Protein AF-A0A077ZKR7-F1 (afdb_monomer_lite)

pLDDT: mean 71.59, std 23.59, range [23.7, 96.81]

Secondary structure (DSSP, 8-state):
------PPPPPPGGG-TTEEEEE-HHHHHHT--STTEEEEEEEGGGTTEEEEEEE-TTS-EEEEEPEESSS-EESSGGGGGTT--SHHHHHHHHHHTTPPEEE--TT-TT--EEE---EE--THHHHHHHTBPP--SSGGG-TTB--S--HHHHHHH--STTEEEEEEETTEEEEEEEEEEETTEEEEE-----TTTSSEEPPP-TT-----EESSHHHHHHHHHHHT--BTTB---EE-PPPP--EE-TTT--EE-----TT---TT------STTTTTTBPPPPGGG-TTEEEEE-GGGGGGG--STTEEEEEEETTT--EEEEEEEEETTEEEEEEEEEEEETTTTEEESSGGGGGTT--SHHHHHHHHHHTT-B--SSEEESS-SSPPPGGG-B--EE---HHHHGGGSPP--SSGGGSTTB--S--HHHHHHH--STTEEEEEE-TT--EEEEEEETTEEEEEE-PPPTTT--EEPPPSSTTS---EES-HHHHHHHHHHTT-EETTEE--EEPP---SSTTT---PPPS-----PPP---SHHHHHHHHHHHHHHHHSSS--------------------SSSHHHHHHHHHHHHHHHHHHTT------------------------------HHHHHHHHH----------------------------------------------

Structure (mmCIF, N/CA/C/O backbone):
data_AF-A0A077ZKR7-F1
#
_entry.id   AF-A0A077ZKR7-F1
#
loop_
_atom_site.group_PDB
_atom_site.id
_atom_site.type_symbol
_atom_site.label_atom_id
_atom_site.label_alt_id
_atom_site.label_comp_id
_atom_site.label_asym_id
_atom_site.label_entity_id
_atom_site.label_seq_id
_atom_site.pdbx_PDB_ins_code
_atom_site.Cartn_x
_atom_site.Cartn_y
_atom_site.Cartn_z
_atom_site.occupancy
_atom_site.B_iso_or_equiv
_atom_site.auth_seq_id
_atom_site.auth_comp_id
_atom_site.auth_asym_id
_atom_site.auth_atom_id
_atom_site.pdbx_PDB_model_num
ATOM 1 N N . MET A 1 1 ? -16.423 -22.839 -11.347 1.00 30.80 1 MET A N 1
ATOM 2 C CA . MET A 1 1 ? -16.171 -21.517 -11.948 1.00 30.80 1 MET A CA 1
ATOM 3 C C . MET A 1 1 ? -14.677 -21.343 -11.928 1.00 30.80 1 MET A C 1
ATOM 5 O O . MET A 1 1 ? -14.121 -21.231 -10.843 1.00 30.80 1 MET A O 1
ATOM 9 N N . GLU A 1 2 ? -14.048 -21.478 -13.092 1.00 27.86 2 GLU A N 1
ATOM 10 C CA . GLU A 1 2 ? -12.652 -21.093 -13.294 1.00 27.86 2 GLU A CA 1
ATOM 11 C C . GLU A 1 2 ? -12.475 -19.687 -12.721 1.00 27.86 2 GLU A C 1
ATOM 13 O O . GLU A 1 2 ? -13.329 -18.829 -12.948 1.00 27.86 2 GLU A O 1
ATOM 18 N N . ALA A 1 3 ? -11.439 -19.480 -11.909 1.00 29.55 3 ALA A N 1
ATOM 19 C CA . ALA A 1 3 ? -11.064 -18.143 -11.492 1.00 29.55 3 ALA A CA 1
ATOM 20 C C . ALA A 1 3 ? -10.773 -17.366 -12.777 1.00 29.55 3 ALA A C 1
ATOM 22 O O . ALA A 1 3 ? -9.740 -17.597 -13.407 1.00 29.55 3 ALA A O 1
ATOM 23 N N . GLU A 1 4 ? -11.710 -16.515 -13.207 1.00 40.84 4 GLU A N 1
ATOM 24 C CA . GLU A 1 4 ? -11.406 -15.448 -14.150 1.00 40.84 4 GLU A CA 1
ATOM 25 C C . GLU A 1 4 ? -10.150 -14.787 -13.581 1.00 40.84 4 GLU A C 1
ATOM 27 O O . GLU A 1 4 ? -10.181 -14.219 -12.488 1.00 40.84 4 GLU A O 1
ATOM 32 N N . LYS A 1 5 ? -9.000 -14.994 -14.239 1.00 47.31 5 LYS A N 1
ATOM 33 C CA . LYS A 1 5 ? -7.736 -14.361 -13.860 1.00 47.31 5 LYS A CA 1
ATOM 34 C C . LYS A 1 5 ? -7.922 -12.876 -14.140 1.00 47.31 5 LYS A C 1
ATOM 36 O O . LYS A 1 5 ? -7.557 -12.391 -15.207 1.00 47.31 5 LYS A O 1
ATOM 41 N N . HIS A 1 6 ? -8.565 -12.181 -13.211 1.00 62.03 6 HIS A N 1
ATOM 42 C CA . HIS A 1 6 ? -8.742 -10.749 -13.263 1.00 62.03 6 HIS A CA 1
ATOM 43 C C . HIS A 1 6 ? -7.344 -10.132 -13.220 1.00 62.03 6 HIS A C 1
ATOM 45 O O . HIS A 1 6 ? -6.627 -10.250 -12.226 1.00 62.03 6 HIS A O 1
ATOM 51 N N . ARG A 1 7 ? -6.921 -9.552 -14.345 1.00 81.44 7 ARG A N 1
ATOM 52 C CA . ARG A 1 7 ? -5.599 -8.940 -14.475 1.00 81.44 7 ARG A CA 1
ATOM 53 C C . ARG A 1 7 ? -5.641 -7.551 -13.854 1.00 81.44 7 ARG A C 1
ATOM 55 O O . ARG A 1 7 ? -6.540 -6.768 -14.160 1.00 81.44 7 ARG A O 1
ATOM 62 N N . LEU A 1 8 ? -4.686 -7.264 -12.979 1.00 87.50 8 LEU A N 1
ATOM 63 C CA . LEU A 1 8 ? -4.427 -5.910 -12.502 1.00 87.50 8 LEU A CA 1
ATOM 64 C C . LEU A 1 8 ? -3.660 -5.125 -13.584 1.00 87.50 8 LEU A C 1
ATOM 66 O O . LEU A 1 8 ? -2.959 -5.739 -14.395 1.00 87.50 8 LEU A O 1
ATOM 70 N N . PRO A 1 9 ? -3.801 -3.791 -13.633 1.00 91.75 9 PRO A N 1
ATOM 71 C CA . PRO A 1 9 ? -2.977 -2.948 -14.494 1.00 91.75 9 PRO A CA 1
ATOM 72 C C . PRO A 1 9 ? -1.514 -2.978 -14.043 1.00 91.75 9 PRO A C 1
ATOM 74 O O . PRO A 1 9 ? -1.226 -3.209 -12.868 1.00 91.75 9 PRO A O 1
ATOM 77 N N . ALA A 1 10 ? -0.594 -2.676 -14.959 1.00 91.62 10 ALA A N 1
ATOM 78 C CA . ALA A 1 10 ? 0.777 -2.389 -14.560 1.00 91.62 10 ALA A CA 1
ATOM 79 C C . ALA A 1 10 ? 0.864 -1.045 -13.809 1.00 91.62 10 ALA A C 1
ATOM 81 O O . ALA A 1 10 ? 0.190 -0.069 -14.155 1.00 91.62 10 ALA A O 1
ATOM 82 N N . SER A 1 11 ? 1.718 -0.996 -12.798 1.00 90.06 11 SER A N 1
ATOM 83 C CA . SER A 1 11 ? 2.044 0.178 -11.997 1.00 90.06 11 SER A CA 1
ATOM 84 C C . SER A 1 11 ? 3.278 0.895 -12.560 1.00 90.06 11 SER A C 1
ATOM 86 O O . SER A 1 11 ? 4.179 0.232 -13.079 1.00 90.06 11 SER A O 1
ATOM 88 N N . PRO A 1 12 ? 3.355 2.234 -12.445 1.00 90.25 12 PRO A N 1
ATOM 89 C CA . PRO A 1 12 ? 4.587 2.972 -12.699 1.00 90.25 12 PRO A CA 1
ATOM 90 C C . PRO A 1 12 ? 5.701 2.527 -11.744 1.00 90.25 12 PRO A C 1
ATOM 92 O O . PRO A 1 12 ? 5.430 2.106 -10.617 1.00 90.25 12 PRO A O 1
ATOM 95 N N . LEU A 1 13 ? 6.953 2.687 -12.171 1.00 91.81 13 LEU A N 1
ATOM 96 C CA . LEU A 1 13 ? 8.165 2.306 -11.445 1.00 91.81 13 LEU A CA 1
ATOM 97 C C . LEU A 1 13 ? 8.159 2.791 -9.990 1.00 91.81 13 LEU A C 1
ATOM 99 O O . LEU A 1 13 ? 8.421 2.011 -9.078 1.00 91.81 13 LEU A O 1
ATOM 103 N N . SER A 1 14 ? 7.797 4.055 -9.767 1.00 86.31 14 SER A N 1
ATOM 104 C CA . SER A 1 14 ? 7.727 4.680 -8.439 1.00 86.31 14 SER A CA 1
ATOM 105 C C . SER A 1 14 ? 6.665 4.091 -7.507 1.00 86.31 14 SER A C 1
ATOM 107 O O . SER A 1 14 ? 6.733 4.316 -6.301 1.00 86.31 14 SER A O 1
ATOM 109 N N . ALA A 1 15 ? 5.702 3.332 -8.032 1.00 83.38 15 ALA A N 1
ATOM 110 C CA . ALA A 1 15 ? 4.692 2.637 -7.242 1.00 83.38 15 ALA A CA 1
ATOM 111 C C . ALA A 1 15 ? 5.029 1.156 -6.997 1.00 83.38 15 ALA A C 1
ATOM 113 O O . ALA A 1 15 ? 4.282 0.479 -6.285 1.00 83.38 15 ALA A O 1
ATOM 114 N N . LEU A 1 16 ? 6.123 0.632 -7.565 1.00 87.88 16 LEU A N 1
ATOM 115 C CA . LEU A 1 16 ? 6.488 -0.772 -7.398 1.00 87.88 16 LEU A CA 1
ATOM 116 C C . LEU A 1 16 ? 7.012 -1.054 -5.986 1.00 87.88 16 LEU A C 1
ATOM 118 O O . LEU A 1 16 ? 7.869 -0.319 -5.493 1.00 87.88 16 LEU A O 1
ATOM 122 N N . PRO A 1 17 ? 6.570 -2.157 -5.348 1.00 84.75 17 PRO A N 1
ATOM 123 C CA . PRO A 1 17 ? 7.006 -2.516 -4.006 1.00 84.75 17 PRO A CA 1
ATOM 124 C C . PRO A 1 17 ? 8.516 -2.649 -3.886 1.00 84.75 17 PRO A C 1
ATOM 126 O O . PRO A 1 17 ? 9.074 -2.298 -2.866 1.00 84.75 17 PRO A O 1
ATOM 129 N N . TYR A 1 18 ? 9.197 -3.120 -4.921 1.00 90.25 18 TYR A N 1
ATOM 130 C CA . TYR A 1 18 ? 10.632 -3.393 -4.911 1.00 90.25 18 TYR A CA 1
ATOM 131 C C . TYR A 1 18 ? 11.471 -2.302 -5.573 1.00 90.25 18 TYR A C 1
ATOM 133 O O . TYR A 1 18 ? 12.626 -2.554 -5.896 1.00 90.25 18 TYR A O 1
ATOM 141 N N . PHE A 1 19 ? 10.929 -1.102 -5.784 1.00 90.69 19 PHE A N 1
ATOM 142 C CA . PHE A 1 19 ? 11.707 0.046 -6.242 1.00 90.69 19 PHE A CA 1
ATOM 143 C C . PHE A 1 19 ? 12.104 0.942 -5.064 1.00 90.69 19 PHE A C 1
ATOM 145 O O . PHE A 1 19 ? 11.250 1.473 -4.363 1.00 90.69 19 PHE A O 1
ATOM 152 N N . HIS A 1 20 ? 13.410 1.118 -4.854 1.00 87.31 20 HIS A N 1
ATOM 153 C CA . HIS A 1 20 ? 14.003 1.814 -3.700 1.00 87.31 20 HIS A CA 1
ATOM 154 C C . HIS A 1 20 ? 14.389 3.271 -4.006 1.00 87.31 20 HIS A C 1
ATOM 156 O O . HIS A 1 20 ? 15.135 3.901 -3.252 1.00 87.31 20 HIS A O 1
ATOM 162 N N . GLY A 1 21 ? 13.894 3.828 -5.116 1.00 86.56 21 GLY A N 1
ATOM 163 C CA . GLY A 1 21 ? 14.199 5.196 -5.531 1.00 86.56 21 GLY A CA 1
ATOM 164 C C . GLY A 1 21 ? 15.639 5.363 -6.020 1.00 86.56 21 GLY A C 1
ATOM 165 O O . GLY A 1 21 ? 16.212 4.457 -6.623 1.00 86.56 21 GLY A O 1
ATOM 166 N N . VAL A 1 22 ? 16.216 6.545 -5.793 1.00 88.25 22 VAL A N 1
ATOM 167 C CA . VAL A 1 22 ? 17.620 6.845 -6.117 1.00 88.25 22 VAL A CA 1
ATOM 168 C C . VAL A 1 22 ? 18.502 6.402 -4.953 1.00 88.25 22 VAL A C 1
ATOM 170 O O . VAL A 1 22 ? 18.316 6.885 -3.839 1.00 88.25 22 VAL A O 1
ATOM 173 N N . GLN A 1 23 ? 19.456 5.503 -5.201 1.00 86.12 23 GLN A N 1
ATOM 174 C CA . GLN A 1 23 ? 20.342 4.945 -4.171 1.00 86.12 23 GLN A CA 1
ATOM 175 C C . GLN A 1 23 ? 21.775 4.817 -4.687 1.00 86.12 23 GLN A C 1
ATOM 177 O O . GLN A 1 23 ? 21.994 4.605 -5.879 1.00 86.12 23 GLN A O 1
ATOM 182 N N . HIS A 1 24 ? 22.746 4.889 -3.775 1.00 89.12 24 HIS A N 1
ATOM 183 C CA . HIS A 1 24 ? 24.108 4.426 -4.047 1.00 89.12 24 HIS A CA 1
ATOM 184 C C . HIS A 1 24 ? 24.132 2.896 -4.093 1.00 89.12 24 HIS A C 1
ATOM 186 O O . HIS A 1 24 ? 23.468 2.245 -3.277 1.00 89.12 24 HIS A O 1
ATOM 192 N N . GLY A 1 25 ? 24.933 2.312 -4.987 1.00 87.75 25 GLY A N 1
ATOM 193 C CA . GLY A 1 25 ? 24.954 0.859 -5.197 1.00 87.75 25 GLY A CA 1
ATOM 194 C C . GLY A 1 25 ? 25.212 0.069 -3.907 1.00 87.75 25 GLY A C 1
ATOM 195 O O . GLY A 1 25 ? 24.521 -0.904 -3.619 1.00 87.75 25 GLY A O 1
ATOM 196 N N . ILE A 1 26 ? 26.130 0.545 -3.059 1.00 88.88 26 ILE A N 1
ATOM 197 C CA . ILE A 1 26 ? 26.463 -0.083 -1.768 1.00 88.88 26 ILE A CA 1
ATOM 198 C C . ILE A 1 26 ? 25.274 -0.133 -0.790 1.00 88.88 26 ILE A C 1
ATOM 200 O O . ILE A 1 26 ? 25.157 -1.074 -0.006 1.00 88.88 26 ILE A O 1
ATOM 204 N N . VAL A 1 27 ? 24.386 0.866 -0.820 1.00 87.44 27 VAL A N 1
ATOM 205 C CA . VAL A 1 27 ? 23.203 0.929 0.054 1.00 87.44 27 VAL A CA 1
ATOM 206 C C . VAL A 1 27 ? 22.167 -0.084 -0.418 1.00 87.44 27 VAL A C 1
ATOM 208 O O . VAL A 1 27 ? 21.652 -0.853 0.390 1.00 87.44 27 VAL A O 1
ATOM 211 N N . ALA A 1 28 ? 21.938 -0.142 -1.732 1.00 86.38 28 ALA A N 1
ATOM 212 C CA . ALA A 1 28 ? 21.044 -1.107 -2.361 1.00 86.38 28 ALA A CA 1
ATOM 213 C C . ALA A 1 28 ? 21.471 -2.560 -2.072 1.00 86.38 28 ALA A C 1
ATOM 215 O O . ALA A 1 28 ? 20.644 -3.388 -1.698 1.00 86.38 28 ALA A O 1
ATOM 216 N N . GLN A 1 29 ? 22.770 -2.867 -2.157 1.00 91.00 29 GLN A N 1
ATOM 217 C CA . GLN A 1 29 ? 23.300 -4.211 -1.881 1.00 91.00 29 GLN A CA 1
ATOM 218 C C . GLN A 1 29 ? 23.034 -4.678 -0.440 1.00 91.00 29 GLN A C 1
ATOM 220 O O . GLN A 1 29 ? 22.698 -5.839 -0.223 1.00 91.00 29 GLN A O 1
ATOM 225 N N . ARG A 1 30 ? 23.143 -3.778 0.548 1.00 87.56 30 ARG A N 1
ATOM 226 C CA . ARG A 1 30 ? 22.933 -4.096 1.975 1.00 87.56 30 ARG A CA 1
ATOM 227 C C . ARG A 1 30 ? 21.485 -4.443 2.328 1.00 87.56 30 ARG A C 1
ATOM 229 O O . ARG A 1 30 ? 21.255 -5.012 3.389 1.00 87.56 30 ARG A O 1
ATOM 236 N N . ALA A 1 31 ? 20.523 -4.088 1.478 1.00 85.81 31 ALA A N 1
ATOM 237 C CA . ALA A 1 31 ? 19.111 -4.390 1.704 1.00 85.81 31 ALA A CA 1
ATOM 238 C C . ALA A 1 31 ? 18.735 -5.840 1.337 1.00 85.81 31 ALA A C 1
ATOM 240 O O . ALA A 1 31 ? 17.646 -6.295 1.688 1.00 85.81 31 ALA A O 1
ATOM 241 N N . LEU A 1 32 ? 19.611 -6.569 0.637 1.00 87.88 32 LEU A N 1
ATOM 242 C CA . LEU A 1 32 ? 19.388 -7.964 0.260 1.00 87.88 32 LEU A CA 1
ATOM 243 C C . LEU A 1 32 ? 19.630 -8.896 1.458 1.00 87.88 32 LEU A C 1
ATOM 245 O O . LEU A 1 32 ? 20.665 -8.814 2.115 1.00 87.88 32 LEU A O 1
ATOM 249 N N . SER A 1 33 ? 18.679 -9.791 1.741 1.00 83.81 33 SER A N 1
ATOM 250 C CA . SER A 1 33 ? 18.673 -10.635 2.951 1.00 83.81 33 SER A CA 1
ATOM 251 C C . SER A 1 33 ? 18.897 -12.130 2.698 1.00 83.81 33 SER A C 1
ATOM 253 O O . SER A 1 33 ? 18.959 -12.908 3.649 1.00 83.81 33 SER A O 1
ATOM 255 N N . GLY A 1 34 ? 19.031 -12.552 1.438 1.00 86.81 34 GLY A N 1
ATOM 256 C CA . GLY A 1 34 ? 19.313 -13.945 1.094 1.00 86.81 34 GLY A CA 1
ATOM 257 C C . GLY A 1 34 ? 19.325 -14.234 -0.411 1.00 86.81 34 GLY A C 1
ATOM 258 O O . GLY A 1 34 ? 19.077 -13.336 -1.219 1.00 86.81 34 GLY A O 1
ATOM 259 N N . PRO A 1 35 ? 19.595 -15.489 -0.807 1.00 88.44 35 PRO A N 1
ATOM 260 C CA . PRO A 1 35 ? 19.653 -15.898 -2.208 1.00 88.44 35 PRO A CA 1
ATOM 261 C C . PRO A 1 35 ? 18.390 -15.574 -3.010 1.00 88.44 35 PRO A C 1
ATOM 263 O O . PRO A 1 35 ? 17.266 -15.693 -2.515 1.00 88.44 35 PRO A O 1
ATOM 266 N N . ASN A 1 36 ? 18.583 -15.200 -4.273 1.00 87.44 36 ASN A N 1
ATOM 267 C CA . ASN A 1 36 ? 17.560 -14.772 -5.231 1.00 87.44 36 ASN A CA 1
ATOM 268 C C . ASN A 1 36 ? 16.710 -13.585 -4.755 1.00 87.44 36 ASN A C 1
ATOM 270 O O . ASN A 1 36 ? 15.636 -13.339 -5.312 1.00 87.44 36 ASN A O 1
ATOM 274 N N . THR A 1 37 ? 17.150 -12.854 -3.725 1.00 92.31 37 THR A N 1
ATOM 275 C CA . THR A 1 37 ? 16.513 -11.589 -3.360 1.00 92.31 37 THR A CA 1
ATOM 276 C C . THR A 1 37 ? 16.947 -10.494 -4.322 1.00 92.31 37 THR A C 1
ATOM 278 O O . THR A 1 37 ? 18.110 -10.449 -4.729 1.00 92.31 37 THR A O 1
ATOM 281 N N . PHE A 1 38 ? 16.018 -9.620 -4.706 1.00 94.75 38 PHE A N 1
ATOM 282 C CA . PHE A 1 38 ? 16.315 -8.525 -5.625 1.00 94.75 38 PHE A CA 1
ATOM 283 C C . PHE A 1 38 ? 15.547 -7.246 -5.295 1.00 94.75 38 PHE A C 1
ATOM 285 O O . PHE A 1 38 ? 14.484 -7.280 -4.674 1.00 94.75 38 PHE A O 1
ATOM 292 N N . LEU A 1 39 ? 16.057 -6.116 -5.776 1.00 94.62 39 LEU A N 1
ATOM 293 C CA . LEU A 1 39 ? 15.342 -4.841 -5.809 1.00 94.62 39 LEU A CA 1
ATOM 294 C C . LEU A 1 39 ? 15.766 -3.993 -7.007 1.00 94.62 39 LEU A C 1
ATOM 296 O O . LEU A 1 39 ? 16.820 -4.215 -7.601 1.00 94.62 39 LEU A O 1
ATOM 300 N N . LEU A 1 40 ? 14.943 -3.003 -7.336 1.00 95.31 40 LEU A N 1
ATOM 301 C CA . LEU A 1 40 ? 15.201 -1.973 -8.332 1.00 95.31 40 LEU A CA 1
ATOM 302 C C . LEU A 1 40 ? 15.619 -0.663 -7.669 1.00 95.31 40 LEU A C 1
ATOM 304 O O . LEU A 1 40 ? 15.071 -0.280 -6.637 1.00 95.31 40 LEU A O 1
ATOM 308 N N . PHE A 1 41 ? 16.517 0.073 -8.310 1.00 93.75 41 PHE A N 1
ATOM 309 C CA . PHE A 1 41 ? 16.878 1.431 -7.913 1.00 93.75 41 PHE A CA 1
ATOM 310 C C . PHE A 1 41 ? 17.423 2.218 -9.109 1.00 93.75 41 PHE A C 1
ATOM 312 O O . PHE A 1 41 ? 17.817 1.648 -10.129 1.00 93.75 41 PHE A O 1
ATOM 319 N N . LEU A 1 42 ? 17.427 3.543 -8.995 1.00 94.25 42 LEU A N 1
ATOM 320 C CA . LEU A 1 42 ? 18.173 4.425 -9.887 1.00 94.25 42 LEU A CA 1
ATOM 321 C C . LEU A 1 42 ? 19.563 4.627 -9.284 1.00 94.25 42 LEU A C 1
ATOM 323 O O . LEU A 1 42 ? 19.689 5.189 -8.195 1.00 94.25 42 LEU A O 1
ATOM 327 N N . ASP A 1 43 ? 20.591 4.165 -9.986 1.00 95.00 43 ASP A N 1
ATOM 328 C CA . ASP A 1 43 ? 21.957 4.151 -9.473 1.00 95.00 43 ASP A CA 1
ATOM 329 C C . ASP A 1 43 ? 22.564 5.558 -9.442 1.00 95.00 43 ASP A C 1
ATOM 331 O O . ASP A 1 43 ? 22.944 6.114 -10.478 1.00 95.00 43 ASP A O 1
ATOM 335 N N . ALA A 1 44 ? 22.656 6.136 -8.243 1.00 92.50 44 ALA A N 1
ATOM 336 C CA . ALA A 1 44 ? 23.225 7.459 -8.016 1.00 92.50 44 ALA A CA 1
ATOM 337 C C . ALA A 1 44 ? 24.679 7.566 -8.507 1.00 92.50 44 ALA A C 1
ATOM 339 O O . ALA A 1 44 ? 25.085 8.639 -8.958 1.00 92.50 44 ALA A O 1
ATOM 340 N N . ASP A 1 45 ? 25.426 6.459 -8.478 1.00 92.12 45 ASP A N 1
ATOM 341 C CA . ASP A 1 45 ? 26.841 6.393 -8.847 1.00 92.12 45 ASP A CA 1
ATOM 342 C C . ASP A 1 45 ? 27.042 6.262 -10.366 1.00 92.12 45 ASP A C 1
ATOM 344 O O . ASP A 1 45 ? 28.099 6.613 -10.891 1.00 92.12 45 ASP A O 1
ATOM 348 N N . ASN A 1 46 ? 26.017 5.816 -11.104 1.00 92.19 46 ASN A N 1
ATOM 349 C CA . ASN A 1 46 ? 26.085 5.579 -12.549 1.00 92.19 46 ASN A CA 1
ATOM 350 C C . ASN A 1 46 ? 25.046 6.389 -13.340 1.00 92.19 46 ASN A C 1
ATOM 352 O O . ASN A 1 46 ? 24.308 5.866 -14.181 1.00 92.19 46 ASN A O 1
ATOM 356 N N . GLY A 1 47 ? 24.969 7.691 -13.059 1.00 91.69 47 GLY A N 1
ATOM 357 C CA . GLY A 1 47 ? 24.124 8.617 -13.819 1.00 91.69 47 GLY A CA 1
ATOM 358 C C . GLY A 1 47 ? 22.626 8.325 -13.705 1.00 91.69 47 GLY A C 1
ATOM 359 O O . GLY A 1 47 ? 21.885 8.599 -14.647 1.00 91.69 47 GLY A O 1
ATOM 360 N N . LYS A 1 48 ? 22.185 7.758 -12.574 1.00 92.44 48 LYS A N 1
ATOM 361 C CA . LYS A 1 48 ? 20.789 7.402 -12.266 1.00 92.44 48 LYS A CA 1
ATOM 362 C C . LYS A 1 48 ? 20.189 6.402 -13.250 1.00 92.44 48 LYS A C 1
ATOM 364 O O . LYS A 1 48 ? 18.983 6.400 -13.486 1.00 92.44 48 LYS A O 1
ATOM 369 N N . LYS A 1 49 ? 21.022 5.537 -13.831 1.00 94.31 49 LYS A N 1
ATOM 370 C CA . LYS A 1 49 ? 20.541 4.425 -14.653 1.00 94.31 49 LYS A CA 1
ATOM 371 C C . LYS A 1 49 ? 19.740 3.451 -13.795 1.00 94.31 49 LYS A C 1
ATOM 373 O O . LYS A 1 49 ? 20.115 3.154 -12.665 1.00 94.31 49 LYS A O 1
ATOM 378 N N . LEU A 1 50 ? 18.650 2.938 -14.357 1.00 96.19 50 LEU A N 1
ATOM 379 C CA . LEU A 1 50 ? 17.825 1.934 -13.700 1.00 96.19 50 LEU A CA 1
ATOM 380 C C . LEU A 1 50 ? 18.574 0.601 -13.626 1.00 96.19 50 LEU A C 1
ATOM 382 O O . LEU A 1 50 ? 18.996 0.062 -14.653 1.00 96.19 50 LEU A O 1
ATOM 386 N N . ALA A 1 51 ? 18.707 0.068 -12.418 1.00 96.19 51 ALA A N 1
ATOM 387 C CA . ALA A 1 51 ? 19.394 -1.182 -12.148 1.00 96.19 51 ALA A CA 1
ATOM 388 C C . ALA A 1 51 ? 18.549 -2.110 -11.272 1.00 96.19 51 ALA A C 1
ATOM 390 O O . ALA A 1 51 ? 17.777 -1.662 -10.424 1.00 96.19 51 ALA A O 1
ATOM 391 N N . VAL A 1 52 ? 18.735 -3.412 -11.477 1.00 96.06 52 VAL A N 1
ATOM 392 C CA . VAL A 1 52 ? 18.384 -4.462 -10.523 1.00 96.06 52 VAL A CA 1
ATOM 393 C C . VAL A 1 52 ? 19.646 -4.813 -9.752 1.00 96.06 52 VAL A C 1
ATOM 395 O O . VAL A 1 52 ? 20.663 -5.130 -10.368 1.00 96.06 52 VAL A O 1
ATOM 398 N N . VAL A 1 53 ? 19.584 -4.813 -8.425 1.00 94.75 53 VAL A N 1
ATOM 399 C CA . VAL A 1 53 ? 20.579 -5.516 -7.610 1.00 94.75 53 VAL A CA 1
ATOM 400 C C . VAL A 1 53 ? 19.978 -6.837 -7.152 1.00 94.75 53 VAL A C 1
ATOM 402 O O . VAL A 1 53 ? 18.819 -6.883 -6.739 1.00 94.75 53 VAL A O 1
ATOM 405 N N . ILE A 1 54 ? 20.743 -7.915 -7.281 1.00 94.81 54 ILE A N 1
ATOM 406 C CA . ILE A 1 54 ? 20.293 -9.279 -7.022 1.00 94.81 54 ILE A CA 1
ATOM 407 C C . ILE A 1 54 ? 21.394 -10.086 -6.345 1.00 94.81 54 ILE A C 1
ATOM 409 O O . ILE A 1 54 ? 22.557 -10.006 -6.729 1.00 94.81 54 ILE A O 1
ATOM 413 N N . MET A 1 55 ? 21.017 -10.881 -5.349 1.00 92.75 55 MET A N 1
ATOM 414 C CA . MET A 1 55 ? 21.896 -11.849 -4.705 1.00 92.75 55 MET A CA 1
ATOM 415 C C . MET A 1 55 ? 21.700 -13.212 -5.365 1.00 92.75 55 MET A C 1
ATOM 417 O O . MET A 1 55 ? 20.573 -13.696 -5.439 1.00 92.75 55 MET A O 1
ATOM 421 N N . ASP A 1 56 ? 22.769 -13.827 -5.859 1.00 89.94 56 ASP A N 1
ATOM 422 C CA . ASP A 1 56 ? 22.691 -15.153 -6.472 1.00 89.94 56 ASP A CA 1
ATOM 423 C C . ASP A 1 56 ? 22.616 -16.288 -5.429 1.00 89.94 56 ASP A C 1
ATOM 425 O O . ASP A 1 56 ? 22.509 -16.061 -4.219 1.00 89.94 56 ASP A O 1
ATOM 429 N N . ALA A 1 57 ? 22.638 -17.535 -5.905 1.00 86.69 57 ALA A N 1
ATOM 430 C CA . ALA A 1 57 ? 22.609 -18.722 -5.052 1.00 86.69 57 ALA A CA 1
ATOM 431 C C . ALA A 1 57 ? 23.854 -18.867 -4.152 1.00 86.69 57 ALA A C 1
ATOM 433 O O . ALA A 1 57 ? 23.764 -19.472 -3.084 1.00 86.69 57 ALA A O 1
ATOM 434 N N . GLU A 1 58 ? 24.990 -18.298 -4.561 1.00 87.38 58 GLU A N 1
ATOM 435 C CA . GLU A 1 58 ? 26.266 -18.301 -3.834 1.00 87.38 58 GLU A CA 1
ATOM 436 C C . GLU A 1 58 ? 26.407 -17.084 -2.901 1.00 87.38 58 GLU A C 1
ATOM 438 O O . GLU A 1 58 ? 27.447 -16.895 -2.273 1.00 87.38 58 GLU A O 1
ATOM 443 N N . GLN A 1 59 ? 25.343 -16.281 -2.769 1.00 87.25 59 GLN A N 1
ATOM 444 C CA . GLN A 1 59 ? 25.301 -15.023 -2.018 1.00 87.25 59 GLN A CA 1
ATOM 445 C C . GLN A 1 59 ? 26.222 -13.927 -2.569 1.00 87.25 59 GLN A C 1
ATOM 447 O O . GLN A 1 59 ? 26.524 -12.952 -1.878 1.00 87.25 59 GLN A O 1
ATOM 452 N N . VAL A 1 60 ? 26.633 -14.042 -3.832 1.00 89.81 60 VAL A N 1
ATOM 453 C CA . VAL A 1 60 ? 27.333 -12.971 -4.536 1.00 89.81 60 VAL A CA 1
ATOM 454 C C . VAL A 1 60 ? 26.296 -11.985 -5.055 1.00 89.81 60 VAL A C 1
ATOM 456 O O . VAL A 1 60 ? 25.271 -12.358 -5.631 1.00 89.81 60 VAL A O 1
ATOM 459 N N . VAL A 1 61 ? 26.546 -10.700 -4.817 1.00 91.44 61 VAL A N 1
ATOM 460 C CA . VAL A 1 61 ? 25.636 -9.634 -5.225 1.00 91.44 61 VAL A CA 1
ATOM 461 C C . VAL A 1 61 ? 26.044 -9.090 -6.585 1.00 91.44 61 VAL A C 1
ATOM 463 O O . VAL A 1 61 ? 27.189 -8.696 -6.795 1.00 91.44 61 VAL A O 1
ATOM 466 N N . HIS A 1 62 ? 25.077 -9.026 -7.492 1.00 92.25 62 HIS A N 1
ATOM 467 C CA . HIS A 1 62 ? 25.248 -8.546 -8.854 1.00 92.25 62 HIS A CA 1
ATOM 468 C C . HIS A 1 62 ? 24.361 -7.332 -9.107 1.00 92.25 62 HIS A C 1
ATOM 470 O O . HIS A 1 62 ? 23.191 -7.320 -8.727 1.00 92.25 62 HIS A O 1
ATOM 476 N N . THR A 1 63 ? 24.900 -6.335 -9.807 1.00 93.31 63 THR A N 1
ATOM 477 C CA . THR A 1 63 ? 24.133 -5.186 -10.304 1.00 93.31 63 THR A CA 1
ATOM 478 C C . THR A 1 63 ? 23.959 -5.323 -11.813 1.00 93.31 63 THR A C 1
ATOM 480 O O . THR A 1 63 ? 24.940 -5.338 -12.556 1.00 93.31 63 THR A O 1
ATOM 483 N N . VAL A 1 64 ? 22.713 -5.401 -12.278 1.00 94.12 64 VAL A N 1
ATOM 484 C CA . VAL A 1 64 ? 22.354 -5.526 -13.696 1.00 94.12 64 VAL A CA 1
ATOM 485 C C . VAL A 1 64 ? 21.551 -4.306 -14.129 1.00 94.12 64 VAL A C 1
ATOM 487 O O . VAL A 1 64 ? 20.500 -4.011 -13.566 1.00 94.12 64 VAL A O 1
ATOM 490 N N . TYR A 1 65 ? 22.007 -3.611 -15.167 1.00 95.00 65 TYR A N 1
ATOM 491 C CA . TYR A 1 65 ? 21.311 -2.437 -15.691 1.00 95.00 65 TYR A CA 1
ATOM 492 C C . TYR A 1 65 ? 20.200 -2.813 -16.672 1.00 95.00 65 TYR A C 1
ATOM 494 O O . TYR A 1 65 ? 20.386 -3.656 -17.551 1.00 95.00 65 TYR A O 1
ATOM 502 N N . ILE A 1 66 ? 19.059 -2.134 -16.552 1.00 96.06 66 ILE A N 1
ATOM 503 C CA . ILE A 1 66 ? 17.951 -2.243 -17.501 1.00 96.06 66 ILE A CA 1
ATOM 504 C C . ILE A 1 66 ? 18.219 -1.284 -18.655 1.00 96.06 66 ILE A C 1
ATOM 506 O O . ILE A 1 66 ? 18.316 -0.068 -18.476 1.00 96.06 66 ILE A O 1
ATOM 510 N N . ASN A 1 67 ? 18.316 -1.829 -19.861 1.00 95.06 67 ASN A N 1
ATOM 511 C CA . ASN A 1 67 ? 18.491 -1.028 -21.059 1.00 95.06 67 ASN A CA 1
ATOM 512 C C . ASN A 1 67 ? 17.156 -0.422 -21.502 1.00 95.06 67 ASN A C 1
ATOM 514 O O . ASN A 1 67 ? 16.097 -1.037 -21.362 1.00 95.06 67 ASN A O 1
ATOM 518 N N . THR A 1 68 ? 17.213 0.774 -22.090 1.00 93.88 68 THR A N 1
ATOM 519 C CA . THR A 1 68 ? 16.045 1.443 -22.666 1.00 93.88 68 THR A CA 1
ATOM 520 C C . THR A 1 68 ? 16.409 2.286 -23.887 1.00 93.88 68 THR A C 1
ATOM 522 O O . THR A 1 68 ? 17.521 2.799 -23.994 1.00 93.88 68 THR A O 1
ATOM 525 N N . ASN A 1 69 ? 15.466 2.436 -24.820 1.00 91.06 69 ASN A N 1
ATOM 526 C CA . ASN A 1 69 ? 15.534 3.389 -25.937 1.00 91.06 69 ASN A CA 1
ATOM 527 C C . ASN A 1 69 ? 14.565 4.573 -25.749 1.00 91.06 69 ASN A C 1
ATOM 529 O O . ASN A 1 69 ? 14.287 5.292 -26.704 1.00 91.06 69 ASN A O 1
ATOM 533 N N . GLY A 1 70 ? 14.013 4.743 -24.542 1.00 87.62 70 GLY A N 1
ATOM 534 C CA . GLY A 1 70 ? 12.983 5.736 -24.228 1.00 87.62 70 GLY A CA 1
ATOM 535 C C . GLY A 1 70 ? 11.542 5.243 -24.399 1.00 87.62 70 GLY A C 1
ATOM 536 O O . GLY A 1 70 ? 10.623 5.953 -23.995 1.00 87.62 70 GLY A O 1
ATOM 537 N N . THR A 1 71 ? 11.335 4.045 -24.958 1.00 87.62 71 THR A N 1
ATOM 538 C CA . THR A 1 71 ? 10.003 3.429 -25.118 1.00 87.62 71 THR A CA 1
ATOM 539 C C . THR A 1 71 ? 9.965 1.984 -24.629 1.00 87.62 71 THR A C 1
ATOM 541 O O . THR A 1 71 ? 8.981 1.568 -24.024 1.00 87.62 71 THR A O 1
ATOM 544 N N . LEU A 1 72 ? 11.008 1.206 -24.921 1.00 93.81 72 LEU A N 1
ATOM 545 C CA . LEU A 1 72 ? 11.123 -0.206 -24.566 1.00 93.81 72 LEU A CA 1
ATOM 546 C C . LEU A 1 72 ? 12.139 -0.414 -23.442 1.00 93.81 72 LEU A C 1
ATOM 548 O O . LEU A 1 72 ? 13.088 0.363 -23.319 1.00 93.81 72 LEU A O 1
ATOM 552 N N . PHE A 1 73 ? 11.962 -1.495 -22.686 1.00 96.25 73 PHE A N 1
ATOM 553 C CA . PHE A 1 73 ? 12.850 -1.952 -21.618 1.00 96.25 73 PHE A CA 1
ATOM 554 C C . PHE A 1 73 ? 13.310 -3.386 -21.881 1.00 96.25 73 PHE A C 1
ATOM 556 O O . PHE A 1 73 ? 12.504 -4.227 -22.285 1.00 96.25 73 PHE A O 1
ATOM 563 N N . TRP A 1 74 ? 14.594 -3.673 -21.665 1.00 96.25 74 TRP A N 1
ATOM 564 C CA . TRP A 1 74 ? 15.147 -5.015 -21.855 1.00 96.25 74 TRP A CA 1
ATOM 565 C C . TRP A 1 74 ? 16.404 -5.268 -21.019 1.00 96.25 74 TRP A C 1
ATOM 567 O O . TRP A 1 74 ? 17.162 -4.341 -20.728 1.00 96.25 74 TRP A O 1
ATOM 577 N N . PHE A 1 75 ? 16.672 -6.538 -20.705 1.00 94.06 75 PHE A N 1
ATOM 578 C CA . PHE A 1 75 ? 17.996 -6.974 -20.251 1.00 94.06 75 PHE A CA 1
ATOM 579 C C . PHE A 1 75 ? 18.831 -7.455 -21.440 1.00 94.06 75 PHE A C 1
ATOM 581 O O . PHE A 1 75 ? 19.980 -7.056 -21.604 1.00 94.06 75 PHE A O 1
ATOM 588 N N . THR A 1 76 ? 18.217 -8.255 -22.312 1.00 91.19 76 THR A N 1
ATOM 589 C CA . THR A 1 76 ? 18.827 -8.908 -23.476 1.00 91.19 76 THR A CA 1
ATOM 590 C C . THR A 1 76 ? 18.180 -8.441 -24.780 1.00 91.19 76 THR A C 1
ATOM 592 O O . THR A 1 76 ? 17.050 -7.953 -24.789 1.00 91.19 76 THR A O 1
ATOM 595 N N . ASP A 1 77 ? 18.864 -8.603 -25.915 1.00 88.69 77 ASP A N 1
ATOM 596 C CA . ASP A 1 77 ? 18.299 -8.217 -27.217 1.00 88.69 77 ASP A CA 1
ATOM 597 C C . ASP A 1 77 ? 17.034 -9.013 -27.588 1.00 88.69 77 ASP A C 1
ATOM 599 O O . ASP A 1 77 ? 16.182 -8.499 -28.314 1.00 88.69 77 ASP A O 1
ATOM 603 N N . GLU A 1 78 ? 16.861 -10.227 -27.054 1.00 90.69 78 GLU A N 1
ATOM 604 C CA . GLU A 1 78 ? 15.643 -11.023 -27.243 1.00 90.69 78 GLU A CA 1
ATOM 605 C C . GLU A 1 78 ? 14.409 -10.355 -26.627 1.00 90.69 78 GLU A C 1
ATOM 607 O O . GLU A 1 78 ? 13.322 -10.410 -27.207 1.00 90.69 78 GLU A O 1
ATOM 612 N N . ASP A 1 79 ? 14.566 -9.672 -25.486 1.00 93.25 79 ASP A N 1
ATOM 613 C CA . ASP A 1 79 ? 13.439 -9.050 -24.783 1.00 93.25 79 ASP A CA 1
ATOM 614 C C . ASP A 1 79 ? 12.810 -7.918 -25.618 1.00 93.25 79 ASP A C 1
ATOM 616 O O . ASP A 1 79 ? 11.610 -7.644 -25.515 1.00 93.25 79 ASP A O 1
ATOM 620 N N . ARG A 1 80 ? 13.583 -7.311 -26.534 1.00 91.69 80 ARG A N 1
ATOM 621 C CA . ARG A 1 80 ? 13.079 -6.304 -27.485 1.00 91.69 80 ARG A CA 1
ATOM 622 C C . ARG A 1 80 ? 11.962 -6.851 -28.372 1.00 91.69 80 ARG A C 1
ATOM 624 O O . ARG A 1 80 ? 11.069 -6.094 -28.746 1.00 91.69 80 ARG A O 1
ATOM 631 N N . GLY A 1 81 ? 11.986 -8.149 -28.685 1.00 90.81 81 GLY A N 1
ATOM 632 C CA . GLY A 1 81 ? 10.946 -8.818 -29.469 1.00 90.81 81 GLY A CA 1
ATOM 633 C C . GLY A 1 81 ? 9.595 -8.900 -28.751 1.00 90.81 81 GLY A C 1
ATOM 634 O O . GLY A 1 81 ? 8.557 -8.923 -29.411 1.00 90.81 81 GLY A O 1
ATOM 635 N N . TYR A 1 82 ? 9.592 -8.885 -27.415 1.00 91.62 82 TYR A N 1
ATOM 636 C CA . TYR A 1 82 ? 8.371 -8.895 -26.600 1.00 91.62 82 TYR A CA 1
ATOM 637 C C . TYR A 1 82 ? 7.777 -7.491 -26.421 1.00 91.62 82 TYR A C 1
ATOM 639 O O . TYR A 1 82 ? 6.574 -7.344 -26.194 1.00 91.62 82 TYR A O 1
ATOM 647 N N . GLY A 1 83 ? 8.596 -6.446 -26.581 1.00 91.69 83 GLY A N 1
ATOM 648 C CA . GLY A 1 83 ? 8.139 -5.059 -26.604 1.00 91.69 83 GLY A CA 1
ATOM 649 C C . GLY A 1 83 ? 7.613 -4.567 -25.253 1.00 91.69 83 GLY A C 1
ATOM 650 O O . GLY A 1 83 ? 6.532 -3.973 -25.198 1.00 91.69 83 GLY A O 1
ATOM 651 N N . PHE A 1 84 ? 8.354 -4.827 -24.170 1.00 94.81 84 PHE A N 1
ATOM 652 C CA . PHE A 1 84 ? 8.029 -4.336 -22.830 1.00 94.81 84 PHE A CA 1
ATOM 653 C C . PHE A 1 84 ? 8.138 -2.809 -22.766 1.00 94.81 84 PHE A C 1
ATOM 655 O O . PHE A 1 84 ? 9.224 -2.259 -22.907 1.00 94.81 84 PHE A O 1
ATOM 662 N N . THR A 1 85 ? 7.015 -2.128 -22.542 1.00 93.88 85 THR A N 1
ATOM 663 C CA . THR A 1 85 ? 6.922 -0.657 -22.422 1.00 93.88 85 THR A CA 1
ATOM 664 C C . THR A 1 85 ? 6.781 -0.166 -20.977 1.00 93.88 85 THR A C 1
ATOM 666 O O . THR A 1 85 ? 6.622 1.029 -20.738 1.00 93.88 85 THR A O 1
ATOM 669 N N . VAL A 1 86 ? 6.790 -1.094 -20.019 1.00 94.69 86 VAL A N 1
ATOM 670 C CA . VAL A 1 86 ? 6.684 -0.853 -18.574 1.00 94.69 86 VAL A CA 1
ATOM 671 C C . VAL A 1 86 ? 7.650 -1.805 -17.885 1.00 94.69 86 VAL A C 1
ATOM 673 O O . VAL A 1 86 ? 7.682 -2.991 -18.233 1.00 94.69 86 VAL A O 1
ATOM 676 N N . VAL A 1 87 ? 8.418 -1.305 -16.920 1.00 95.88 87 VAL A N 1
ATOM 677 C CA . VAL A 1 87 ? 9.453 -2.060 -16.203 1.00 95.88 87 VAL A CA 1
ATOM 678 C C . VAL A 1 87 ? 8.837 -3.236 -15.457 1.00 95.88 87 VAL A C 1
ATOM 680 O O . VAL A 1 87 ? 9.380 -4.335 -15.513 1.00 95.88 87 VAL A O 1
ATOM 683 N N . GLN A 1 88 ? 7.670 -3.045 -14.834 1.00 94.88 88 GLN A N 1
ATOM 684 C CA . GLN A 1 88 ? 6.979 -4.120 -14.122 1.00 94.88 88 GLN A CA 1
ATOM 685 C C . GLN A 1 88 ? 6.779 -5.355 -15.006 1.00 94.88 88 GLN A C 1
ATOM 687 O O . GLN A 1 88 ? 7.140 -6.449 -14.607 1.00 94.88 88 GLN A O 1
ATOM 692 N N . ARG A 1 89 ? 6.301 -5.181 -16.244 1.00 94.31 89 ARG A N 1
ATOM 693 C CA . ARG A 1 89 ? 6.056 -6.306 -17.161 1.00 94.31 89 ARG A CA 1
ATOM 694 C C . ARG A 1 89 ? 7.331 -7.042 -17.561 1.00 94.31 89 ARG A C 1
ATOM 696 O O . ARG A 1 89 ? 7.274 -8.242 -17.805 1.00 94.31 89 ARG A O 1
ATOM 703 N N . LEU A 1 90 ? 8.453 -6.327 -17.661 1.00 96.12 90 LEU A N 1
ATOM 704 C CA . LEU A 1 90 ? 9.755 -6.951 -17.891 1.00 96.12 90 LEU A CA 1
ATOM 705 C C . LEU A 1 90 ? 10.143 -7.813 -16.682 1.00 96.12 90 LEU A C 1
ATOM 707 O O . LEU A 1 90 ? 10.524 -8.962 -16.861 1.00 96.12 90 LEU A O 1
ATOM 711 N N . ILE A 1 91 ? 10.015 -7.281 -15.464 1.00 95.56 91 ILE A N 1
ATOM 712 C CA . ILE A 1 91 ? 10.334 -8.016 -14.233 1.00 95.56 91 ILE A CA 1
ATOM 713 C C . ILE A 1 91 ? 9.402 -9.217 -14.046 1.00 95.56 91 ILE A C 1
ATOM 715 O O . ILE A 1 91 ? 9.893 -10.329 -13.875 1.00 95.56 91 ILE A O 1
ATOM 719 N N . ASP A 1 92 ? 8.088 -9.020 -14.167 1.00 93.44 92 ASP A N 1
ATOM 720 C CA . ASP A 1 92 ? 7.077 -10.076 -14.059 1.00 93.44 92 ASP A CA 1
ATOM 721 C C . ASP A 1 92 ? 7.353 -11.195 -15.066 1.00 93.44 92 ASP A C 1
ATOM 723 O O . ASP A 1 92 ? 7.310 -12.365 -14.709 1.00 93.44 92 ASP A O 1
ATOM 727 N N . TYR A 1 93 ? 7.734 -10.865 -16.306 1.00 94.00 93 TYR A N 1
ATOM 728 C CA . TYR A 1 93 ? 8.119 -11.874 -17.293 1.00 94.00 93 TYR A CA 1
ATOM 729 C C . TYR A 1 93 ? 9.305 -12.731 -16.827 1.00 94.00 93 TYR A C 1
ATOM 731 O O . TYR A 1 93 ? 9.281 -13.948 -17.005 1.00 94.00 93 TYR A O 1
ATOM 739 N N . TYR A 1 94 ? 10.329 -12.126 -16.224 1.00 94.94 94 TYR A N 1
ATOM 740 C CA . TYR A 1 94 ? 11.485 -12.863 -15.711 1.00 94.94 94 TYR A CA 1
ATOM 741 C C . TYR A 1 94 ? 11.139 -13.719 -14.486 1.00 94.94 94 TYR A C 1
ATOM 743 O O . TYR A 1 94 ? 11.593 -14.859 -14.407 1.00 94.94 94 TYR A O 1
ATOM 751 N N . VAL A 1 95 ? 10.306 -13.203 -13.578 1.00 92.38 95 VAL A N 1
ATOM 752 C CA . VAL A 1 95 ? 9.854 -13.909 -12.368 1.00 92.38 95 VAL A CA 1
ATOM 753 C C . VAL A 1 95 ? 8.908 -15.063 -12.721 1.00 92.38 95 VAL A C 1
ATOM 755 O O . VAL A 1 95 ? 9.156 -16.202 -12.340 1.00 92.38 95 VAL A O 1
ATOM 758 N N . GLU A 1 96 ? 7.846 -14.803 -13.490 1.00 90.75 96 GLU A N 1
ATOM 759 C CA . GLU A 1 96 ? 6.809 -15.791 -13.828 1.00 90.75 96 GLU A CA 1
ATOM 760 C C . GLU A 1 96 ? 7.331 -16.947 -14.691 1.00 90.75 96 GLU A C 1
ATOM 762 O O . GLU A 1 96 ? 6.783 -18.047 -14.634 1.00 90.75 96 GLU A O 1
ATOM 767 N N . ASN A 1 97 ? 8.364 -16.704 -15.506 1.00 90.75 97 ASN A N 1
ATOM 768 C CA . ASN A 1 97 ? 8.960 -17.722 -16.376 1.00 90.75 97 ASN A CA 1
ATOM 769 C C . ASN A 1 97 ? 10.259 -18.310 -15.810 1.00 90.75 97 ASN A C 1
ATOM 771 O O . ASN A 1 97 ? 10.920 -19.062 -16.526 1.00 90.75 97 ASN A O 1
ATOM 775 N N . GLU A 1 98 ? 10.653 -17.938 -14.584 1.00 89.69 98 GLU A N 1
ATOM 776 C CA . GLU A 1 98 ? 11.929 -18.332 -13.965 1.00 89.69 98 GLU A CA 1
ATOM 777 C C . GLU A 1 98 ? 13.122 -18.137 -14.927 1.00 89.69 98 GLU A C 1
ATOM 779 O O . GLU A 1 98 ? 14.046 -18.951 -15.013 1.00 89.69 98 GLU A O 1
ATOM 784 N N . LYS A 1 99 ? 13.083 -17.056 -15.720 1.00 91.31 99 LYS A N 1
ATOM 785 C CA . LYS A 1 99 ? 14.089 -16.787 -16.751 1.00 91.31 99 LYS A CA 1
ATOM 786 C C . LYS A 1 99 ? 15.351 -16.264 -16.073 1.00 91.31 99 LYS A C 1
ATOM 788 O O . LYS A 1 99 ? 15.320 -15.243 -15.390 1.00 91.31 99 LYS A O 1
ATOM 793 N N . ALA A 1 100 ? 16.481 -16.926 -16.303 1.00 89.88 100 ALA A N 1
ATOM 794 C CA . ALA A 1 100 ? 17.767 -16.447 -15.811 1.00 89.88 100 ALA A CA 1
ATOM 795 C C . ALA A 1 100 ? 18.249 -15.211 -16.585 1.00 89.88 100 ALA A C 1
ATOM 797 O O . ALA A 1 100 ? 18.158 -15.144 -17.815 1.00 89.88 100 ALA A O 1
ATOM 798 N N . ILE A 1 101 ? 18.817 -14.247 -15.863 1.00 90.62 101 ILE A N 1
ATOM 799 C CA . ILE A 1 101 ? 19.612 -13.166 -16.441 1.00 90.62 101 ILE A CA 1
ATOM 800 C C . ILE A 1 101 ? 21.054 -13.664 -16.559 1.00 90.62 101 ILE A C 1
ATOM 802 O O . ILE A 1 101 ? 21.643 -14.136 -15.588 1.00 90.62 101 ILE A O 1
ATOM 806 N N . VAL A 1 102 ? 21.612 -13.555 -17.763 1.00 85.69 102 VAL A N 1
ATOM 807 C CA . VAL A 1 102 ? 22.986 -13.958 -18.080 1.00 85.69 102 VAL A CA 1
ATOM 808 C C . VAL A 1 102 ? 23.925 -12.790 -17.792 1.00 85.69 102 VAL A C 1
ATOM 810 O O . VAL A 1 102 ? 23.858 -11.763 -18.467 1.00 85.69 102 VAL A O 1
ATOM 813 N N . ILE A 1 103 ? 24.814 -12.953 -16.816 1.00 82.25 103 ILE A N 1
ATOM 814 C CA . ILE A 1 103 ? 25.842 -11.975 -16.454 1.00 82.25 103 ILE A CA 1
ATOM 815 C C . ILE A 1 103 ? 27.195 -12.474 -16.960 1.00 82.25 103 ILE A C 1
ATOM 817 O O . ILE A 1 103 ? 27.617 -13.591 -16.658 1.00 82.25 103 ILE A O 1
ATOM 821 N N . LEU A 1 104 ? 27.873 -11.628 -17.737 1.00 72.31 104 LEU A N 1
ATOM 822 C CA . LEU A 1 104 ? 29.240 -11.851 -18.200 1.00 72.31 104 LEU A CA 1
ATOM 823 C C . LEU A 1 104 ? 30.186 -11.003 -17.333 1.00 72.31 104 LEU A C 1
ATOM 825 O O . LEU A 1 104 ? 30.154 -9.777 -17.456 1.00 72.31 104 LEU A O 1
ATOM 829 N N . PRO A 1 105 ? 31.013 -11.603 -16.459 1.00 62.59 105 PRO A N 1
ATOM 830 C CA . PRO A 1 105 ? 31.965 -10.873 -15.633 1.00 62.59 105 PRO A CA 1
ATOM 831 C C . PRO A 1 105 ? 32.971 -10.111 -16.498 1.00 62.59 105 PRO A C 1
ATOM 833 O O . PRO A 1 105 ? 33.537 -10.674 -17.440 1.00 62.59 105 PRO A O 1
ATOM 836 N N . GLU A 1 106 ? 33.268 -8.860 -16.138 1.00 58.94 106 GLU A N 1
ATOM 837 C CA . GLU A 1 106 ? 34.213 -8.010 -16.884 1.00 58.94 106 GLU A CA 1
ATOM 838 C C . GLU A 1 106 ? 35.611 -8.643 -17.011 1.00 58.94 106 GLU A C 1
ATOM 840 O O . GLU A 1 106 ? 36.289 -8.479 -18.029 1.00 58.94 106 GLU A O 1
ATOM 845 N N . HIS A 1 107 ? 36.028 -9.422 -16.007 1.00 57.12 107 HIS A N 1
ATOM 846 C CA . HIS A 1 107 ? 37.373 -9.999 -15.917 1.00 57.12 107 HIS A CA 1
ATOM 847 C C . HIS A 1 107 ? 37.489 -11.445 -16.423 1.00 57.12 107 HIS A C 1
ATOM 849 O O . HIS A 1 107 ? 38.598 -11.916 -16.671 1.00 57.12 107 HIS A O 1
ATOM 855 N N . HIS A 1 108 ? 36.372 -12.143 -16.645 1.00 54.66 108 HIS A N 1
ATOM 856 C CA . HIS A 1 108 ? 36.370 -13.532 -17.107 1.00 54.66 108 HIS A CA 1
ATOM 857 C C . HIS A 1 108 ? 35.303 -13.748 -18.177 1.00 54.66 108 HIS A C 1
ATOM 859 O O . HIS A 1 108 ? 34.216 -14.242 -17.899 1.00 54.66 108 HIS A O 1
ATOM 865 N N . LYS A 1 109 ? 35.663 -13.479 -19.439 1.00 55.59 109 LYS A N 1
ATOM 866 C CA . LYS A 1 109 ? 34.800 -13.674 -20.626 1.00 55.59 109 LYS A CA 1
ATOM 867 C C . LYS A 1 109 ? 34.269 -15.108 -20.827 1.00 55.59 109 LYS A C 1
ATOM 869 O O . LYS A 1 109 ? 33.507 -15.332 -21.760 1.00 55.59 109 LYS A O 1
ATOM 874 N N . GLN A 1 110 ? 34.703 -16.075 -20.016 1.00 55.19 110 GLN A N 1
ATOM 875 C CA . GLN A 1 110 ? 34.282 -17.479 -20.081 1.00 55.19 110 GLN A CA 1
ATOM 876 C C . GLN A 1 110 ? 33.422 -17.927 -18.893 1.00 55.19 110 GLN A C 1
ATOM 878 O O . GLN A 1 110 ? 32.798 -18.980 -18.985 1.00 55.19 110 GLN A O 1
ATOM 883 N N . ALA A 1 111 ? 33.369 -17.164 -17.799 1.00 61.19 111 ALA A N 1
ATOM 884 C CA . ALA A 1 111 ? 32.450 -17.459 -16.709 1.00 61.19 111 ALA A CA 1
ATOM 885 C C . ALA A 1 111 ? 31.105 -16.805 -17.038 1.00 61.19 111 ALA A C 1
ATOM 887 O O . ALA A 1 111 ? 31.057 -15.635 -17.400 1.00 61.19 111 ALA A O 1
ATOM 888 N N . VAL A 1 112 ? 30.021 -17.566 -16.972 1.00 71.31 112 VAL A N 1
ATOM 889 C CA . VAL A 1 112 ? 28.661 -17.050 -17.129 1.00 71.31 112 VAL A CA 1
ATOM 890 C C . VAL A 1 112 ? 27.981 -17.244 -15.790 1.00 71.31 112 VAL A C 1
ATOM 892 O O . VAL A 1 112 ? 27.827 -18.383 -15.353 1.00 71.31 112 VAL A O 1
ATOM 895 N N . THR A 1 113 ? 27.575 -16.153 -15.150 1.00 78.19 113 THR A N 1
ATOM 896 C CA . THR A 1 113 ? 26.751 -16.233 -13.945 1.00 78.19 113 THR A CA 1
ATOM 897 C C . THR A 1 113 ? 25.293 -16.089 -14.349 1.00 78.19 113 THR A C 1
ATOM 899 O O . THR A 1 113 ? 24.926 -15.169 -15.079 1.00 78.19 113 THR A O 1
ATOM 902 N N . LEU A 1 114 ? 24.460 -17.024 -13.902 1.00 82.69 114 LEU A N 1
ATOM 903 C CA . LEU A 1 114 ? 23.019 -16.992 -14.113 1.00 82.69 114 LEU A CA 1
ATOM 904 C C . LEU A 1 114 ? 22.355 -16.561 -12.812 1.00 82.69 114 LEU A C 1
ATOM 906 O O . LEU A 1 114 ? 22.530 -17.220 -11.790 1.00 82.69 114 LEU A O 1
ATOM 910 N N . VAL A 1 115 ? 21.586 -15.477 -12.855 1.00 87.94 115 VAL A N 1
ATOM 911 C CA . VAL A 1 115 ? 20.849 -14.982 -11.685 1.00 87.94 115 VAL A CA 1
ATOM 912 C C . VAL A 1 115 ? 19.346 -15.027 -11.939 1.00 87.94 115 VAL A C 1
ATOM 914 O O . VAL A 1 115 ? 18.888 -14.750 -13.050 1.00 87.94 115 VAL A O 1
ATOM 917 N N . LEU A 1 116 ? 18.578 -15.392 -10.912 1.00 90.69 116 LEU A N 1
ATOM 918 C CA . LEU A 1 116 ? 17.123 -15.540 -10.976 1.00 90.69 116 LEU A CA 1
ATOM 919 C C . LEU A 1 116 ? 16.443 -14.510 -10.081 1.00 90.69 116 LEU A C 1
ATOM 921 O O . LEU A 1 116 ? 16.713 -14.448 -8.883 1.00 90.69 116 LEU A O 1
ATOM 925 N N . LEU A 1 117 ? 15.516 -13.739 -10.650 1.00 91.19 117 LEU A N 1
ATOM 926 C CA . LEU A 1 117 ? 14.660 -12.846 -9.871 1.00 91.19 117 LEU A CA 1
ATOM 927 C C . LEU A 1 117 ? 13.678 -13.696 -9.053 1.00 91.19 117 LEU A C 1
ATOM 929 O O . LEU A 1 117 ? 12.685 -14.181 -9.586 1.00 91.19 117 LEU A O 1
ATOM 933 N N . GLY A 1 118 ? 13.987 -13.915 -7.775 1.00 88.19 118 GLY A N 1
ATOM 934 C CA . GLY A 1 118 ? 13.151 -14.688 -6.859 1.00 88.19 118 GLY A CA 1
ATOM 935 C C . GLY A 1 118 ? 12.307 -13.787 -5.965 1.00 88.19 118 GLY A C 1
ATOM 936 O O . GLY A 1 118 ? 11.203 -13.380 -6.316 1.00 88.19 118 GLY A O 1
ATOM 937 N N . HIS A 1 119 ? 12.828 -13.476 -4.780 1.00 88.62 119 HIS A N 1
ATOM 938 C CA . HIS A 1 119 ? 12.098 -12.751 -3.744 1.00 88.62 119 HIS A CA 1
ATOM 939 C C . HIS A 1 119 ? 12.348 -11.244 -3.838 1.00 88.62 119 HIS A C 1
ATOM 941 O O . HIS A 1 119 ? 13.456 -10.755 -3.634 1.00 88.62 119 HIS A O 1
ATOM 947 N N . GLN A 1 120 ? 11.297 -10.482 -4.103 1.00 90.50 120 GLN A N 1
ATOM 948 C CA . GLN A 1 120 ? 11.382 -9.028 -4.154 1.00 90.50 120 GLN A CA 1
ATOM 949 C C . GLN A 1 120 ? 11.632 -8.432 -2.750 1.00 90.50 120 GLN A C 1
ATOM 951 O O . GLN A 1 120 ? 10.907 -8.735 -1.798 1.00 90.50 120 GLN A O 1
ATOM 956 N N . VAL A 1 121 ? 12.631 -7.559 -2.602 1.00 86.75 121 VAL A N 1
ATOM 957 C CA . VAL A 1 121 ? 12.869 -6.808 -1.360 1.00 86.75 121 VAL A CA 1
ATOM 958 C C . VAL A 1 121 ? 11.963 -5.590 -1.359 1.00 86.75 121 VAL A C 1
ATOM 960 O O . VAL A 1 121 ? 12.171 -4.622 -2.093 1.00 86.75 121 VAL A O 1
ATOM 963 N N . ASN A 1 122 ? 10.922 -5.660 -0.539 1.00 78.31 122 ASN A N 1
ATOM 964 C CA . ASN A 1 122 ? 9.833 -4.704 -0.568 1.00 78.31 122 ASN A CA 1
ATOM 965 C C . ASN A 1 122 ? 10.211 -3.372 0.117 1.00 78.31 122 ASN A C 1
ATOM 967 O O . ASN A 1 122 ? 10.183 -3.272 1.340 1.00 78.31 122 ASN A O 1
ATOM 971 N N . TYR A 1 123 ? 10.512 -2.341 -0.674 1.00 66.44 123 TYR A N 1
ATOM 972 C CA . TYR A 1 123 ? 10.574 -0.937 -0.265 1.00 66.44 123 TYR A CA 1
ATOM 973 C C . TYR A 1 123 ? 9.218 -0.351 0.117 1.00 66.44 123 TYR A C 1
ATOM 975 O O . TYR A 1 123 ? 9.204 0.630 0.842 1.00 66.44 123 TYR A O 1
ATOM 983 N N . GLN A 1 124 ? 8.062 -0.911 -0.270 1.00 51.97 124 GLN A N 1
ATOM 984 C CA . GLN A 1 124 ? 6.790 -0.438 0.309 1.00 51.97 124 GLN A CA 1
ATOM 985 C C . GLN A 1 124 ? 6.734 -0.656 1.827 1.00 51.97 124 GLN A C 1
ATOM 987 O O . GLN A 1 124 ? 5.867 -0.066 2.463 1.00 51.97 124 GLN A O 1
ATOM 992 N N . HIS A 1 125 ? 7.686 -1.377 2.439 1.00 46.34 125 HIS A N 1
ATOM 993 C CA . HIS A 1 125 ? 7.948 -1.208 3.867 1.00 46.34 125 HIS A CA 1
ATOM 994 C C . HIS A 1 125 ? 8.235 0.251 4.245 1.00 46.34 125 HIS A C 1
ATOM 996 O O . HIS A 1 125 ? 7.714 0.676 5.257 1.00 46.34 125 HIS A O 1
ATOM 1002 N N . PHE A 1 126 ? 8.963 1.034 3.450 1.00 43.88 126 PHE A N 1
ATOM 1003 C CA . PHE A 1 126 ? 9.236 2.455 3.679 1.00 43.88 126 PHE A CA 1
ATOM 1004 C C . PHE A 1 126 ? 8.013 3.354 3.464 1.00 43.88 126 PHE A C 1
ATOM 1006 O O . PHE A 1 126 ? 7.748 4.182 4.322 1.00 43.88 126 PHE A O 1
ATOM 1013 N N . LEU A 1 127 ? 7.208 3.173 2.407 1.00 49.31 127 LEU A N 1
ATOM 1014 C CA . LEU A 1 127 ? 5.961 3.952 2.246 1.00 49.31 127 LEU A CA 1
ATOM 1015 C C . LEU A 1 127 ? 4.906 3.574 3.301 1.00 49.31 127 LEU A C 1
ATOM 1017 O O . LEU A 1 127 ? 4.217 4.440 3.838 1.00 49.31 127 LEU A O 1
ATOM 1021 N N . ALA A 1 128 ? 4.806 2.287 3.652 1.00 54.22 128 ALA A N 1
ATOM 1022 C CA . ALA A 1 128 ? 3.978 1.846 4.769 1.00 54.22 128 ALA A CA 1
ATOM 1023 C C . ALA A 1 128 ? 4.527 2.352 6.112 1.00 54.22 128 ALA A C 1
ATOM 1025 O O . ALA A 1 128 ? 3.729 2.727 6.960 1.00 54.22 128 ALA A O 1
ATOM 1026 N N . GLN A 1 129 ? 5.853 2.419 6.299 1.00 56.31 129 GLN A N 1
ATOM 1027 C CA . GLN A 1 129 ? 6.509 3.001 7.482 1.00 56.31 129 GLN A CA 1
ATOM 1028 C C . GLN A 1 129 ? 6.341 4.519 7.559 1.00 56.31 129 GLN A C 1
ATOM 1030 O O . GLN A 1 129 ? 6.245 5.062 8.654 1.00 56.31 129 GLN A O 1
ATOM 1035 N N . GLU A 1 130 ? 6.293 5.232 6.434 1.00 64.62 130 GLU A N 1
ATOM 1036 C CA . GLU A 1 130 ? 5.971 6.661 6.424 1.00 64.62 130 GLU A CA 1
ATOM 1037 C C . GLU A 1 130 ? 4.541 6.905 6.919 1.00 64.62 130 GLU A C 1
ATOM 1039 O O . GLU A 1 130 ? 4.292 7.889 7.611 1.00 64.62 130 GLU A O 1
ATOM 1044 N N . LEU A 1 131 ? 3.623 5.975 6.644 1.00 73.75 131 LEU A N 1
ATOM 1045 C CA . LEU A 1 131 ? 2.245 5.998 7.135 1.00 73.75 131 LEU A CA 1
ATOM 1046 C C . LEU A 1 131 ? 2.023 5.194 8.431 1.00 73.75 131 LEU A C 1
ATOM 1048 O O . LEU A 1 131 ? 0.881 5.094 8.884 1.00 73.75 131 LEU A O 1
ATOM 1052 N N . GLN A 1 132 ? 3.073 4.645 9.053 1.00 79.00 132 GLN A N 1
ATOM 1053 C CA . GLN A 1 132 ? 2.983 4.055 10.391 1.00 79.00 132 GLN A CA 1
ATOM 1054 C C . GLN A 1 132 ? 2.884 5.156 11.426 1.00 79.00 132 GLN A C 1
ATOM 1056 O O . GLN A 1 132 ? 3.585 6.153 11.318 1.00 79.00 132 GLN A O 1
ATOM 1061 N N . LEU A 1 133 ? 2.047 4.957 12.435 1.00 82.38 133 LEU A N 1
ATOM 1062 C CA . LEU A 1 133 ? 1.837 5.863 13.554 1.00 82.38 133 LEU A CA 1
ATOM 1063 C C . LEU A 1 133 ? 3.162 6.215 14.237 1.00 82.38 133 LEU A C 1
ATOM 1065 O O . LEU A 1 133 ? 3.990 5.345 14.510 1.00 82.38 133 LEU A O 1
ATOM 1069 N N . ASP A 1 134 ? 3.358 7.503 14.499 1.00 77.81 134 ASP A N 1
ATOM 1070 C CA . ASP A 1 134 ? 4.545 7.996 15.182 1.00 77.81 134 ASP A CA 1
ATOM 1071 C C . ASP A 1 134 ? 4.409 7.643 16.669 1.00 77.81 134 ASP A C 1
ATOM 1073 O O . ASP A 1 134 ? 3.424 8.049 17.295 1.00 77.81 134 ASP A O 1
ATOM 1077 N N . PRO A 1 135 ? 5.377 6.930 17.277 1.00 67.31 135 PRO A N 1
ATOM 1078 C CA . PRO A 1 135 ? 5.336 6.587 18.696 1.00 67.31 135 PRO A CA 1
ATOM 1079 C C . PRO A 1 135 ? 5.585 7.852 19.524 1.00 67.31 135 PRO A C 1
ATOM 1081 O O . PRO A 1 135 ? 6.713 8.181 19.885 1.00 67.31 135 PRO A O 1
ATOM 1084 N N . SER A 1 136 ? 4.530 8.621 19.756 1.00 66.44 136 SER A N 1
ATOM 1085 C CA . SER A 1 136 ? 4.600 9.999 20.229 1.00 66.44 136 SER A CA 1
ATOM 1086 C C . SER A 1 136 ? 3.503 10.271 21.253 1.00 66.44 136 SER A C 1
ATOM 1088 O O . SER A 1 136 ? 2.389 9.764 21.141 1.00 66.44 136 SER A O 1
ATOM 1090 N N . TRP A 1 137 ? 3.824 11.067 22.276 1.00 60.31 137 TRP A N 1
ATOM 1091 C CA . TRP A 1 137 ? 2.905 11.369 23.382 1.00 60.31 137 TRP A CA 1
ATOM 1092 C C . TRP A 1 137 ? 2.054 12.608 23.119 1.00 60.31 137 TRP A C 1
ATOM 1094 O O . TRP A 1 137 ? 1.037 12.831 23.773 1.00 60.31 137 TRP A O 1
ATOM 1104 N N . GLY A 1 138 ? 2.465 13.424 22.153 1.00 68.69 138 GLY A N 1
ATOM 1105 C CA . GLY A 1 138 ? 1.742 14.613 21.759 1.00 68.69 138 GLY A CA 1
ATOM 1106 C C . GLY A 1 138 ? 2.205 15.147 20.416 1.00 68.69 138 GLY A C 1
ATOM 1107 O O . GLY A 1 138 ? 3.212 14.736 19.849 1.00 68.69 138 GLY A O 1
ATOM 1108 N N . LEU A 1 139 ? 1.465 16.135 19.933 1.00 75.31 139 LEU A N 1
ATOM 1109 C CA . LEU A 1 139 ? 1.655 16.780 18.636 1.00 75.31 139 LEU A CA 1
ATOM 1110 C C . LEU A 1 139 ? 3.089 17.269 18.356 1.00 75.31 139 LEU A C 1
ATOM 1112 O O . LEU A 1 139 ? 3.516 17.297 17.207 1.00 75.31 139 LEU A O 1
ATOM 1116 N N . GLN A 1 140 ? 3.822 17.695 19.389 1.00 75.38 140 GLN A N 1
ATOM 1117 C CA . GLN A 1 140 ? 5.195 18.200 19.247 1.00 75.38 140 GLN A CA 1
ATOM 1118 C C . GLN A 1 140 ? 6.210 17.094 18.933 1.00 75.38 140 GLN A C 1
ATOM 1120 O O . GLN A 1 140 ? 7.300 17.394 18.456 1.00 75.38 140 GLN A O 1
ATOM 1125 N N . ASP A 1 141 ? 5.855 15.836 19.197 1.00 76.88 141 ASP A N 1
ATOM 1126 C CA . ASP A 1 141 ? 6.736 14.687 19.013 1.00 76.88 141 ASP A CA 1
ATOM 1127 C C . ASP A 1 141 ? 6.619 14.046 17.631 1.00 76.88 141 ASP A C 1
ATOM 1129 O O . ASP A 1 141 ? 7.469 13.217 17.294 1.00 76.88 141 ASP A O 1
ATOM 1133 N N . TYR A 1 142 ? 5.616 14.435 16.836 1.00 84.50 142 TYR A N 1
ATOM 1134 C CA . TYR A 1 142 ? 5.457 13.955 15.467 1.00 84.50 142 TYR A CA 1
ATOM 1135 C C . TYR A 1 142 ? 6.682 14.337 14.635 1.00 84.50 142 TYR A C 1
ATOM 1137 O O . TYR A 1 142 ? 7.099 15.493 14.586 1.00 84.50 142 TYR A O 1
ATOM 1145 N N . SER A 1 143 ? 7.241 13.364 13.926 1.00 84.31 143 SER A N 1
ATOM 1146 C CA . SER A 1 143 ? 8.417 13.512 13.068 1.00 84.31 143 SER A CA 1
ATOM 1147 C C . SER A 1 143 ? 8.230 14.548 11.959 1.00 84.31 143 SER A C 1
ATOM 1149 O O . SER A 1 143 ? 9.212 15.091 11.461 1.00 84.31 143 SER A O 1
ATOM 1151 N N . TYR A 1 144 ? 6.985 14.858 11.597 1.00 89.38 144 TYR A N 1
ATOM 1152 C CA . TYR A 1 144 ? 6.589 15.838 10.585 1.00 89.38 144 TYR A CA 1
ATOM 1153 C C . TYR A 1 144 ? 5.969 17.118 11.184 1.00 89.38 144 TYR A C 1
ATOM 1155 O O . TYR A 1 144 ? 5.309 17.885 10.479 1.00 89.38 144 TYR A O 1
ATOM 1163 N N . MET A 1 145 ? 6.190 17.377 12.479 1.00 87.44 145 MET A N 1
ATOM 1164 C CA . MET A 1 145 ? 5.900 18.657 13.129 1.00 87.44 145 MET A CA 1
ATOM 1165 C C . MET A 1 145 ? 7.119 19.587 13.042 1.00 87.44 145 MET A C 1
ATOM 1167 O O . MET A 1 145 ? 8.148 19.357 13.671 1.00 87.44 145 MET A O 1
ATOM 1171 N N . HIS A 1 146 ? 7.002 20.677 12.280 1.00 88.31 146 HIS A N 1
ATOM 1172 C CA . HIS A 1 146 ? 8.114 21.596 11.982 1.00 88.31 146 HIS A CA 1
ATOM 1173 C C . HIS A 1 146 ? 8.162 22.844 12.877 1.00 88.31 146 HIS A C 1
ATOM 1175 O O . HIS A 1 146 ? 9.004 23.720 12.676 1.00 88.31 146 HIS A O 1
ATOM 1181 N N . GLY A 1 147 ? 7.284 22.960 13.876 1.00 83.19 147 GLY A N 1
ATOM 1182 C CA . GLY A 1 147 ? 7.213 24.164 14.709 1.00 83.19 147 GLY A CA 1
ATOM 1183 C C . GLY A 1 147 ? 6.727 25.368 13.900 1.00 83.19 147 GLY A C 1
ATOM 1184 O O . GLY A 1 147 ? 5.739 25.248 13.194 1.00 83.19 147 GLY A O 1
ATOM 1185 N N . VAL A 1 148 ? 7.367 26.535 14.015 1.00 84.38 148 VAL A N 1
ATOM 1186 C CA . VAL A 1 148 ? 7.041 27.715 13.188 1.00 84.38 148 VAL A CA 1
ATOM 1187 C C . VAL A 1 148 ? 8.026 27.783 12.021 1.00 84.38 148 VAL A C 1
ATOM 1189 O O . VAL A 1 148 ? 9.207 28.051 12.238 1.00 84.38 148 VAL A O 1
ATOM 1192 N N . ILE A 1 149 ? 7.545 27.587 10.793 1.00 86.94 149 ILE A N 1
ATOM 1193 C CA . ILE A 1 149 ? 8.340 27.726 9.561 1.00 86.94 149 ILE A CA 1
ATOM 1194 C C . ILE A 1 149 ? 7.745 28.778 8.619 1.00 86.94 149 ILE A C 1
ATOM 1196 O O . ILE A 1 149 ? 6.559 29.095 8.697 1.00 86.94 149 ILE A O 1
ATOM 1200 N N . SER A 1 150 ? 8.588 29.365 7.762 1.00 87.31 150 SER A N 1
ATOM 1201 C CA . SER A 1 150 ? 8.151 30.366 6.783 1.00 87.31 150 SER A CA 1
ATOM 1202 C C . SER A 1 150 ? 7.437 29.714 5.595 1.00 87.31 150 SER A C 1
ATOM 1204 O O . SER A 1 150 ? 7.668 28.543 5.286 1.00 87.31 150 SER A O 1
ATOM 1206 N N . ASN A 1 151 ? 6.601 30.482 4.894 1.00 87.50 151 ASN A N 1
ATOM 1207 C CA . ASN A 1 151 ? 5.870 29.994 3.720 1.00 87.50 151 ASN A CA 1
ATOM 1208 C C . ASN A 1 151 ? 6.810 29.571 2.581 1.00 87.50 151 ASN A C 1
ATOM 1210 O O . ASN A 1 151 ? 6.507 28.639 1.841 1.00 87.50 151 ASN A O 1
ATOM 1214 N N . GLU A 1 152 ? 7.966 30.222 2.447 1.00 89.81 152 GLU A N 1
ATOM 1215 C CA . GLU A 1 152 ? 8.991 29.860 1.465 1.00 89.81 152 GLU A CA 1
ATOM 1216 C C . GLU A 1 152 ? 9.553 28.470 1.770 1.00 89.81 152 GLU A C 1
ATOM 1218 O O . GLU A 1 152 ? 9.661 27.639 0.873 1.00 89.81 152 GLU A O 1
ATOM 1223 N N . LYS A 1 153 ? 9.833 28.180 3.049 1.00 90.56 153 LYS A N 1
ATOM 1224 C CA . LYS A 1 153 ? 10.307 26.858 3.469 1.00 90.56 153 LYS A CA 1
ATOM 1225 C C . LYS A 1 153 ? 9.238 25.784 3.257 1.00 90.56 153 LYS A C 1
ATOM 1227 O O . LYS A 1 153 ? 9.571 24.701 2.795 1.00 90.56 153 LYS A O 1
ATOM 1232 N N . ILE A 1 154 ? 7.968 26.084 3.539 1.00 91.31 154 ILE A N 1
ATOM 1233 C CA . ILE A 1 154 ? 6.847 25.166 3.268 1.00 91.31 154 ILE A CA 1
ATOM 1234 C C . ILE A 1 154 ? 6.780 24.820 1.775 1.00 91.31 154 ILE A C 1
ATOM 1236 O O . ILE A 1 154 ? 6.688 23.648 1.428 1.00 91.31 154 ILE A O 1
ATOM 1240 N N . ASN A 1 155 ? 6.885 25.821 0.895 1.00 90.06 155 ASN A N 1
ATOM 1241 C CA . ASN A 1 155 ? 6.855 25.609 -0.554 1.00 90.06 155 ASN A CA 1
ATOM 1242 C C . ASN A 1 155 ? 8.013 24.752 -1.077 1.00 90.06 155 ASN A C 1
ATOM 1244 O O . ASN A 1 155 ? 7.815 24.046 -2.060 1.00 90.06 155 ASN A O 1
ATOM 1248 N N . VAL A 1 156 ? 9.191 24.837 -0.451 1.00 90.44 156 VAL A N 1
ATOM 1249 C CA . VAL A 1 156 ? 10.361 24.016 -0.801 1.00 90.44 156 VAL A CA 1
ATOM 1250 C C . VAL A 1 156 ? 10.218 22.585 -0.280 1.00 90.44 156 VAL A C 1
ATOM 1252 O O . VAL A 1 156 ? 10.620 21.655 -0.961 1.00 90.44 156 VAL A O 1
ATOM 1255 N N . LEU A 1 157 ? 9.653 22.404 0.916 1.00 91.38 157 LEU A N 1
ATOM 1256 C CA . LEU A 1 157 ? 9.521 21.088 1.551 1.00 91.38 157 LEU A CA 1
ATOM 1257 C C . LEU A 1 157 ? 8.399 20.231 0.954 1.00 91.38 157 LEU A C 1
ATOM 1259 O O . LEU A 1 157 ? 8.523 19.011 0.898 1.00 91.38 157 LEU A O 1
ATOM 1263 N N . LEU A 1 158 ? 7.284 20.853 0.571 1.00 92.31 158 LEU A N 1
ATOM 1264 C CA . LEU A 1 158 ? 6.138 20.162 -0.011 1.00 92.31 158 LEU A CA 1
ATOM 1265 C C . LEU A 1 158 ? 6.304 20.145 -1.530 1.00 92.31 158 LEU A C 1
ATOM 1267 O O . LEU A 1 158 ? 5.928 21.102 -2.202 1.00 92.31 158 LEU A O 1
ATOM 1271 N N . GLU A 1 159 ? 6.895 19.085 -2.072 1.00 86.50 159 GLU A N 1
ATOM 1272 C CA . GLU A 1 159 ? 7.260 19.009 -3.493 1.00 86.50 159 GLU A CA 1
ATOM 1273 C C . GLU A 1 159 ? 6.149 18.403 -4.356 1.00 86.50 159 GLU A C 1
ATOM 1275 O O . GLU A 1 159 ? 5.944 18.823 -5.493 1.00 86.50 159 GLU A O 1
ATOM 1280 N N . LYS A 1 160 ? 5.435 17.404 -3.828 1.00 86.12 160 LYS A N 1
ATOM 1281 C CA . LYS A 1 160 ? 4.495 16.565 -4.580 1.00 86.12 160 LYS A CA 1
ATOM 1282 C C . LYS A 1 160 ? 3.082 16.652 -4.027 1.00 86.12 160 LYS A C 1
ATOM 1284 O O . LYS A 1 160 ? 2.869 16.898 -2.843 1.00 86.12 160 LYS A O 1
ATOM 1289 N N . ASP A 1 161 ? 2.106 16.377 -4.887 1.00 90.19 161 ASP A N 1
ATOM 1290 C CA . ASP A 1 161 ? 0.707 16.315 -4.473 1.00 90.19 161 ASP A CA 1
ATOM 1291 C C . ASP A 1 161 ? 0.476 15.242 -3.403 1.00 90.19 161 ASP A C 1
ATOM 1293 O O . ASP A 1 161 ? 0.766 14.058 -3.602 1.00 90.19 161 ASP A O 1
ATOM 1297 N N . GLY A 1 162 ? -0.102 15.668 -2.284 1.00 90.06 162 GLY A N 1
ATOM 1298 C CA . GLY A 1 162 ? -0.335 14.855 -1.097 1.00 90.06 162 GLY A CA 1
ATOM 1299 C C . GLY A 1 162 ? 0.845 14.793 -0.127 1.00 90.06 162 GLY A C 1
ATOM 1300 O O . GLY A 1 162 ? 0.728 14.102 0.889 1.00 90.06 162 GLY A O 1
ATOM 1301 N N . ASP A 1 163 ? 1.944 15.506 -0.396 1.00 91.69 163 ASP A N 1
ATOM 1302 C CA . ASP A 1 163 ? 2.951 15.801 0.622 1.00 91.69 163 ASP A CA 1
ATOM 1303 C C . ASP A 1 163 ? 2.341 16.711 1.680 1.00 91.69 163 ASP A C 1
ATOM 1305 O O . ASP A 1 163 ? 1.700 17.712 1.345 1.00 91.69 163 ASP A O 1
ATOM 1309 N N . TYR A 1 164 ? 2.562 16.388 2.952 1.00 93.44 164 TYR A N 1
ATOM 1310 C CA . TYR A 1 164 ? 2.037 17.174 4.058 1.00 93.44 164 TYR A CA 1
ATOM 1311 C C . TYR A 1 164 ? 3.022 17.329 5.215 1.00 93.44 164 TYR A C 1
ATOM 1313 O O . TYR A 1 164 ? 3.882 16.487 5.455 1.00 93.44 164 TYR A O 1
ATOM 1321 N N . LEU A 1 165 ? 2.866 18.411 5.972 1.00 93.44 165 LEU A N 1
ATOM 1322 C CA . LEU A 1 165 ? 3.563 18.649 7.236 1.00 93.44 165 LEU A CA 1
ATOM 1323 C C . LEU A 1 165 ? 2.655 19.396 8.212 1.00 93.44 165 LEU A C 1
ATOM 1325 O O . LEU A 1 165 ? 1.660 19.998 7.807 1.00 93.44 165 LEU A O 1
ATOM 1329 N N . ILE A 1 166 ? 3.014 19.408 9.494 1.00 91.12 166 ILE A N 1
ATOM 1330 C CA . ILE A 1 166 ? 2.347 20.241 10.499 1.00 91.12 166 ILE A CA 1
ATOM 1331 C C . ILE A 1 166 ? 3.271 21.395 10.888 1.00 91.12 166 ILE A C 1
ATOM 1333 O O . ILE A 1 166 ? 4.456 21.205 11.160 1.00 91.12 166 ILE A O 1
ATOM 1337 N N . SER A 1 167 ? 2.721 22.607 10.930 1.00 88.38 167 SER A N 1
ATOM 1338 C CA . SER A 1 167 ? 3.400 23.807 11.423 1.00 88.38 167 SER A CA 1
ATOM 1339 C C . SER A 1 167 ? 2.442 24.652 12.266 1.00 88.38 167 SER A C 1
ATOM 1341 O O . SER A 1 167 ? 1.225 24.631 12.092 1.00 88.38 167 SER A O 1
ATOM 1343 N N . LEU A 1 168 ? 2.988 25.424 13.198 1.00 81.75 168 LEU A N 1
ATOM 1344 C CA . LEU A 1 168 ? 2.265 26.401 14.007 1.00 81.75 168 LEU A CA 1
ATOM 1345 C C . LEU A 1 168 ? 2.108 27.705 13.223 1.00 81.75 168 LEU A C 1
ATOM 1347 O O . LEU A 1 168 ? 3.055 28.172 12.585 1.00 81.75 168 LEU A O 1
ATOM 1351 N N . GLU A 1 169 ? 0.935 28.334 13.305 1.00 73.38 169 GLU A N 1
ATOM 1352 C CA . GLU A 1 169 ? 0.748 29.665 12.721 1.00 73.38 169 GLU A CA 1
ATOM 1353 C C . GLU A 1 169 ? 1.656 30.702 13.414 1.00 73.38 169 GLU A C 1
ATOM 1355 O O . GLU A 1 169 ? 1.614 30.824 14.646 1.00 73.38 169 GLU A O 1
ATOM 1360 N N . PRO A 1 170 ? 2.397 31.546 12.663 1.00 65.00 170 PRO A N 1
ATOM 1361 C CA . PRO A 1 170 ? 3.278 32.562 13.248 1.00 65.00 170 PRO A CA 1
ATOM 1362 C C . PRO A 1 170 ? 2.544 33.536 14.181 1.00 65.00 170 PRO A C 1
ATOM 1364 O O . PRO A 1 170 ? 3.080 33.950 15.210 1.00 65.00 170 PRO A O 1
ATOM 1367 N N . LYS A 1 171 ? 1.297 33.884 13.825 1.00 66.19 171 LYS A N 1
ATOM 1368 C CA . LYS A 1 171 ? 0.441 34.833 14.558 1.00 66.19 171 LYS A CA 1
ATOM 1369 C C . LYS A 1 171 ? -0.376 34.178 15.675 1.00 66.19 171 LYS A C 1
ATOM 1371 O O . LYS A 1 171 ? -0.820 34.869 16.586 1.00 66.19 171 LYS A O 1
ATOM 1376 N N . ARG A 1 172 ? -0.580 32.859 15.621 1.00 60.66 172 ARG A N 1
ATOM 1377 C CA . ARG A 1 172 ? -1.403 32.092 16.567 1.00 60.66 172 ARG A CA 1
ATOM 1378 C C . ARG A 1 172 ? -0.673 30.806 16.934 1.00 60.66 172 ARG A C 1
ATOM 1380 O O . ARG A 1 172 ? -1.108 29.712 16.592 1.00 60.66 172 ARG A O 1
ATOM 1387 N N . ARG A 1 173 ? 0.422 30.954 17.692 1.00 59.19 173 ARG A N 1
ATOM 1388 C CA . ARG A 1 173 ? 1.386 29.897 18.086 1.00 59.19 173 ARG A CA 1
ATOM 1389 C C . ARG A 1 173 ? 0.797 28.659 18.788 1.00 59.19 173 ARG A C 1
ATOM 1391 O O . ARG A 1 173 ? 1.548 27.785 19.197 1.00 59.19 173 ARG A O 1
ATOM 1398 N N . ARG A 1 174 ? -0.518 28.597 18.989 1.00 64.62 174 ARG A N 1
ATOM 1399 C CA . ARG A 1 174 ? -1.223 27.498 19.657 1.00 64.62 174 ARG A CA 1
ATOM 1400 C C . ARG A 1 174 ? -2.074 26.650 18.717 1.00 64.62 174 ARG A C 1
ATOM 1402 O O . ARG A 1 174 ? -2.559 25.617 19.153 1.00 64.62 174 ARG A O 1
ATOM 1409 N N . ILE A 1 175 ? -2.274 27.073 17.468 1.00 68.94 175 ILE A N 1
ATOM 1410 C CA . ILE A 1 175 ? -3.114 26.339 16.520 1.00 68.94 175 ILE A CA 1
ATOM 1411 C C . ILE A 1 175 ? -2.194 25.629 15.525 1.00 68.94 175 ILE A C 1
ATOM 1413 O O . ILE A 1 175 ? -1.574 26.306 14.697 1.00 68.94 175 ILE A O 1
ATOM 1417 N N . PRO A 1 176 ? -2.066 24.294 15.598 1.00 77.12 176 PRO A N 1
ATOM 1418 C CA . PRO A 1 176 ? -1.414 23.554 14.535 1.00 77.12 176 PRO A CA 1
ATOM 1419 C C . PRO A 1 176 ? -2.231 23.646 13.260 1.00 77.12 176 PRO A C 1
ATOM 1421 O O . PRO A 1 176 ? -3.451 23.486 13.263 1.00 77.12 176 PRO A O 1
ATOM 1424 N N . CYS A 1 177 ? -1.530 23.904 12.171 1.00 86.12 177 CYS A N 1
ATOM 1425 C CA . CYS A 1 177 ? -2.073 23.855 10.832 1.00 86.12 177 CYS A CA 1
ATOM 1426 C C . CYS A 1 177 ? -1.318 22.791 10.057 1.00 86.12 177 CYS A C 1
ATOM 1428 O O . CYS A 1 177 ? -0.088 22.709 10.112 1.00 86.12 177 CYS A O 1
ATOM 1430 N N . MET A 1 178 ? -2.075 21.979 9.342 1.00 90.94 178 MET A N 1
ATOM 1431 C CA . MET A 1 178 ? -1.528 21.030 8.400 1.00 90.94 178 MET A CA 1
ATOM 1432 C C . MET A 1 178 ? -1.429 21.714 7.045 1.00 90.94 178 MET A C 1
ATOM 1434 O O . MET A 1 178 ? -2.406 22.286 6.565 1.00 90.94 178 MET A O 1
ATOM 1438 N N . TYR A 1 179 ? -0.245 21.668 6.455 1.00 93.62 179 TYR A N 1
ATOM 1439 C CA . TYR A 1 179 ? 0.030 22.206 5.132 1.00 93.62 179 TYR A CA 1
ATOM 1440 C C . TYR A 1 179 ? 0.171 21.035 4.178 1.00 93.62 179 TYR A C 1
ATOM 1442 O O . TYR A 1 179 ? 0.884 20.086 4.501 1.00 93.62 179 TYR A O 1
ATOM 1450 N N . VAL A 1 180 ? -0.500 21.101 3.033 1.00 94.19 180 VAL A N 1
ATOM 1451 C CA . VAL A 1 180 ? -0.521 20.028 2.034 1.00 94.19 180 VAL A CA 1
ATOM 1452 C C . VAL A 1 180 ? -0.267 20.627 0.664 1.00 94.19 180 VAL A C 1
ATOM 1454 O O . VAL A 1 180 ? -0.923 21.606 0.313 1.00 94.19 180 VAL A O 1
ATOM 1457 N N . ARG A 1 181 ? 0.634 20.051 -0.137 1.00 94.38 181 ARG A N 1
ATOM 1458 C CA . ARG A 1 181 ? 0.694 20.407 -1.561 1.00 94.38 181 ARG A CA 1
ATOM 1459 C C . ARG A 1 181 ? -0.411 19.672 -2.311 1.00 94.38 181 ARG A C 1
ATOM 1461 O O . ARG A 1 181 ? -0.542 18.454 -2.197 1.00 94.38 181 ARG A O 1
ATOM 1468 N N . TRP A 1 182 ? -1.209 20.418 -3.066 1.00 92.62 182 TRP A N 1
ATOM 1469 C CA . TRP A 1 182 ? -2.252 19.878 -3.923 1.00 92.62 182 TRP A CA 1
ATOM 1470 C C . TRP A 1 182 ? -2.443 20.738 -5.170 1.00 92.62 182 TRP A C 1
ATOM 1472 O O . TRP A 1 182 ? -2.737 21.929 -5.068 1.00 92.62 182 TRP A O 1
ATOM 1482 N N . ASN A 1 183 ? -2.312 20.130 -6.348 1.00 88.56 183 ASN A N 1
ATOM 1483 C CA . ASN A 1 183 ? -2.500 20.771 -7.646 1.00 88.56 183 ASN A CA 1
ATOM 1484 C C . ASN A 1 183 ? -1.685 22.073 -7.771 1.00 88.56 183 ASN A C 1
ATOM 1486 O O . ASN A 1 183 ? -2.231 23.146 -8.034 1.00 88.56 183 ASN A O 1
ATOM 1490 N N . ASP A 1 184 ? -0.379 21.971 -7.503 1.00 85.75 184 ASP A N 1
ATOM 1491 C CA . ASP A 1 184 ? 0.609 23.064 -7.481 1.00 85.75 184 ASP A CA 1
ATOM 1492 C C . ASP A 1 184 ? 0.385 24.155 -6.410 1.00 85.75 184 ASP A C 1
ATOM 1494 O O . ASP A 1 184 ? 1.219 25.051 -6.245 1.00 85.75 184 ASP A O 1
ATOM 1498 N N . GLN A 1 185 ? -0.676 24.064 -5.605 1.00 91.38 185 GLN A N 1
ATOM 1499 C CA . GLN A 1 185 ? -0.975 24.988 -4.506 1.00 91.38 185 GLN A CA 1
ATOM 1500 C C . GLN A 1 185 ? -0.647 24.373 -3.141 1.00 91.38 185 GLN A C 1
ATOM 1502 O O . GLN A 1 185 ? -0.458 23.164 -3.027 1.00 91.38 185 GLN A O 1
ATOM 1507 N N . ILE A 1 186 ? -0.541 25.216 -2.109 1.00 93.12 186 ILE A N 1
ATOM 1508 C CA . ILE A 1 186 ? -0.451 24.772 -0.713 1.00 93.12 186 ILE A CA 1
ATOM 1509 C C . ILE A 1 186 ? -1.789 25.037 -0.033 1.00 93.12 186 ILE A C 1
ATOM 1511 O O . ILE A 1 186 ? -2.166 26.190 0.173 1.00 93.12 186 ILE A O 1
ATOM 1515 N N . GLU A 1 187 ? -2.463 23.964 0.354 1.00 92.56 187 GLU A N 1
ATOM 1516 C CA . GLU A 1 187 ? -3.700 24.001 1.124 1.00 92.56 187 GLU A CA 1
ATOM 1517 C C . GLU A 1 187 ? -3.396 23.955 2.623 1.00 92.56 187 GLU A C 1
ATOM 1519 O O . GLU A 1 187 ? -2.487 23.250 3.074 1.00 92.56 187 GLU A O 1
ATOM 1524 N N . VAL A 1 188 ? -4.162 24.719 3.405 1.00 90.62 188 VAL A N 1
ATOM 1525 C CA . VAL A 1 188 ? -3.998 24.816 4.861 1.00 90.62 188 VAL A CA 1
ATOM 1526 C C . VAL A 1 188 ? -5.241 24.277 5.547 1.00 90.62 188 VAL A C 1
ATOM 1528 O O . VAL A 1 188 ? -6.311 24.879 5.483 1.00 90.62 188 VAL A O 1
ATOM 1531 N N . ILE A 1 189 ? -5.086 23.165 6.259 1.00 87.50 189 ILE A N 1
ATOM 1532 C CA . ILE A 1 189 ? -6.178 22.487 6.951 1.00 87.50 189 ILE A CA 1
ATOM 1533 C C . ILE A 1 189 ? -6.008 22.652 8.457 1.00 87.50 189 ILE A C 1
ATOM 1535 O O . ILE A 1 189 ? -4.950 22.372 9.031 1.00 87.50 189 ILE A O 1
ATOM 1539 N N . ARG A 1 190 ? -7.081 23.095 9.114 1.00 80.94 190 ARG A N 1
ATOM 1540 C CA . ARG A 1 190 ? -7.158 23.184 10.573 1.00 80.94 190 ARG A CA 1
ATOM 1541 C C . ARG A 1 190 ? -7.919 21.980 11.104 1.00 80.94 190 ARG A C 1
ATOM 1543 O O . ARG A 1 190 ? -9.142 21.958 11.080 1.00 80.94 190 ARG A O 1
ATOM 1550 N N . CYS A 1 191 ? -7.190 20.992 11.605 1.00 73.44 191 CYS A N 1
ATOM 1551 C CA . CYS A 1 191 ? -7.790 19.814 12.216 1.00 73.44 191 CYS A CA 1
ATOM 1552 C C . CYS A 1 191 ? -8.215 20.153 13.646 1.00 73.44 191 CYS A C 1
ATOM 1554 O O . CYS A 1 191 ? -7.373 20.495 14.480 1.00 73.44 191 CYS A O 1
ATOM 1556 N N . ARG A 1 192 ? -9.509 20.051 13.948 1.00 72.50 192 ARG A N 1
ATOM 1557 C CA . ARG A 1 192 ? -10.026 20.195 15.312 1.00 72.50 192 ARG A CA 1
ATOM 1558 C C . ARG A 1 192 ? -10.533 18.846 15.796 1.00 72.50 192 ARG A C 1
ATOM 1560 O O . ARG A 1 192 ? -11.159 18.112 15.039 1.00 72.50 192 ARG A O 1
ATOM 1567 N N . ALA A 1 193 ? -10.221 18.521 17.046 1.00 75.88 193 ALA A N 1
ATOM 1568 C CA . ALA A 1 193 ? -10.896 17.424 17.720 1.00 75.88 193 ALA A CA 1
ATOM 1569 C C . ALA A 1 193 ? -12.360 17.820 17.947 1.00 75.88 193 ALA A C 1
ATOM 1571 O O . ALA A 1 193 ? -12.669 19.006 18.098 1.00 75.88 193 ALA A O 1
ATOM 1572 N N . ASP A 1 194 ? -13.244 16.830 17.991 1.00 74.50 194 ASP A N 1
ATOM 1573 C CA . ASP A 1 194 ? -14.623 17.027 18.412 1.00 74.50 194 ASP A CA 1
ATOM 1574 C C . ASP A 1 194 ? -14.620 17.671 19.807 1.00 74.50 194 ASP A C 1
ATOM 1576 O O . ASP A 1 194 ? -14.047 17.128 20.756 1.00 74.50 194 ASP A O 1
ATOM 1580 N N . ALA A 1 195 ? -15.238 18.850 19.917 1.00 61.56 195 ALA A N 1
ATOM 1581 C CA . ALA A 1 195 ? -15.190 19.672 21.123 1.00 61.56 195 ALA A CA 1
ATOM 1582 C C . ALA A 1 195 ? -15.792 18.973 22.353 1.00 61.56 195 ALA A C 1
ATOM 1584 O O . ALA A 1 195 ? -15.436 19.309 23.479 1.00 61.56 195 ALA A O 1
ATOM 1585 N N . THR A 1 196 ? -16.686 18.003 22.146 1.00 67.25 196 THR A N 1
ATOM 1586 C CA . THR A 1 196 ? -17.329 17.253 23.230 1.00 67.25 196 THR A CA 1
ATOM 1587 C C . THR A 1 196 ? -16.515 16.040 23.669 1.00 67.25 196 THR A C 1
ATOM 1589 O O . THR A 1 196 ? -16.581 15.659 24.835 1.00 67.25 196 THR A O 1
ATOM 1592 N N . ARG A 1 197 ? -15.730 15.447 22.761 1.00 70.38 197 ARG A N 1
ATOM 1593 C CA . ARG A 1 197 ? -15.059 14.151 22.979 1.00 70.38 197 ARG A CA 1
ATOM 1594 C C . ARG A 1 197 ? -13.556 14.264 23.189 1.00 70.38 197 ARG A C 1
ATOM 1596 O O . ARG A 1 197 ? -12.952 13.353 23.739 1.00 70.38 197 ARG A O 1
ATOM 1603 N N . GLY A 1 198 ? -12.932 15.322 22.671 1.00 76.50 198 GLY A N 1
ATOM 1604 C CA . GLY A 1 198 ? -11.474 15.396 22.557 1.00 76.50 198 GLY A CA 1
ATOM 1605 C C . GLY A 1 198 ? -10.878 14.354 21.599 1.00 76.50 198 GLY A C 1
ATOM 1606 O O . GLY A 1 198 ? -9.670 14.149 21.610 1.00 76.50 198 GLY A O 1
ATOM 1607 N N . MET A 1 199 ? -11.710 13.710 20.773 1.00 84.19 199 MET A N 1
ATOM 1608 C CA . MET A 1 199 ? -11.318 12.710 19.777 1.00 84.19 199 MET A CA 1
ATOM 1609 C C . MET A 1 199 ? -11.537 13.240 18.361 1.00 84.19 199 MET A C 1
ATOM 1611 O O . MET A 1 199 ? -12.324 14.162 18.141 1.00 84.19 199 MET A O 1
ATOM 1615 N N . TYR A 1 200 ? -10.881 12.633 17.382 1.00 85.75 200 TYR A N 1
ATOM 1616 C CA . TYR A 1 200 ? -11.043 12.968 15.974 1.00 85.75 200 TYR A CA 1
ATOM 1617 C C . TYR A 1 200 ? -11.985 11.976 15.294 1.00 85.75 200 TYR A C 1
ATOM 1619 O O . TYR A 1 200 ? -11.860 10.764 15.460 1.00 85.75 200 TYR A O 1
ATOM 1627 N N . LEU A 1 201 ? -12.940 12.492 14.522 1.00 86.69 201 LEU A N 1
ATOM 1628 C CA . LEU A 1 201 ? -13.872 11.672 13.752 1.00 86.69 201 LEU A CA 1
ATOM 1629 C C . LEU A 1 201 ? -13.172 11.117 12.505 1.00 86.69 201 LEU A C 1
ATOM 1631 O O . LEU A 1 201 ? -12.651 11.887 11.696 1.00 86.69 201 LEU A O 1
ATOM 1635 N N . LEU A 1 202 ? -13.210 9.797 12.319 1.00 88.38 202 LEU A N 1
ATOM 1636 C CA . LEU A 1 202 ? -12.677 9.156 11.120 1.00 88.38 202 LEU A CA 1
ATOM 1637 C C . LEU A 1 202 ? -13.463 9.560 9.857 1.00 88.38 202 LEU A C 1
ATOM 1639 O O . LEU A 1 202 ? -14.681 9.781 9.918 1.00 88.38 202 LEU A O 1
ATOM 1643 N N . PRO A 1 203 ? -12.802 9.634 8.686 1.00 81.88 203 PRO A N 1
ATOM 1644 C CA . PRO A 1 203 ? -13.479 9.932 7.433 1.00 81.88 203 PRO A CA 1
ATOM 1645 C C . PRO A 1 203 ? -14.486 8.831 7.100 1.00 81.88 203 PRO A C 1
ATOM 1647 O O . PRO A 1 203 ? -14.158 7.645 7.085 1.00 81.88 203 PRO A O 1
ATOM 1650 N N . ARG A 1 204 ? -15.726 9.214 6.788 1.00 77.12 204 ARG A N 1
ATOM 1651 C CA . ARG A 1 204 ? -16.758 8.241 6.416 1.00 77.12 204 ARG A CA 1
ATOM 1652 C C . ARG A 1 204 ? -16.593 7.817 4.962 1.00 77.12 204 ARG A C 1
ATOM 1654 O O . ARG A 1 204 ? -16.370 8.643 4.080 1.00 77.12 204 ARG A O 1
ATOM 1661 N N . GLY A 1 205 ? -16.679 6.512 4.729 1.00 64.69 205 GLY A N 1
ATOM 1662 C CA . GLY A 1 205 ? -16.699 5.919 3.396 1.00 64.69 205 GLY A CA 1
ATOM 1663 C C . GLY A 1 205 ? -18.107 5.463 3.042 1.00 64.69 205 GLY A C 1
ATOM 1664 O O . GLY A 1 205 ? -18.668 4.611 3.732 1.00 64.69 205 GLY A O 1
ATOM 1665 N N . GLY A 1 206 ? -18.664 6.007 1.960 1.00 62.69 206 GLY A N 1
ATOM 1666 C CA . GLY A 1 206 ? -19.987 5.635 1.457 1.00 62.69 206 GLY A CA 1
ATOM 1667 C C . GLY A 1 206 ? -21.119 5.797 2.480 1.00 62.69 206 GLY A C 1
ATOM 1668 O O . GLY A 1 206 ? -20.998 6.503 3.480 1.00 62.69 206 GLY A O 1
ATOM 1669 N N . ASN A 1 207 ? -22.202 5.046 2.264 1.00 60.59 207 ASN A N 1
ATOM 1670 C CA . ASN A 1 207 ? -23.429 5.097 3.068 1.00 60.59 207 ASN A CA 1
ATOM 1671 C C . ASN A 1 207 ? -23.299 4.508 4.492 1.00 60.59 207 ASN A C 1
ATOM 1673 O O . ASN A 1 207 ? -24.313 4.145 5.088 1.00 60.59 207 ASN A O 1
ATOM 1677 N N . SER A 1 208 ? -22.091 4.337 5.045 1.00 65.31 208 SER A N 1
ATOM 1678 C CA . SER A 1 208 ? -21.972 3.877 6.431 1.00 65.31 208 SER A CA 1
ATOM 1679 C C . SER A 1 208 ? -22.510 4.938 7.393 1.00 65.31 208 SER A C 1
ATOM 1681 O O . SER A 1 208 ? -22.056 6.085 7.410 1.00 65.31 208 SER A O 1
ATOM 1683 N N . ALA A 1 209 ? -23.470 4.536 8.225 1.00 65.44 209 ALA A N 1
ATOM 1684 C CA . ALA A 1 209 ? -24.027 5.383 9.273 1.00 65.44 209 ALA A CA 1
ATOM 1685 C C . ALA A 1 209 ? -23.143 5.439 10.536 1.00 65.44 209 ALA A C 1
ATOM 1687 O O . ALA A 1 209 ? -23.363 6.296 11.397 1.00 65.44 209 ALA A O 1
ATOM 1688 N N . CYS A 1 210 ? -22.150 4.552 10.666 1.00 80.06 210 CYS A N 1
ATOM 1689 C CA . CYS A 1 210 ? -21.332 4.435 11.871 1.00 80.06 210 CYS A CA 1
ATOM 1690 C C . CYS A 1 210 ? -20.405 5.649 12.041 1.00 80.06 210 CYS A C 1
ATOM 1692 O O . CYS A 1 210 ? -19.722 6.072 11.106 1.00 80.06 210 CYS A O 1
ATOM 1694 N N . LYS A 1 211 ? -20.377 6.214 13.255 1.00 86.81 211 LYS A N 1
ATOM 1695 C CA . LYS A 1 211 ? -19.390 7.224 13.652 1.00 86.81 211 LYS A CA 1
ATOM 1696 C C . LYS A 1 211 ? -18.246 6.517 14.365 1.00 86.81 211 LYS A C 1
ATOM 1698 O O . LYS A 1 211 ? -18.478 5.919 15.408 1.00 86.81 211 LYS A O 1
ATOM 1703 N N . GLU A 1 212 ? -17.049 6.603 13.808 1.00 90.25 212 GLU A N 1
ATOM 1704 C CA . GLU A 1 212 ? -15.843 5.994 14.371 1.00 90.25 212 GLU A CA 1
ATOM 1705 C C . GLU A 1 212 ? -14.833 7.081 14.717 1.00 90.25 212 GLU A C 1
ATOM 1707 O O . GLU A 1 212 ? -14.782 8.123 14.054 1.00 90.25 212 GLU A O 1
ATOM 1712 N N . PHE A 1 213 ? -14.048 6.844 15.763 1.00 88.69 213 PHE A N 1
ATOM 1713 C CA . PHE A 1 213 ? -13.168 7.854 16.338 1.00 88.69 213 PHE A CA 1
ATOM 1714 C C . PHE A 1 213 ? -11.755 7.330 16.521 1.00 88.69 213 PHE A C 1
ATOM 1716 O O . PHE A 1 213 ? -11.538 6.136 16.729 1.00 88.69 213 PHE A O 1
ATOM 1723 N N . VAL A 1 214 ? -10.814 8.265 16.495 1.00 87.81 214 VAL A N 1
ATOM 1724 C CA . VAL A 1 214 ? -9.414 8.061 16.858 1.00 87.81 214 VAL A CA 1
ATOM 1725 C C . VAL A 1 214 ? -8.972 9.115 17.862 1.00 87.81 214 VAL A C 1
ATOM 1727 O O . VAL A 1 214 ? -9.537 10.209 17.942 1.00 87.81 214 VAL A O 1
ATOM 1730 N N . SER A 1 215 ? -7.974 8.768 18.660 1.00 82.75 215 SER A N 1
ATOM 1731 C CA . SER A 1 215 ? -7.545 9.549 19.819 1.00 82.75 215 SER A CA 1
ATOM 1732 C C . SER A 1 215 ? -6.553 10.655 19.463 1.00 82.75 215 SER A C 1
ATOM 1734 O O . SER A 1 215 ? -6.476 11.669 20.157 1.00 82.75 215 SER A O 1
ATOM 1736 N N . THR A 1 216 ? -5.815 10.498 18.363 1.00 84.88 216 THR A N 1
ATOM 1737 C CA . THR A 1 216 ? -4.753 11.423 17.967 1.00 84.88 216 THR A CA 1
ATOM 1738 C C . THR A 1 216 ? -4.934 11.970 16.557 1.00 84.88 216 THR A C 1
ATOM 1740 O O . THR A 1 216 ? -5.589 11.386 15.692 1.00 84.88 216 THR A O 1
ATOM 1743 N N . LEU A 1 217 ? -4.304 13.120 16.313 1.00 85.88 217 LEU A N 1
ATOM 1744 C CA . LEU A 1 217 ? -4.270 13.718 14.985 1.00 85.88 217 LEU A CA 1
ATOM 1745 C C . LEU A 1 217 ? -3.459 12.860 13.998 1.00 85.88 217 LEU A C 1
ATOM 1747 O O . LEU A 1 217 ? -3.817 12.778 12.826 1.00 85.88 217 LEU A O 1
ATOM 1751 N N . ASP A 1 218 ? -2.397 12.204 14.469 1.00 88.25 218 ASP A N 1
ATOM 1752 C CA . ASP A 1 218 ? -1.590 11.295 13.651 1.00 88.25 218 ASP A CA 1
ATOM 1753 C C . ASP A 1 218 ? -2.413 10.105 13.137 1.00 88.25 218 ASP A C 1
ATOM 1755 O O . ASP A 1 218 ? -2.393 9.814 11.939 1.00 88.25 218 ASP A O 1
ATOM 1759 N N . GLU A 1 219 ? -3.220 9.489 14.009 1.00 88.38 219 GLU A N 1
ATOM 1760 C CA . GLU A 1 219 ? -4.166 8.436 13.624 1.00 88.38 219 GLU A CA 1
ATOM 1761 C C . GLU A 1 219 ? -5.163 8.920 12.578 1.00 88.38 219 GLU A C 1
ATOM 1763 O O . GLU A 1 219 ? -5.400 8.221 11.596 1.00 88.38 219 GLU A O 1
ATOM 1768 N N . LEU A 1 220 ? -5.715 10.123 12.740 1.00 89.00 220 LEU A N 1
ATOM 1769 C CA . LEU A 1 220 ? -6.659 10.684 11.779 1.00 89.00 220 LEU A CA 1
ATOM 1770 C C . LEU A 1 220 ? -6.027 10.862 10.394 1.00 89.00 220 LEU A C 1
ATOM 1772 O O . LEU A 1 220 ? -6.611 10.445 9.393 1.00 89.00 220 LEU A O 1
ATOM 1776 N N . ILE A 1 221 ? -4.843 11.477 10.325 1.00 89.31 221 ILE A N 1
ATOM 1777 C CA . ILE A 1 221 ? -4.167 11.777 9.055 1.00 89.31 221 ILE A CA 1
ATOM 1778 C C . ILE A 1 221 ? -3.741 10.483 8.359 1.00 89.31 221 ILE A C 1
ATOM 1780 O O . ILE A 1 221 ? -3.978 10.306 7.160 1.00 89.31 221 ILE A O 1
ATOM 1784 N N . LYS A 1 222 ? -3.141 9.549 9.102 1.00 89.88 222 LYS A N 1
ATOM 1785 C CA . LYS A 1 222 ? -2.695 8.264 8.554 1.00 89.88 222 LYS A CA 1
ATOM 1786 C C . LYS A 1 222 ? -3.880 7.362 8.207 1.00 89.88 222 LYS A C 1
ATOM 1788 O O . LYS A 1 222 ? -3.836 6.701 7.173 1.00 89.88 222 LYS A O 1
ATOM 1793 N N . SER A 1 223 ? -4.982 7.412 8.960 1.00 90.12 223 SER A N 1
ATOM 1794 C CA . SER A 1 223 ? -6.243 6.748 8.602 1.00 90.12 223 SER A CA 1
ATOM 1795 C C . SER A 1 223 ? -6.821 7.317 7.309 1.00 90.12 223 SER A C 1
ATOM 1797 O O . SER A 1 223 ? -7.146 6.559 6.395 1.00 90.12 223 SER A O 1
ATOM 1799 N N . ALA A 1 224 ? -6.884 8.645 7.174 1.00 90.00 224 ALA A N 1
ATOM 1800 C CA . ALA A 1 224 ? -7.342 9.301 5.954 1.00 90.00 224 ALA A CA 1
ATOM 1801 C C . ALA A 1 224 ? -6.461 8.943 4.748 1.00 90.00 224 ALA A C 1
ATOM 1803 O O . ALA A 1 224 ? -6.987 8.606 3.684 1.00 90.00 224 ALA A O 1
ATOM 1804 N N . SER A 1 225 ? -5.137 8.914 4.935 1.00 88.94 225 SER A N 1
ATOM 1805 C CA . SER A 1 225 ? -4.171 8.450 3.929 1.00 88.94 225 SER A CA 1
ATOM 1806 C C . SER A 1 225 ? -4.442 6.997 3.525 1.00 88.94 225 SER A C 1
ATOM 1808 O O . SER A 1 225 ? -4.548 6.674 2.339 1.00 88.94 225 SER A O 1
ATOM 1810 N N . ARG A 1 226 ? -4.633 6.108 4.509 1.00 85.94 226 ARG A N 1
ATOM 1811 C CA . ARG A 1 226 ? -4.883 4.674 4.302 1.00 85.94 226 ARG A CA 1
ATOM 1812 C C . ARG A 1 226 ? -6.206 4.435 3.568 1.00 85.94 226 ARG A C 1
ATOM 1814 O O . ARG A 1 226 ? -6.216 3.770 2.528 1.00 85.94 226 ARG A O 1
ATOM 1821 N N . CYS A 1 227 ? -7.286 5.072 4.022 1.00 84.94 227 CYS A N 1
ATOM 1822 C CA . CYS A 1 227 ? -8.597 5.077 3.365 1.00 84.94 227 CYS A CA 1
ATOM 1823 C C . CYS A 1 227 ? -8.530 5.661 1.944 1.00 84.94 227 CYS A C 1
ATOM 1825 O O . CYS A 1 227 ? -9.369 5.350 1.102 1.00 84.94 227 CYS A O 1
ATOM 1827 N N . GLY A 1 228 ? -7.540 6.519 1.666 1.00 84.25 228 GLY A N 1
ATOM 1828 C CA . GLY A 1 228 ? -7.553 7.372 0.483 1.00 84.25 228 GLY A CA 1
ATOM 1829 C C . GLY A 1 228 ? -8.736 8.330 0.531 1.00 84.25 228 GLY A C 1
ATOM 1830 O O . GLY A 1 228 ? -9.344 8.591 -0.500 1.00 84.25 228 GLY A O 1
ATOM 1831 N N . ALA A 1 229 ? -9.114 8.783 1.727 1.00 86.00 229 ALA A N 1
ATOM 1832 C CA . ALA A 1 229 ? -10.231 9.687 1.929 1.00 86.00 229 ALA A CA 1
ATOM 1833 C C . ALA A 1 229 ? -9.866 11.092 1.440 1.00 86.00 229 ALA A C 1
ATOM 1835 O O . ALA A 1 229 ? -8.738 11.551 1.608 1.00 86.00 229 ALA A O 1
ATOM 1836 N N . GLU A 1 230 ? -10.836 11.766 0.826 1.00 86.25 230 GLU A N 1
ATOM 1837 C CA . GLU A 1 230 ? -10.704 13.188 0.524 1.00 86.25 230 GLU A CA 1
ATOM 1838 C C . GLU A 1 230 ? -11.087 13.985 1.773 1.00 86.25 230 GLU A C 1
ATOM 1840 O O . GLU A 1 230 ? -12.155 13.764 2.346 1.00 86.25 230 GLU A O 1
ATOM 1845 N N . ILE A 1 231 ? -10.219 14.904 2.187 1.00 84.31 231 ILE A N 1
ATOM 1846 C CA . ILE A 1 231 ? -10.469 15.847 3.276 1.00 84.31 231 ILE A CA 1
ATOM 1847 C C . ILE A 1 231 ? -10.286 17.249 2.693 1.00 84.31 231 ILE A C 1
ATOM 1849 O O . ILE A 1 231 ? -9.193 17.585 2.262 1.00 84.31 231 ILE A O 1
ATOM 1853 N N . HIS A 1 232 ? -11.356 18.050 2.630 1.00 79.50 232 HIS A N 1
ATOM 1854 C CA . HIS A 1 232 ? -11.357 19.391 2.014 1.00 79.50 232 HIS A CA 1
ATOM 1855 C C . HIS A 1 232 ? -10.765 19.448 0.591 1.00 79.50 232 HIS A C 1
ATOM 1857 O O . HIS A 1 232 ? -9.955 20.319 0.288 1.00 79.50 232 HIS A O 1
ATOM 1863 N N . GLY A 1 233 ? -11.133 18.521 -0.298 1.00 85.06 233 GLY A N 1
ATOM 1864 C CA . GLY A 1 233 ? -10.620 18.520 -1.671 1.00 85.06 233 GLY A CA 1
ATOM 1865 C C . GLY A 1 233 ? -9.215 17.949 -1.855 1.00 85.06 233 GLY A C 1
ATOM 1866 O O . GLY A 1 233 ? -8.795 17.806 -3.004 1.00 85.06 233 GLY A O 1
ATOM 1867 N N . VAL A 1 234 ? -8.511 17.588 -0.773 1.00 89.62 234 VAL A N 1
ATOM 1868 C CA . VAL A 1 234 ? -7.145 17.044 -0.825 1.00 89.62 234 VAL A CA 1
ATOM 1869 C C . VAL A 1 234 ? -7.062 15.616 -0.289 1.00 89.62 234 VAL A C 1
ATOM 1871 O O . VAL A 1 234 ? -7.942 15.139 0.430 1.00 89.62 234 VAL A O 1
ATOM 1874 N N . MET A 1 235 ? -5.976 14.923 -0.625 1.00 90.25 235 MET A N 1
ATOM 1875 C CA . MET A 1 235 ? -5.622 13.626 -0.047 1.00 90.25 235 MET A CA 1
ATOM 1876 C C . MET A 1 235 ? -4.211 13.656 0.527 1.00 90.25 235 MET A C 1
ATOM 1878 O O . MET A 1 235 ? -3.288 14.154 -0.112 1.00 90.25 235 MET A O 1
ATOM 1882 N N . PHE A 1 236 ? -4.030 13.028 1.684 1.00 89.25 236 PHE A N 1
ATOM 1883 C CA . PHE A 1 236 ? -2.719 12.822 2.295 1.00 89.25 236 PHE A CA 1
ATOM 1884 C C . PHE A 1 236 ? -2.053 11.578 1.717 1.00 89.25 236 PHE A C 1
ATOM 1886 O O . PHE A 1 236 ? -2.692 10.532 1.561 1.00 89.25 236 PHE A O 1
ATOM 1893 N N . LYS A 1 237 ? -0.769 11.699 1.384 1.00 85.38 237 LYS A N 1
ATOM 1894 C CA . LYS A 1 237 ? 0.033 10.595 0.852 1.00 85.38 237 LYS A CA 1
ATOM 1895 C C . LYS A 1 237 ? 1.334 10.408 1.607 1.00 85.38 237 LYS A C 1
ATOM 1897 O O . LYS A 1 237 ? 1.667 9.270 1.917 1.00 85.38 237 LYS A O 1
ATOM 1902 N N . ARG A 1 238 ? 2.055 11.497 1.887 1.00 85.25 238 ARG A N 1
ATOM 1903 C CA . ARG A 1 238 ? 3.412 11.425 2.432 1.00 85.25 238 ARG A CA 1
ATOM 1904 C C . ARG A 1 238 ? 3.679 12.509 3.483 1.00 85.25 238 ARG A C 1
ATOM 1906 O O . ARG A 1 238 ? 3.616 13.692 3.148 1.00 85.25 238 ARG A O 1
ATOM 1913 N N . PRO A 1 239 ? 4.017 12.140 4.731 1.00 90.06 239 PRO A N 1
ATOM 1914 C CA . PRO A 1 239 ? 4.485 13.100 5.720 1.00 90.06 239 PRO A CA 1
ATOM 1915 C C . PRO A 1 239 ? 5.914 13.550 5.408 1.00 90.06 239 PRO A C 1
ATOM 1917 O O . PRO A 1 239 ? 6.821 12.730 5.267 1.00 90.06 239 PRO A O 1
ATOM 1920 N N . ILE A 1 240 ? 6.144 14.859 5.378 1.00 90.00 240 ILE A N 1
ATOM 1921 C CA . ILE A 1 240 ? 7.480 15.439 5.247 1.00 90.00 240 ILE A CA 1
ATOM 1922 C C . ILE A 1 240 ? 8.090 15.598 6.633 1.00 90.00 240 ILE A C 1
ATOM 1924 O O . ILE A 1 240 ? 7.748 16.506 7.396 1.00 90.00 240 ILE A O 1
ATOM 1928 N N . LYS A 1 241 ? 9.001 14.684 6.965 1.00 86.06 241 LYS A N 1
ATOM 1929 C CA . LYS A 1 241 ? 9.694 14.657 8.254 1.00 86.06 241 LYS A CA 1
ATOM 1930 C C . LYS A 1 241 ? 10.689 15.816 8.368 1.00 86.06 241 LYS A C 1
ATOM 1932 O O . LYS A 1 241 ? 11.276 16.256 7.383 1.00 86.06 241 LYS A O 1
ATOM 1937 N N . HIS A 1 242 ? 10.880 16.325 9.578 1.00 75.00 242 HIS A N 1
ATOM 1938 C CA . HIS A 1 242 ? 11.924 17.297 9.869 1.00 75.00 242 HIS A CA 1
ATOM 1939 C C . HIS A 1 242 ? 13.292 16.616 9.725 1.00 75.00 242 HIS A C 1
ATOM 1941 O O . HIS A 1 242 ? 13.557 15.620 10.399 1.00 75.00 242 HIS A O 1
ATOM 1947 N N . GLU A 1 243 ? 14.179 17.158 8.884 1.00 58.88 243 GLU A N 1
ATOM 1948 C CA . GLU A 1 243 ? 15.554 16.662 8.779 1.00 58.88 243 GLU A CA 1
ATOM 1949 C C . GLU A 1 243 ? 16.221 16.708 10.162 1.00 58.88 243 GLU A C 1
ATOM 1951 O O . GLU A 1 243 ? 16.267 17.778 10.786 1.00 58.88 243 GLU A O 1
ATOM 1956 N N . PRO A 1 244 ? 16.731 15.590 10.703 1.00 48.31 244 PRO A N 1
ATOM 1957 C CA . PRO A 1 244 ? 17.505 15.659 11.929 1.00 48.31 244 PRO A CA 1
ATOM 1958 C C . PRO A 1 244 ? 18.695 16.585 11.665 1.00 48.31 244 PRO A C 1
ATOM 1960 O O . PRO A 1 244 ? 19.458 16.374 10.723 1.00 48.31 244 PRO A O 1
ATOM 1963 N N . LYS A 1 245 ? 18.856 17.640 12.477 1.00 37.84 245 LYS A N 1
ATOM 1964 C CA . LYS A 1 245 ? 20.054 18.487 12.413 1.00 37.84 245 LYS A CA 1
ATOM 1965 C C . LYS A 1 245 ? 21.264 17.563 12.554 1.00 37.84 245 LYS A C 1
ATOM 1967 O O . LYS A 1 245 ? 21.463 17.007 13.635 1.00 37.84 245 LYS A O 1
ATOM 1972 N N . ARG A 1 246 ? 22.047 17.392 11.482 1.00 36.62 246 ARG A N 1
ATOM 1973 C CA . ARG A 1 246 ? 23.369 16.760 11.556 1.00 36.62 246 ARG A CA 1
ATOM 1974 C C . ARG A 1 246 ? 24.185 17.556 12.563 1.00 36.62 246 ARG A C 1
ATOM 1976 O O . ARG A 1 246 ? 24.450 18.737 12.345 1.00 36.62 246 ARG A O 1
ATOM 1983 N N . VAL A 1 247 ? 24.551 16.924 13.671 1.00 35.12 247 VAL A N 1
ATOM 1984 C CA . VAL A 1 247 ? 25.519 17.504 14.596 1.00 35.12 247 VAL A CA 1
ATOM 1985 C C . VAL A 1 247 ? 26.863 16.949 14.166 1.00 35.12 247 VAL A C 1
ATOM 1987 O O . VAL A 1 247 ? 27.149 15.765 14.327 1.00 35.12 247 VAL A O 1
ATOM 1990 N N . VAL A 1 248 ? 27.668 17.804 13.546 1.00 38.25 248 VAL A N 1
ATOM 1991 C CA . VAL A 1 248 ? 29.069 17.487 13.283 1.00 38.25 248 VAL A CA 1
ATOM 1992 C C . VAL A 1 248 ? 29.810 17.686 14.595 1.00 38.25 248 VAL A C 1
ATOM 1994 O O . VAL A 1 248 ? 29.785 18.780 15.164 1.00 38.25 248 VAL A O 1
ATOM 1997 N N . ASN A 1 249 ? 30.443 16.632 15.099 1.00 38.09 249 ASN A N 1
ATOM 1998 C CA . ASN A 1 249 ? 31.346 16.763 16.225 1.00 38.09 249 ASN A CA 1
ATOM 1999 C C . ASN A 1 249 ? 32.574 17.554 15.758 1.00 38.09 249 ASN A C 1
ATOM 2001 O O . ASN A 1 249 ? 33.415 17.041 15.024 1.00 38.09 249 ASN A O 1
ATOM 2005 N N . LEU A 1 250 ? 32.671 18.816 16.180 1.00 38.47 250 LEU A N 1
ATOM 2006 C CA . LEU A 1 250 ? 33.759 19.722 15.795 1.00 38.47 250 LEU A CA 1
ATOM 2007 C C . LEU A 1 250 ? 35.146 19.237 16.254 1.00 38.47 250 LEU A C 1
ATOM 2009 O O . LEU A 1 250 ? 36.147 19.716 15.733 1.00 38.47 250 LEU A O 1
ATOM 2013 N N . MET A 1 251 ? 35.216 18.294 17.202 1.00 43.47 251 MET A N 1
ATOM 2014 C CA . MET A 1 251 ? 36.475 17.738 17.709 1.00 43.47 251 MET A CA 1
ATOM 2015 C C . MET A 1 251 ? 36.929 16.486 16.944 1.00 43.47 251 MET A C 1
ATOM 2017 O O . MET A 1 251 ? 38.128 16.231 16.888 1.00 43.47 251 MET A O 1
ATOM 2021 N N . THR A 1 252 ? 36.009 15.704 16.363 1.00 55.38 252 THR A N 1
ATOM 2022 C CA . THR A 1 252 ? 36.343 14.444 15.658 1.00 55.38 252 THR A CA 1
ATOM 2023 C C . THR A 1 252 ? 36.064 14.479 14.156 1.00 55.38 252 THR A C 1
ATOM 2025 O O . THR A 1 252 ? 36.500 13.586 13.437 1.00 55.38 252 THR A O 1
ATOM 2028 N N . GLY A 1 253 ? 35.351 15.493 13.654 1.00 40.72 253 GLY A N 1
ATOM 2029 C CA . GLY A 1 253 ? 34.904 15.566 12.259 1.00 40.72 253 GLY A CA 1
ATOM 2030 C C . GLY A 1 253 ? 33.794 14.567 11.909 1.00 40.72 253 GLY A C 1
ATOM 2031 O O . GLY A 1 253 ? 33.299 14.567 10.783 1.00 40.72 253 GLY A O 1
ATOM 2032 N N . GLU A 1 254 ? 33.368 13.734 12.857 1.00 37.53 254 GLU A N 1
ATOM 2033 C CA . GLU A 1 254 ? 32.320 12.744 12.646 1.00 37.53 254 GLU A CA 1
ATOM 2034 C C . GLU A 1 254 ? 30.952 13.429 12.640 1.00 37.53 254 GLU A C 1
ATOM 2036 O O . GLU A 1 254 ? 30.569 14.136 13.581 1.00 37.53 254 GLU A O 1
ATOM 2041 N N . SER A 1 255 ? 30.197 13.232 11.557 1.00 37.69 255 SER A N 1
ATOM 2042 C CA . SER A 1 255 ? 28.786 13.594 11.536 1.00 37.69 255 SER A CA 1
ATOM 2043 C C . SER A 1 255 ? 28.005 12.521 12.277 1.00 37.69 255 SER A C 1
ATOM 2045 O O . SER A 1 255 ? 27.899 11.393 11.794 1.00 37.69 255 SER A O 1
ATOM 2047 N N . PHE A 1 256 ? 27.416 12.877 13.410 1.00 39.72 256 PHE A N 1
ATOM 2048 C CA . PHE A 1 256 ? 26.389 12.046 14.007 1.00 39.72 256 PHE A CA 1
ATOM 2049 C C . PHE A 1 256 ? 25.055 12.489 13.413 1.00 39.72 256 PHE A C 1
ATOM 2051 O O . PHE A 1 256 ? 24.681 13.670 13.452 1.00 39.72 256 PHE A O 1
ATOM 2058 N N . GLU A 1 257 ? 24.318 11.541 12.842 1.00 36.69 257 GLU A N 1
ATOM 2059 C CA . GLU A 1 257 ? 22.874 11.703 12.814 1.00 36.69 257 GLU A CA 1
ATOM 2060 C C . GLU A 1 257 ? 22.448 11.851 14.275 1.00 36.69 257 GLU A C 1
ATOM 2062 O O . GLU A 1 257 ? 22.843 11.049 15.123 1.00 36.69 257 GLU A O 1
ATOM 2067 N N . ASN A 1 258 ? 21.648 12.868 14.596 1.00 35.25 258 ASN A N 1
ATOM 2068 C CA . ASN A 1 258 ? 20.785 12.757 15.764 1.00 35.25 258 ASN A CA 1
ATOM 2069 C C . ASN A 1 258 ? 19.796 11.635 15.439 1.00 35.25 258 ASN A C 1
ATOM 2071 O O . ASN A 1 258 ? 18.654 11.883 15.052 1.00 35.25 258 ASN A O 1
ATOM 2075 N N . VAL A 1 259 ? 20.263 10.391 15.539 1.00 32.47 259 VAL A N 1
ATOM 2076 C CA . VAL A 1 259 ? 19.419 9.220 15.624 1.00 32.47 259 VAL A CA 1
ATOM 2077 C C . VAL A 1 259 ? 18.725 9.401 16.967 1.00 32.47 259 VAL A C 1
ATOM 2079 O O . VAL A 1 259 ? 19.189 8.934 18.003 1.00 32.47 259 VAL A O 1
ATOM 2082 N N . ARG A 1 260 ? 17.606 10.141 16.975 1.00 32.16 260 ARG A N 1
ATOM 2083 C CA . ARG A 1 260 ? 16.528 9.840 17.921 1.00 32.16 260 ARG A CA 1
ATOM 2084 C C . ARG A 1 260 ? 16.369 8.330 17.748 1.00 32.16 260 ARG A C 1
ATOM 2086 O O . ARG A 1 260 ? 16.142 7.953 16.601 1.00 32.16 260 ARG A O 1
ATOM 2093 N N . PRO A 1 261 ? 16.638 7.491 18.762 1.00 27.16 261 PRO A N 1
ATOM 2094 C CA . PRO A 1 261 ? 16.867 6.064 18.569 1.00 27.16 261 PRO A CA 1
ATOM 2095 C C . PRO A 1 261 ? 15.661 5.431 17.873 1.00 27.16 261 PRO A C 1
ATOM 2097 O O . PRO A 1 261 ? 14.688 5.031 18.503 1.00 27.16 261 PRO A O 1
ATOM 2100 N N . LEU A 1 262 ? 15.729 5.367 16.544 1.00 31.78 262 LEU A N 1
ATOM 2101 C CA . LEU A 1 262 ? 14.974 4.456 15.719 1.00 31.78 262 LEU A CA 1
ATOM 2102 C C . LEU A 1 262 ? 15.602 3.115 16.075 1.00 31.78 262 LEU A C 1
ATOM 2104 O O . LEU A 1 262 ? 16.686 2.789 15.607 1.00 31.78 262 LEU A O 1
ATOM 2108 N N . PHE A 1 263 ? 14.945 2.393 16.979 1.00 28.88 263 PHE A N 1
ATOM 2109 C CA . PHE A 1 263 ? 15.302 1.041 17.403 1.00 28.88 263 PHE A CA 1
ATOM 2110 C C . PHE A 1 263 ? 16.518 0.927 18.339 1.00 28.88 263 PHE A C 1
ATOM 2112 O O . PHE A 1 263 ? 17.527 0.309 18.025 1.00 28.88 263 PHE A O 1
ATOM 2119 N N . THR A 1 264 ? 16.345 1.346 19.590 1.00 27.02 264 THR A N 1
ATOM 2120 C CA . THR A 1 264 ? 16.621 0.403 20.682 1.00 27.02 264 THR A CA 1
ATOM 2121 C C . THR A 1 264 ? 15.316 0.184 21.424 1.00 27.02 264 THR A C 1
ATOM 2123 O O . THR A 1 264 ? 14.916 0.963 22.285 1.00 27.02 264 THR A O 1
ATOM 2126 N N . ALA A 1 265 ? 14.612 -0.887 21.054 1.00 28.78 265 ALA A N 1
ATOM 2127 C CA . ALA A 1 265 ? 13.646 -1.494 21.950 1.00 28.78 265 ALA A CA 1
ATOM 2128 C C . ALA A 1 265 ? 14.432 -1.965 23.182 1.00 28.78 265 ALA A C 1
ATOM 2130 O O . ALA A 1 265 ? 14.917 -3.091 23.235 1.00 28.78 265 ALA A O 1
ATOM 2131 N N . SER A 1 266 ? 14.632 -1.063 24.143 1.00 25.94 266 SER A N 1
ATOM 2132 C CA . SER A 1 266 ? 14.855 -1.471 25.518 1.00 25.94 266 SER A CA 1
ATOM 2133 C C . SER A 1 266 ? 13.632 -2.310 25.904 1.00 25.94 266 SER A C 1
ATOM 2135 O O . SER A 1 266 ? 12.511 -1.805 25.782 1.00 25.94 266 SER A O 1
ATOM 2137 N N . PRO A 1 267 ? 13.809 -3.559 26.371 1.00 36.38 267 PRO A N 1
ATOM 2138 C CA . PRO A 1 267 ? 12.717 -4.377 26.901 1.00 36.38 267 PRO A CA 1
ATOM 2139 C C . PRO A 1 267 ? 11.996 -3.737 28.104 1.00 36.38 267 PRO A C 1
ATOM 2141 O O . PRO A 1 267 ? 11.021 -4.293 28.599 1.00 36.38 267 PRO A O 1
ATOM 2144 N N . GLU A 1 268 ? 12.467 -2.582 28.584 1.00 29.69 268 GLU A N 1
ATOM 2145 C CA . GLU A 1 268 ? 12.056 -1.946 29.835 1.00 29.69 268 GLU A CA 1
ATOM 2146 C C . GLU A 1 268 ? 11.392 -0.574 29.633 1.00 29.69 268 GLU A C 1
ATOM 2148 O O . GLU A 1 268 ? 10.923 0.031 30.598 1.00 29.69 268 GLU A O 1
ATOM 2153 N N . ALA A 1 269 ? 11.257 -0.091 28.391 1.00 27.97 269 ALA A N 1
ATOM 2154 C CA . ALA A 1 269 ? 10.343 1.010 28.101 1.00 27.97 269 ALA A CA 1
ATOM 2155 C C . ALA A 1 269 ? 8.912 0.457 28.088 1.00 27.97 269 ALA A C 1
ATOM 2157 O O . ALA A 1 269 ? 8.383 0.086 27.041 1.00 27.97 269 ALA A O 1
ATOM 2158 N N . GLN A 1 270 ? 8.299 0.363 29.272 1.00 27.94 270 GLN A N 1
ATOM 2159 C CA . GLN A 1 270 ? 6.874 0.080 29.429 1.00 27.94 270 GLN A CA 1
ATOM 2160 C C . GLN A 1 270 ? 6.062 1.184 28.736 1.00 27.94 270 GLN A C 1
ATOM 2162 O O . GLN A 1 270 ? 5.646 2.162 29.353 1.00 27.94 270 GLN A O 1
ATOM 2167 N N . VAL A 1 271 ? 5.847 1.036 27.426 1.00 31.03 271 VAL A N 1
ATOM 2168 C CA . VAL A 1 271 ? 4.756 1.706 26.724 1.00 31.03 271 VAL A CA 1
ATOM 2169 C C . VAL A 1 271 ? 3.485 1.180 27.391 1.00 31.03 271 VAL A C 1
ATOM 2171 O O . VAL A 1 271 ? 3.278 -0.037 27.391 1.00 31.03 271 VAL A O 1
ATOM 2174 N N . PRO A 1 272 ? 2.655 2.029 28.016 1.00 28.14 272 PRO A N 1
ATOM 2175 C CA . PRO A 1 272 ? 1.398 1.572 28.574 1.00 28.14 272 PRO A CA 1
ATOM 2176 C C . PRO A 1 272 ? 0.606 0.942 27.430 1.00 28.14 272 PRO A C 1
ATOM 2178 O O . PRO A 1 272 ? 0.348 1.585 26.416 1.00 28.14 272 PRO A O 1
ATOM 2181 N N . ALA A 1 273 ? 0.289 -0.343 27.569 1.00 30.06 273 ALA A N 1
ATOM 2182 C CA . ALA A 1 273 ? -0.488 -1.110 26.608 1.00 30.06 273 ALA A CA 1
ATOM 2183 C C . ALA A 1 273 ? -1.848 -0.423 26.371 1.00 30.06 273 ALA A C 1
ATOM 2185 O O . ALA A 1 273 ? -2.733 -0.552 27.212 1.00 30.06 273 ALA A O 1
ATOM 2186 N N . LYS A 1 274 ? -1.961 0.378 25.299 1.00 47.62 274 LYS A N 1
ATOM 2187 C CA . LYS A 1 274 ? -3.138 1.138 24.811 1.00 47.62 274 LYS A CA 1
ATOM 2188 C C . LYS A 1 274 ? -2.675 1.979 23.598 1.00 47.62 274 LYS A C 1
ATOM 2190 O O . LYS A 1 274 ? -1.703 2.705 23.791 1.00 47.62 274 LYS A O 1
ATOM 2195 N N . PRO A 1 275 ? -3.288 2.020 22.392 1.00 49.81 275 PRO A N 1
ATOM 2196 C CA . PRO A 1 275 ? -4.156 1.115 21.610 1.00 49.81 275 PRO A CA 1
ATOM 2197 C C . PRO A 1 275 ? -3.434 0.443 20.397 1.00 49.81 275 PRO A C 1
ATOM 2199 O O . PRO A 1 275 ? -4.012 -0.367 19.682 1.00 49.81 275 PRO A O 1
ATOM 2202 N N . TYR A 1 276 ? -2.149 0.727 20.153 1.00 52.09 276 TYR A N 1
ATOM 2203 C CA . TYR A 1 276 ? -1.481 0.437 18.864 1.00 52.09 276 TYR A CA 1
ATOM 2204 C C . TYR A 1 276 ? -0.982 -1.002 18.638 1.00 52.09 276 TYR A C 1
ATOM 2206 O O . TYR A 1 276 ? -0.375 -1.294 17.601 1.00 52.09 276 TYR A O 1
ATOM 2214 N N . SER A 1 277 ? -1.166 -1.901 19.608 1.00 57.44 277 SER A N 1
ATOM 2215 C CA . SER A 1 277 ? -0.604 -3.257 19.555 1.00 57.44 277 SER A CA 1
ATOM 2216 C C . SER A 1 277 ? -1.290 -4.155 18.524 1.00 57.44 277 SER A C 1
ATOM 2218 O O . SER A 1 277 ? -0.631 -5.034 17.969 1.00 57.44 277 SER A O 1
ATOM 2220 N N . LEU A 1 278 ? -2.580 -3.931 18.253 1.00 76.56 278 LEU A N 1
ATOM 2221 C CA . LEU A 1 278 ? -3.373 -4.779 17.357 1.00 76.56 278 LEU A CA 1
ATOM 2222 C C . LEU A 1 278 ? -3.024 -4.526 15.894 1.00 76.56 278 LEU A C 1
ATOM 2224 O O . LEU A 1 278 ? -2.632 -5.431 15.162 1.00 76.56 278 LEU A O 1
ATOM 2228 N N . LEU A 1 279 ? -3.055 -3.259 15.487 1.00 78.44 279 LEU A N 1
ATOM 2229 C CA . LEU A 1 279 ? -2.797 -2.863 14.105 1.00 78.44 279 LEU A CA 1
ATOM 2230 C C . LEU A 1 279 ? -1.307 -2.659 13.797 1.00 78.44 279 LEU A C 1
ATOM 2232 O O . LEU A 1 279 ? -0.971 -2.139 12.738 1.00 78.44 279 LEU A O 1
ATOM 2236 N N . LYS A 1 280 ? -0.393 -3.067 14.690 1.00 77.88 280 LYS A N 1
ATOM 2237 C CA . LYS A 1 280 ? 1.070 -3.003 14.482 1.00 77.88 280 LYS A CA 1
ATOM 2238 C C . LYS A 1 280 ? 1.544 -1.622 13.996 1.00 77.88 280 LYS A C 1
ATOM 2240 O O . LYS A 1 280 ? 2.265 -1.527 13.003 1.00 77.88 280 LYS A O 1
ATOM 2245 N N . LEU A 1 281 ? 1.131 -0.563 14.702 1.00 77.75 281 LEU A N 1
ATOM 2246 C CA . LEU A 1 281 ? 1.385 0.849 14.356 1.00 77.75 281 LEU A CA 1
ATOM 2247 C C . LEU A 1 281 ? 0.722 1.332 13.051 1.00 77.75 281 LEU A C 1
ATOM 2249 O O . LEU A 1 281 ? 1.114 2.365 12.521 1.00 77.75 281 LEU A O 1
ATOM 2253 N N . VAL A 1 282 ? -0.273 0.636 12.508 1.00 83.19 282 VAL A N 1
ATOM 2254 C CA . VAL A 1 282 ? -1.058 1.125 11.364 1.00 83.19 282 VAL A CA 1
ATOM 2255 C C . VAL A 1 282 ? -2.316 1.828 11.873 1.00 83.19 282 VAL A C 1
ATOM 2257 O O . VAL A 1 282 ? -3.007 1.315 12.747 1.00 83.19 282 VAL A O 1
ATOM 2260 N N . ALA A 1 283 ? -2.630 3.000 11.319 1.00 87.81 283 ALA A N 1
ATOM 2261 C CA . ALA A 1 283 ? -3.866 3.714 11.640 1.00 87.81 283 ALA A CA 1
ATOM 2262 C C . ALA A 1 283 ? -5.106 2.948 11.138 1.00 87.81 283 ALA A C 1
ATOM 2264 O O . ALA A 1 283 ? -5.049 2.400 10.029 1.00 87.81 283 ALA A O 1
ATOM 2265 N N . PRO A 1 284 ? -6.233 2.941 11.872 1.00 89.62 284 PRO A N 1
ATOM 2266 C CA . PRO A 1 284 ? -7.414 2.167 11.499 1.00 89.62 284 PRO A CA 1
ATOM 2267 C C . PRO A 1 284 ? -8.070 2.676 10.207 1.00 89.62 284 PRO A C 1
ATOM 2269 O O . PRO A 1 284 ? -8.049 3.868 9.909 1.00 89.62 284 PRO A O 1
ATOM 2272 N N . LEU A 1 285 ? -8.683 1.791 9.429 1.00 90.12 285 LEU A N 1
ATOM 2273 C CA . LEU A 1 285 ? -9.625 2.109 8.360 1.00 90.12 285 LEU A CA 1
ATOM 2274 C C . LEU A 1 285 ? -11.014 2.309 8.964 1.00 90.12 285 LEU A C 1
ATOM 2276 O O . LEU A 1 285 ? -11.470 1.494 9.761 1.00 90.12 285 LEU A O 1
ATOM 2280 N N . ALA A 1 286 ? -11.729 3.342 8.520 1.00 91.12 286 ALA A N 1
ATOM 2281 C CA . ALA A 1 286 ? -13.154 3.433 8.820 1.00 91.12 286 ALA A CA 1
ATOM 2282 C C . ALA A 1 286 ? -13.916 2.283 8.137 1.00 91.12 286 ALA A C 1
ATOM 2284 O O . ALA A 1 286 ? -13.550 1.850 7.040 1.00 91.12 286 ALA A O 1
ATOM 2285 N N . VAL A 1 287 ? -15.021 1.836 8.733 1.00 92.44 287 VAL A N 1
ATOM 2286 C CA . VAL A 1 287 ? -15.825 0.679 8.308 1.00 92.44 287 VAL A CA 1
ATOM 2287 C C . VAL A 1 287 ? -16.191 0.718 6.824 1.00 92.44 287 VAL A C 1
ATOM 2289 O O . VAL A 1 287 ? -16.144 -0.297 6.135 1.00 92.44 287 VAL A O 1
ATOM 2292 N N . GLY A 1 288 ? -16.485 1.911 6.299 1.00 88.75 288 GLY A N 1
ATOM 2293 C CA . GLY A 1 288 ? -16.833 2.129 4.895 1.00 88.75 288 GLY A CA 1
ATOM 2294 C C . GLY A 1 288 ? -15.712 1.814 3.899 1.00 88.75 288 GLY A C 1
ATOM 2295 O O . GLY A 1 288 ? -15.994 1.592 2.723 1.00 88.75 288 GLY A O 1
ATOM 2296 N N . TYR A 1 289 ? -14.464 1.784 4.367 1.00 87.56 289 TYR A N 1
ATOM 2297 C CA . TYR A 1 289 ? -13.261 1.470 3.595 1.00 87.56 289 TYR A CA 1
ATOM 2298 C C . TYR A 1 289 ? -12.709 0.070 3.900 1.00 87.56 289 TYR A C 1
ATOM 2300 O O . TYR A 1 289 ? -11.701 -0.324 3.310 1.00 87.56 289 TYR A O 1
ATOM 2308 N N . LEU A 1 290 ? -13.343 -0.694 4.799 1.00 90.69 290 LEU A N 1
ATOM 2309 C CA . LEU A 1 290 ? -12.924 -2.064 5.079 1.00 90.69 290 LEU A CA 1
ATOM 2310 C C . LEU A 1 290 ? -13.205 -2.961 3.864 1.00 90.69 290 LEU A C 1
ATOM 2312 O O . LEU A 1 290 ? -14.355 -3.032 3.420 1.00 90.69 290 LEU A O 1
ATOM 2316 N N . PRO A 1 291 ? -12.208 -3.723 3.366 1.00 89.94 291 PRO A N 1
ATOM 2317 C CA . PRO A 1 291 ? -12.377 -4.568 2.182 1.00 89.94 291 PRO A CA 1
ATOM 2318 C C . PRO A 1 291 ? -13.477 -5.626 2.318 1.00 89.94 291 PRO A C 1
ATOM 2320 O O . PRO A 1 291 ? -14.029 -6.083 1.321 1.00 89.94 291 PRO A O 1
ATOM 2323 N N . TYR A 1 292 ? -13.787 -6.035 3.548 1.00 93.75 292 TYR A N 1
ATOM 2324 C CA . TYR A 1 292 ? -14.806 -7.029 3.884 1.00 93.75 292 TYR A CA 1
ATOM 2325 C C . TYR A 1 292 ? -16.142 -6.410 4.326 1.00 93.75 292 TYR A C 1
ATOM 2327 O O . TYR A 1 292 ? -17.011 -7.128 4.815 1.00 93.75 292 TYR A O 1
ATOM 2335 N N . TYR A 1 293 ? -16.342 -5.101 4.139 1.00 93.88 293 TYR A N 1
ATOM 2336 C CA . TYR A 1 293 ? -17.638 -4.444 4.311 1.00 93.88 293 TYR A CA 1
ATOM 2337 C C . TYR A 1 293 ? -18.425 -4.426 2.991 1.00 93.88 293 TYR A C 1
ATOM 2339 O O . TYR A 1 293 ? -17.986 -3.902 1.971 1.00 93.88 293 TYR A O 1
ATOM 2347 N N . HIS A 1 294 ? -19.627 -4.997 2.980 1.00 93.00 294 HIS A N 1
ATOM 2348 C CA . HIS A 1 294 ? -20.450 -5.174 1.774 1.00 93.00 294 HIS A CA 1
ATOM 2349 C C . HIS A 1 294 ? -21.491 -4.066 1.574 1.00 93.00 294 HIS A C 1
ATOM 2351 O O . HIS A 1 294 ? -22.345 -4.176 0.691 1.00 93.00 294 HIS A O 1
ATOM 2357 N N . GLY A 1 295 ? -21.392 -2.979 2.346 1.00 90.56 295 GLY A N 1
ATOM 2358 C CA . GLY A 1 295 ? -22.308 -1.845 2.278 1.00 90.56 295 GLY A CA 1
ATOM 2359 C C . GLY A 1 295 ? -23.632 -2.097 2.997 1.00 90.56 295 GLY A C 1
ATOM 2360 O O . GLY A 1 295 ? -23.740 -2.977 3.854 1.00 90.56 295 GLY A O 1
ATOM 2361 N N . VAL A 1 296 ? -24.642 -1.310 2.622 1.00 91.50 296 VAL A N 1
ATOM 2362 C CA . VAL A 1 296 ? -26.017 -1.447 3.114 1.00 91.50 296 VAL A CA 1
ATOM 2363 C C . VAL A 1 296 ? -26.734 -2.511 2.282 1.00 91.50 296 VAL A C 1
ATOM 2365 O O . VAL A 1 296 ? -26.993 -2.284 1.100 1.00 91.50 296 VAL A O 1
ATOM 2368 N N . LYS A 1 297 ? -26.987 -3.687 2.865 1.00 91.69 297 LYS A N 1
ATOM 2369 C CA . LYS A 1 297 ? -27.625 -4.844 2.210 1.00 91.69 297 LYS A CA 1
ATOM 2370 C C . LYS A 1 297 ? -28.408 -5.667 3.235 1.00 91.69 297 LYS A C 1
ATOM 2372 O O . LYS A 1 297 ? -28.088 -5.668 4.420 1.00 91.69 297 LYS A O 1
ATOM 2377 N N . CYS A 1 298 ? -29.406 -6.424 2.786 1.00 91.62 298 CYS A N 1
ATOM 2378 C CA . CYS A 1 298 ? -30.040 -7.440 3.628 1.00 91.62 298 CYS A CA 1
ATOM 2379 C C . CYS A 1 298 ? -29.060 -8.612 3.883 1.00 91.62 298 CYS A C 1
ATOM 2381 O O . CYS A 1 298 ? -28.567 -9.183 2.900 1.00 91.62 298 CYS A O 1
ATOM 2383 N N . PRO A 1 299 ? -28.785 -9.002 5.148 1.00 91.50 299 PRO A N 1
ATOM 2384 C CA . PRO A 1 299 ? -27.841 -10.073 5.493 1.00 91.50 299 PRO A CA 1
ATOM 2385 C C . PRO A 1 299 ? -28.020 -11.371 4.696 1.00 91.50 299 PRO A C 1
ATOM 2387 O O . PRO A 1 299 ? -27.043 -11.932 4.200 1.00 91.50 299 PRO A O 1
ATOM 2390 N N . ASP A 1 300 ? -29.267 -11.803 4.499 1.00 89.69 300 ASP A N 1
ATOM 2391 C CA . ASP A 1 300 ? -29.619 -13.063 3.833 1.00 89.69 300 ASP A CA 1
ATOM 2392 C C . ASP A 1 300 ? -29.091 -13.146 2.397 1.00 89.69 300 ASP A C 1
ATOM 2394 O O . ASP A 1 300 ? -28.720 -14.213 1.905 1.00 89.69 300 ASP A O 1
ATOM 2398 N N . THR A 1 301 ? -28.992 -11.998 1.724 1.00 92.31 301 THR A N 1
ATOM 2399 C CA . THR A 1 301 ? -28.492 -11.916 0.346 1.00 92.31 301 THR A CA 1
ATOM 2400 C C . THR A 1 301 ? -26.990 -12.193 0.238 1.00 92.31 301 THR A C 1
ATOM 2402 O O . THR A 1 301 ? -26.495 -12.469 -0.856 1.00 92.31 301 THR A O 1
ATOM 2405 N N . LEU A 1 302 ? -26.261 -12.150 1.359 1.00 93.25 302 LEU A N 1
ATOM 2406 C CA . LEU A 1 302 ? -24.805 -12.281 1.416 1.00 93.25 302 LEU A CA 1
ATOM 2407 C C . LEU A 1 302 ? -24.330 -13.667 1.862 1.00 93.25 302 LEU A C 1
ATOM 2409 O O . LEU A 1 302 ? -23.150 -13.977 1.710 1.00 93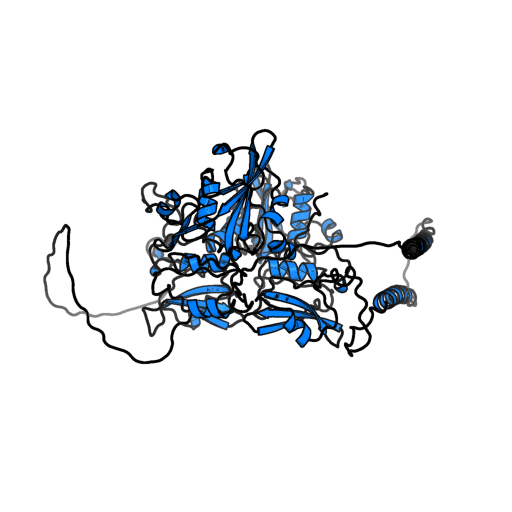.25 302 LEU A O 1
ATOM 2413 N N . TYR A 1 303 ? -25.217 -14.540 2.347 1.00 91.25 303 TYR A N 1
ATOM 2414 C CA . TYR A 1 303 ? -24.828 -15.856 2.876 1.00 91.25 303 TYR A CA 1
ATOM 2415 C C . TYR A 1 303 ? -24.100 -16.730 1.856 1.00 91.25 303 TYR A C 1
ATOM 2417 O O . TYR A 1 303 ? -23.164 -17.445 2.208 1.00 91.25 303 TYR A O 1
ATOM 2425 N N . GLY A 1 304 ? -24.477 -16.630 0.578 1.00 90.31 304 GLY A N 1
ATOM 2426 C CA . GLY A 1 304 ? -23.828 -17.362 -0.511 1.00 90.31 304 GLY A CA 1
ATOM 2427 C C . GLY A 1 304 ? -22.375 -16.948 -0.786 1.00 90.31 304 GLY A C 1
ATOM 2428 O O . GLY A 1 304 ? -21.681 -17.652 -1.521 1.00 90.31 304 GLY A O 1
ATOM 2429 N N . LEU A 1 305 ? -21.906 -15.826 -0.223 1.00 92.94 305 LEU A N 1
ATOM 2430 C CA . LEU A 1 305 ? -20.529 -15.349 -0.383 1.00 92.94 305 LEU A CA 1
ATOM 2431 C C . LEU A 1 305 ? -19.552 -16.020 0.587 1.00 92.94 305 LEU A C 1
ATOM 2433 O O . LEU A 1 305 ? -18.379 -16.166 0.249 1.00 92.94 305 LEU A O 1
ATOM 2437 N N . LEU A 1 306 ? -20.027 -16.449 1.758 1.00 92.94 306 LEU A N 1
ATOM 2438 C CA . LEU A 1 306 ? -19.225 -17.148 2.758 1.00 92.94 306 LEU A CA 1
ATOM 2439 C C . LEU A 1 306 ? -19.100 -18.613 2.330 1.00 92.94 306 LEU A C 1
ATOM 2441 O O . LEU A 1 306 ? -20.120 -19.293 2.240 1.00 92.94 306 LEU A O 1
ATOM 2445 N N . LYS A 1 307 ? -17.900 -19.131 2.045 1.00 90.56 307 LYS A N 1
ATOM 2446 C CA . LYS A 1 307 ? -17.708 -20.459 1.419 1.00 90.56 307 LYS A CA 1
ATOM 2447 C C . LYS A 1 307 ? -17.094 -21.492 2.358 1.00 90.56 307 LYS A C 1
ATOM 2449 O O . LYS A 1 307 ? -17.497 -22.654 2.320 1.00 90.56 307 LYS A O 1
ATOM 2454 N N . SER A 1 308 ? -16.175 -21.064 3.208 1.00 89.62 308 SER A N 1
ATOM 2455 C CA . SER A 1 308 ? -15.384 -21.912 4.099 1.00 89.62 308 SER A CA 1
ATOM 2456 C C . SER A 1 308 ? -15.668 -21.604 5.572 1.00 89.62 308 SER A C 1
ATOM 2458 O O . SER A 1 308 ? -16.271 -20.586 5.911 1.00 89.62 308 SER A O 1
ATOM 2460 N N . LYS A 1 309 ? -15.261 -22.511 6.470 1.00 88.94 309 LYS A N 1
ATOM 2461 C CA . LYS A 1 309 ? -15.309 -22.272 7.921 1.00 88.94 309 LYS A CA 1
ATOM 2462 C C . LYS A 1 309 ? -14.417 -21.079 8.271 1.00 88.94 309 LYS A C 1
ATOM 2464 O O . LYS A 1 309 ? -13.273 -21.024 7.826 1.00 88.94 309 LYS A O 1
ATOM 2469 N N . GLY A 1 310 ? -14.932 -20.173 9.096 1.00 91.19 310 GLY A N 1
ATOM 2470 C CA . GLY A 1 310 ? -14.225 -18.972 9.527 1.00 91.19 310 GLY A CA 1
ATOM 2471 C C . GLY A 1 310 ? -14.261 -17.836 8.505 1.00 91.19 310 GLY A C 1
ATOM 2472 O O . GLY A 1 310 ? -13.679 -16.784 8.765 1.00 91.19 310 GLY A O 1
ATOM 2473 N N . ASP A 1 311 ? -14.935 -18.021 7.364 1.00 95.06 311 ASP A N 1
ATOM 2474 C CA . ASP A 1 311 ? -15.211 -16.923 6.443 1.00 95.06 311 ASP A CA 1
ATOM 2475 C C . ASP A 1 311 ? -16.148 -15.923 7.117 1.00 95.06 311 ASP A C 1
ATOM 2477 O O . ASP A 1 311 ? -17.189 -16.317 7.655 1.00 95.06 311 ASP A O 1
ATOM 2481 N N . PHE A 1 312 ? -15.812 -14.638 7.047 1.00 96.31 312 PHE A N 1
ATOM 2482 C CA . PHE A 1 312 ? -16.630 -13.579 7.625 1.00 96.31 312 PHE A CA 1
ATOM 2483 C C . PHE A 1 312 ? -16.730 -12.346 6.734 1.00 96.31 312 PHE A C 1
ATOM 2485 O O . PHE A 1 312 ? -15.869 -12.095 5.895 1.00 96.31 312 PHE A O 1
ATOM 2492 N N . LEU A 1 313 ? -17.785 -11.557 6.924 1.00 96.81 313 LEU A N 1
ATOM 2493 C CA . LEU A 1 313 ? -17.950 -10.249 6.291 1.00 96.81 313 LEU A CA 1
ATOM 2494 C C . LEU A 1 313 ? -18.809 -9.320 7.149 1.00 96.81 313 LEU A C 1
ATOM 2496 O O . LEU A 1 313 ? -19.533 -9.778 8.032 1.00 96.81 313 LEU A O 1
ATOM 2500 N N . LEU A 1 314 ? -18.756 -8.024 6.857 1.00 95.75 314 LEU A N 1
ATOM 2501 C CA . LEU A 1 314 ? -19.586 -6.999 7.480 1.00 95.75 314 LEU A CA 1
ATOM 2502 C C . LEU A 1 314 ? -20.633 -6.470 6.498 1.00 95.75 314 LEU A C 1
ATOM 2504 O O . LEU A 1 314 ? -20.359 -6.320 5.308 1.00 95.75 314 LEU A O 1
ATOM 2508 N N . CYS A 1 315 ? -21.811 -6.110 6.991 1.00 94.38 315 CYS A N 1
ATOM 2509 C CA . CYS A 1 315 ? -22.802 -5.345 6.236 1.00 94.38 315 CYS A CA 1
ATOM 2510 C C . CYS A 1 315 ? -23.662 -4.506 7.176 1.00 94.38 315 CYS A C 1
ATOM 2512 O O . CYS A 1 315 ? -23.948 -4.926 8.293 1.00 94.38 315 CYS A O 1
ATOM 2514 N N . THR A 1 316 ? -24.133 -3.354 6.715 1.00 93.81 316 THR A N 1
ATOM 2515 C CA . THR A 1 316 ? -25.202 -2.635 7.411 1.00 93.81 316 THR A CA 1
ATOM 2516 C C . THR A 1 316 ? -26.533 -3.190 6.929 1.00 93.81 316 THR A C 1
ATOM 2518 O O . THR A 1 316 ? -26.793 -3.222 5.727 1.00 93.81 316 THR A O 1
ATOM 2521 N N . ASN A 1 317 ? -27.368 -3.660 7.848 1.00 92.12 317 ASN A N 1
ATOM 2522 C CA . ASN A 1 317 ? -28.668 -4.211 7.508 1.00 92.12 317 ASN A CA 1
ATOM 2523 C C . ASN A 1 317 ? -29.570 -3.099 6.969 1.00 92.12 317 ASN A C 1
ATOM 2525 O O . ASN A 1 317 ? -29.833 -2.118 7.654 1.00 92.12 317 ASN A O 1
ATOM 2529 N N . GLU A 1 318 ? -30.050 -3.258 5.739 1.00 91.31 318 GLU A N 1
ATOM 2530 C CA . GLU A 1 318 ? -30.906 -2.270 5.072 1.00 91.31 318 GLU A CA 1
ATOM 2531 C C . GLU A 1 318 ? -32.230 -2.019 5.813 1.00 91.31 318 GLU A C 1
ATOM 2533 O O . GLU A 1 318 ? -32.790 -0.931 5.713 1.00 91.31 318 GLU A O 1
ATOM 2538 N N . ILE A 1 319 ? -32.716 -3.005 6.576 1.00 89.56 319 ILE A N 1
ATOM 2539 C CA . ILE A 1 319 ? -33.986 -2.922 7.307 1.00 89.56 319 ILE A CA 1
ATOM 2540 C C . ILE A 1 319 ? -33.797 -2.243 8.666 1.00 89.56 319 ILE A C 1
ATOM 2542 O O . ILE A 1 319 ? -34.560 -1.344 9.010 1.00 89.56 319 ILE A O 1
ATOM 2546 N N . THR A 1 320 ? -32.816 -2.688 9.458 1.00 89.31 320 THR A N 1
ATOM 2547 C CA . THR A 1 320 ? -32.642 -2.206 10.843 1.00 89.31 320 THR A CA 1
ATOM 2548 C C . THR A 1 320 ? -31.658 -1.045 10.961 1.00 89.31 320 THR A C 1
ATOM 2550 O O . THR A 1 320 ? -31.692 -0.311 11.942 1.00 89.31 320 THR A O 1
ATOM 2553 N N . GLY A 1 321 ? -30.780 -0.862 9.972 1.00 89.25 321 GLY A N 1
ATOM 2554 C CA . GLY A 1 321 ? -29.667 0.085 10.025 1.00 89.25 321 GLY A CA 1
ATOM 2555 C C . GLY A 1 321 ? -28.489 -0.379 10.889 1.00 89.25 321 GLY A C 1
ATOM 2556 O O . GLY A 1 321 ? -27.481 0.325 10.955 1.00 89.25 321 GLY A O 1
ATOM 2557 N N . ASP A 1 322 ? -28.581 -1.549 11.526 1.00 91.38 322 ASP A N 1
ATOM 2558 C CA . ASP A 1 322 ? -27.526 -2.068 12.395 1.00 91.38 322 ASP A CA 1
ATOM 2559 C C . ASP A 1 322 ? -26.342 -2.604 11.590 1.00 91.38 322 ASP A C 1
ATOM 2561 O O . ASP A 1 322 ? -26.488 -3.077 10.459 1.00 91.38 322 ASP A O 1
ATOM 2565 N N . LEU A 1 323 ? -25.150 -2.578 12.186 1.00 93.38 323 LEU A N 1
ATOM 2566 C CA . LEU A 1 323 ? -23.965 -3.199 11.608 1.00 93.38 323 LEU A CA 1
ATOM 2567 C C . LEU A 1 323 ? -23.919 -4.681 11.995 1.00 93.38 323 LEU A C 1
ATOM 2569 O O . LEU A 1 323 ? -23.835 -5.023 13.171 1.00 93.38 323 LEU A O 1
ATOM 2573 N N . HIS A 1 324 ? -23.955 -5.562 11.001 1.00 93.94 324 HIS A N 1
ATOM 2574 C CA . HIS A 1 324 ? -23.906 -7.008 11.181 1.00 93.94 324 HIS A CA 1
ATOM 2575 C C . HIS A 1 324 ? -22.547 -7.579 10.766 1.00 93.94 324 HIS A C 1
ATOM 2577 O O . HIS A 1 324 ? -22.005 -7.230 9.717 1.00 93.94 324 HIS A O 1
ATOM 2583 N N . LEU A 1 325 ? -22.059 -8.529 11.558 1.00 95.38 325 LEU A N 1
ATOM 2584 C CA . LEU A 1 325 ? -20.981 -9.457 11.244 1.00 95.38 325 LEU A CA 1
ATOM 2585 C C . LEU A 1 325 ? -21.592 -10.806 10.863 1.00 95.38 325 LEU A C 1
ATOM 2587 O O . LEU A 1 325 ? -22.265 -11.444 11.672 1.00 95.38 325 LEU A O 1
ATOM 2591 N N . LEU A 1 326 ? -21.369 -11.243 9.626 1.00 94.50 326 LEU A N 1
ATOM 2592 C CA . LEU A 1 326 ? -21.784 -12.563 9.160 1.00 94.50 326 LEU A CA 1
ATOM 2593 C C . LEU A 1 326 ? -20.591 -13.505 9.216 1.00 94.50 326 LEU A C 1
ATOM 2595 O O . LEU A 1 326 ? -19.531 -13.169 8.696 1.00 94.50 326 LEU A O 1
ATOM 2599 N N . LEU A 1 327 ? -20.776 -14.679 9.808 1.00 93.75 327 LEU A N 1
ATOM 2600 C CA . LEU A 1 327 ? -19.727 -15.675 10.005 1.00 93.75 327 LEU A CA 1
ATOM 2601 C C . LEU A 1 327 ? -20.223 -17.048 9.572 1.00 93.75 327 LEU A C 1
ATOM 2603 O O . LEU A 1 327 ? -21.260 -17.523 10.044 1.00 93.75 327 LEU A O 1
ATOM 2607 N N . ARG A 1 328 ? -19.462 -17.713 8.703 1.00 90.50 328 ARG A N 1
ATOM 2608 C CA . ARG A 1 328 ? -19.708 -19.107 8.348 1.00 90.50 328 ARG A CA 1
ATOM 2609 C C . ARG A 1 328 ? -18.927 -20.033 9.253 1.00 90.50 328 ARG A C 1
ATOM 2611 O O . ARG A 1 328 ? -17.722 -19.900 9.445 1.00 90.50 328 ARG A O 1
ATOM 2618 N N . THR A 1 329 ? -19.619 -21.052 9.725 1.00 84.69 329 THR A N 1
ATOM 2619 C CA . THR A 1 329 ? -19.033 -22.124 10.504 1.00 84.69 329 THR A CA 1
ATOM 2620 C C . THR A 1 329 ? -19.434 -23.488 9.954 1.00 84.69 329 THR A C 1
ATOM 2622 O O . THR A 1 329 ? -20.374 -23.620 9.164 1.00 84.69 329 THR A O 1
ATOM 2625 N N . SER A 1 330 ? -18.688 -24.511 10.351 1.00 74.75 330 SER A N 1
ATOM 2626 C CA . SER A 1 330 ? -18.986 -25.904 10.054 1.00 74.75 330 SER A CA 1
ATOM 2627 C C . SER A 1 330 ? -18.944 -26.692 11.352 1.00 74.75 330 SER A C 1
ATOM 2629 O O . SER A 1 330 ? -17.865 -26.905 11.909 1.00 74.75 330 SER A O 1
ATOM 2631 N N . VAL A 1 331 ? -20.106 -27.149 11.807 1.00 63.56 331 VAL A N 1
ATOM 2632 C CA . VAL A 1 331 ? -20.203 -28.055 12.949 1.00 63.56 331 VAL A CA 1
ATOM 2633 C C . VAL A 1 331 ? -20.382 -29.456 12.376 1.00 63.56 331 VAL A C 1
ATOM 2635 O O . VAL A 1 331 ? -21.454 -29.826 11.896 1.00 63.56 331 VAL A O 1
ATOM 2638 N N . ARG A 1 332 ? -19.305 -30.249 12.402 1.00 64.56 332 ARG A N 1
ATOM 2639 C CA . ARG A 1 332 ? -19.219 -31.570 11.752 1.00 64.56 332 ARG A CA 1
ATOM 2640 C C . ARG A 1 332 ? -19.417 -31.493 10.229 1.00 64.56 332 ARG A C 1
ATOM 2642 O O . ARG A 1 332 ? -18.475 -31.170 9.517 1.00 64.56 332 ARG A O 1
ATOM 2649 N N . GLN A 1 333 ? -20.614 -31.826 9.747 1.00 64.56 333 GLN A N 1
ATOM 2650 C CA . GLN A 1 333 ? -20.993 -31.844 8.328 1.00 64.56 333 GLN A CA 1
ATOM 2651 C C . GLN A 1 333 ? -21.999 -30.738 7.978 1.00 64.56 333 GLN A C 1
ATOM 2653 O O . GLN A 1 333 ? -22.214 -30.474 6.798 1.00 64.56 333 GLN A O 1
ATOM 2658 N N . ASP A 1 334 ? -22.578 -30.069 8.980 1.00 68.94 334 ASP A N 1
ATOM 2659 C CA . ASP A 1 334 ? -23.542 -28.997 8.759 1.00 68.94 334 ASP A CA 1
ATOM 2660 C C . ASP A 1 334 ? -22.810 -27.659 8.669 1.00 68.94 334 ASP A C 1
ATOM 2662 O O . ASP A 1 334 ? -22.038 -27.279 9.557 1.00 68.94 334 ASP A O 1
ATOM 2666 N N . THR A 1 335 ? -23.056 -26.932 7.583 1.00 75.31 335 THR A N 1
ATOM 2667 C CA . THR A 1 335 ? -22.549 -25.573 7.397 1.00 75.31 335 THR A CA 1
ATOM 2668 C C . THR A 1 335 ? -23.628 -24.579 7.776 1.00 75.31 335 THR A C 1
ATOM 2670 O O . THR A 1 335 ? -24.714 -24.612 7.201 1.00 75.31 335 THR A O 1
ATOM 2673 N N . ALA A 1 336 ? -23.308 -23.685 8.702 1.00 82.88 336 ALA A N 1
ATOM 2674 C CA . ALA A 1 336 ? -24.220 -22.668 9.197 1.00 82.88 336 ALA A CA 1
ATOM 2675 C C . ALA A 1 336 ? -23.624 -21.274 9.007 1.00 82.88 336 ALA A C 1
ATOM 2677 O O . ALA A 1 336 ? -22.406 -21.096 9.054 1.00 82.88 336 ALA A O 1
ATOM 2678 N N . VAL A 1 337 ? -24.497 -20.287 8.818 1.00 87.44 337 VAL A N 1
ATOM 2679 C CA . VAL A 1 337 ? -24.139 -18.867 8.831 1.00 87.44 337 VAL A CA 1
ATOM 2680 C C . VAL A 1 337 ? -24.816 -18.218 10.030 1.00 87.44 337 VAL A C 1
ATOM 2682 O O . VAL A 1 337 ? -26.025 -18.367 10.228 1.00 87.44 337 VAL A O 1
ATOM 2685 N N . TYR A 1 338 ? -24.017 -17.526 10.831 1.00 87.56 338 TYR A N 1
ATOM 2686 C CA . TYR A 1 338 ? -24.459 -16.757 11.985 1.00 87.56 338 TYR A CA 1
ATOM 2687 C C . TYR A 1 338 ? -24.365 -15.274 11.661 1.00 87.56 338 TYR A C 1
ATOM 2689 O O . TYR A 1 338 ? -23.407 -14.835 11.024 1.00 87.56 338 TYR A O 1
ATOM 2697 N N . SER A 1 339 ? -25.366 -14.515 12.099 1.00 90.81 339 SER A N 1
ATOM 2698 C CA . SER A 1 339 ? -25.372 -13.060 12.018 1.00 90.81 339 SER A CA 1
ATOM 2699 C C . SER A 1 339 ? -25.282 -12.490 13.427 1.00 90.81 339 SER A C 1
ATOM 2701 O O . SER A 1 339 ? -26.140 -12.778 14.260 1.00 90.81 339 SER A O 1
ATOM 2703 N N . PHE A 1 340 ? -24.240 -11.713 13.698 1.00 91.94 340 PHE A N 1
ATOM 2704 C CA . PHE A 1 340 ? -24.016 -11.033 14.970 1.00 91.94 340 PHE A CA 1
ATOM 2705 C C . PHE A 1 340 ? -24.178 -9.534 14.768 1.00 91.94 340 PHE A C 1
ATOM 2707 O O . PHE A 1 340 ? -23.657 -8.989 13.797 1.00 91.94 340 PHE A O 1
ATOM 2714 N N . VAL A 1 341 ? -24.876 -8.862 15.676 1.00 92.75 341 VAL A N 1
ATOM 2715 C CA . VAL A 1 341 ? -24.984 -7.399 15.640 1.00 92.75 341 VAL A CA 1
ATOM 2716 C C . VAL A 1 341 ? -23.791 -6.801 16.381 1.00 92.75 341 VAL A C 1
ATOM 2718 O O . VAL A 1 341 ? -23.596 -7.093 17.559 1.00 92.75 341 VAL A O 1
ATOM 2721 N N . ILE A 1 342 ? -23.009 -5.955 15.707 1.00 93.88 342 ILE A N 1
ATOM 2722 C CA . ILE A 1 342 ? -21.976 -5.134 16.347 1.00 93.88 342 ILE A CA 1
ATOM 2723 C C . ILE A 1 342 ? -22.685 -3.979 17.046 1.00 93.88 342 ILE A C 1
ATOM 2725 O O . ILE A 1 342 ? -23.300 -3.123 16.407 1.00 93.88 342 ILE A O 1
ATOM 2729 N N . GLN A 1 343 ? -22.612 -3.968 18.370 1.00 92.56 343 GLN A N 1
ATOM 2730 C CA . GLN A 1 343 ? -23.286 -2.983 19.198 1.00 92.56 343 GLN A CA 1
ATOM 2731 C C . GLN A 1 343 ? -22.397 -1.766 19.437 1.00 92.56 343 GLN A C 1
ATOM 2733 O O . GLN A 1 343 ? -21.171 -1.849 19.394 1.00 92.56 343 GLN A O 1
ATOM 2738 N N . TYR A 1 344 ? -23.030 -0.624 19.712 1.00 91.31 344 TYR A N 1
ATOM 2739 C CA . TYR A 1 344 ? -22.345 0.616 20.064 1.00 91.31 344 TYR A CA 1
ATOM 2740 C C . TYR A 1 344 ? -22.795 1.092 21.443 1.00 91.31 344 TYR A C 1
ATOM 2742 O O . TYR A 1 344 ? -23.969 1.409 21.669 1.00 91.31 344 TYR A O 1
ATOM 2750 N N . HIS A 1 345 ? -21.856 1.163 22.381 1.00 90.31 345 HIS A N 1
ATOM 2751 C CA . HIS A 1 345 ? -22.130 1.612 23.734 1.00 90.31 345 HIS A CA 1
ATOM 2752 C C . HIS A 1 345 ? -22.130 3.142 23.777 1.00 90.31 345 HIS A C 1
ATOM 2754 O O . HIS A 1 345 ? -21.085 3.759 23.932 1.00 90.31 345 HIS A O 1
ATOM 2760 N N . LYS A 1 346 ? -23.306 3.779 23.734 1.00 87.12 346 LYS A N 1
ATOM 2761 C CA . LYS A 1 346 ? -23.427 5.250 23.634 1.00 87.12 346 LYS A CA 1
ATOM 2762 C C . LYS A 1 346 ? -22.667 6.056 24.698 1.00 87.12 346 LYS A C 1
ATOM 2764 O O . LYS A 1 346 ? -22.209 7.141 24.383 1.00 87.12 346 LYS A O 1
ATOM 2769 N N . VAL A 1 347 ? -22.563 5.557 25.936 1.00 85.62 347 VAL A N 1
ATOM 2770 C CA . VAL A 1 347 ? -21.865 6.273 27.030 1.00 85.62 347 VAL A CA 1
ATOM 2771 C C . VAL A 1 347 ? -20.341 6.119 26.957 1.00 85.62 347 VAL A C 1
ATOM 2773 O O . VAL A 1 347 ? -19.636 7.112 27.049 1.00 85.62 347 VAL A O 1
ATOM 2776 N N . LYS A 1 348 ? -19.833 4.887 26.800 1.00 85.00 348 LYS A N 1
ATOM 2777 C CA . LYS A 1 348 ? -18.397 4.600 26.646 1.00 85.00 348 LYS A CA 1
ATOM 2778 C C . LYS A 1 348 ? -17.852 4.961 25.254 1.00 85.00 348 LYS A C 1
ATOM 2780 O O . LYS A 1 348 ? -16.650 5.085 25.104 1.00 85.00 348 LYS A O 1
ATOM 2785 N N . GLU A 1 349 ? -18.731 5.126 24.266 1.00 85.62 349 GLU A N 1
ATOM 2786 C CA . GLU A 1 349 ? -18.425 5.423 22.859 1.00 85.62 349 GLU A CA 1
ATOM 2787 C C . GLU A 1 349 ? -17.591 4.356 22.143 1.00 85.62 349 GLU A C 1
ATOM 2789 O O . GLU A 1 349 ? -16.706 4.657 21.346 1.00 85.62 349 GLU A O 1
ATOM 2794 N N . VAL A 1 350 ? -17.892 3.090 22.430 1.00 90.88 350 VAL A N 1
ATOM 2795 C CA . VAL A 1 350 ? -17.114 1.939 21.954 1.00 90.88 350 VAL A CA 1
ATOM 2796 C C . VAL A 1 350 ? -17.994 0.935 21.225 1.00 90.88 350 VAL A C 1
ATOM 2798 O O . VAL A 1 350 ? -19.179 0.780 21.540 1.00 90.88 350 VAL A O 1
ATOM 2801 N N . PHE A 1 351 ? -17.402 0.242 20.260 1.00 92.81 351 PHE A N 1
ATOM 2802 C CA . PHE A 1 351 ? -17.996 -0.884 19.558 1.00 92.81 351 PHE A CA 1
ATOM 2803 C C . PHE A 1 351 ? -17.703 -2.185 20.298 1.00 92.81 351 PHE A C 1
ATOM 2805 O O . PHE A 1 351 ? -16.616 -2.370 20.844 1.00 92.81 351 PHE A O 1
ATOM 2812 N N . PHE A 1 352 ? -18.671 -3.097 20.311 1.00 92.50 352 PHE A N 1
ATOM 2813 C CA . PHE A 1 352 ? -18.519 -4.385 20.974 1.00 92.50 352 PHE A CA 1
ATOM 2814 C C . PHE A 1 352 ? -19.363 -5.479 20.318 1.00 92.50 352 PHE A C 1
ATOM 2816 O O . PHE A 1 352 ? -20.428 -5.214 19.754 1.00 92.50 352 PHE A O 1
ATOM 2823 N N . LEU A 1 353 ? -18.887 -6.719 20.414 1.00 91.50 353 LEU A N 1
ATOM 2824 C CA . LEU A 1 353 ? -19.646 -7.926 20.075 1.00 91.50 353 LEU A CA 1
ATOM 2825 C C . LEU A 1 353 ? -20.094 -8.639 21.357 1.00 91.50 353 LEU A C 1
ATOM 2827 O O . LEU A 1 353 ? -21.254 -9.038 21.469 1.00 91.50 353 LEU A O 1
ATOM 2831 N N . ASN A 1 354 ? -19.197 -8.721 22.340 1.00 88.19 354 ASN A N 1
ATOM 2832 C CA . ASN A 1 354 ? -19.456 -9.178 23.699 1.00 88.19 354 ASN A CA 1
ATOM 2833 C C . ASN A 1 354 ? -19.413 -7.979 24.665 1.00 88.19 354 ASN A C 1
ATOM 2835 O O . ASN A 1 354 ? -18.540 -7.119 24.532 1.00 88.19 354 ASN A O 1
ATOM 2839 N N . PRO A 1 355 ? -20.307 -7.893 25.666 1.00 86.50 355 PRO A N 1
ATOM 2840 C CA . PRO A 1 355 ? -20.193 -6.916 26.749 1.00 86.50 355 PRO A CA 1
ATOM 2841 C C . PRO A 1 355 ? -18.787 -6.759 27.362 1.00 86.50 355 PRO A C 1
ATOM 2843 O O . PRO A 1 355 ? -18.427 -5.641 27.728 1.00 86.50 355 PRO A O 1
ATOM 2846 N N . SER A 1 356 ? -17.972 -7.821 27.438 1.00 86.12 356 SER A N 1
ATOM 2847 C CA . SER A 1 356 ? -16.582 -7.747 27.922 1.00 86.12 356 SER A CA 1
ATOM 2848 C C . SER A 1 356 ? -15.659 -6.902 27.039 1.00 86.12 356 SER A C 1
ATOM 2850 O O . SER A 1 356 ? -14.675 -6.349 27.530 1.00 86.12 356 SER A O 1
ATOM 2852 N N . ASP A 1 357 ? -15.975 -6.746 25.750 1.00 89.12 357 ASP A N 1
ATOM 2853 C CA . ASP A 1 357 ? -15.182 -5.925 24.825 1.00 89.12 357 ASP A CA 1
ATOM 2854 C C . ASP A 1 357 ? -15.267 -4.434 25.193 1.00 89.12 357 ASP A C 1
ATOM 2856 O O . ASP A 1 357 ? -14.376 -3.652 24.867 1.00 89.12 357 ASP A O 1
ATOM 2860 N N . CYS A 1 358 ? -16.304 -4.025 25.938 1.00 86.62 358 CYS A N 1
ATOM 2861 C CA . CYS A 1 358 ? -16.469 -2.645 26.397 1.00 86.62 358 CYS A CA 1
ATOM 2862 C C . CYS A 1 358 ? -15.342 -2.176 27.330 1.00 86.62 358 CYS A C 1
ATOM 2864 O O . CYS A 1 358 ? -15.239 -0.977 27.597 1.00 86.62 358 CYS A O 1
ATOM 2866 N N . ASP A 1 359 ? -14.547 -3.096 27.876 1.00 85.56 359 ASP A N 1
ATOM 2867 C CA . ASP A 1 359 ? -13.392 -2.781 28.719 1.00 85.56 359 ASP A CA 1
ATOM 2868 C C . ASP A 1 359 ? -12.088 -2.682 27.912 1.00 85.56 359 ASP A C 1
ATOM 2870 O O . ASP A 1 359 ? -11.088 -2.185 28.429 1.00 85.56 359 ASP A O 1
ATOM 2874 N N . GLN A 1 360 ? -12.109 -3.079 26.633 1.00 85.31 360 GLN A N 1
ATOM 2875 C CA . GLN A 1 360 ? -10.994 -2.929 25.689 1.00 85.31 360 GLN A CA 1
ATOM 2876 C C . GLN A 1 360 ? -10.996 -1.577 24.957 1.00 85.31 360 GLN A C 1
ATOM 2878 O O . GLN A 1 360 ? -9.981 -1.191 24.388 1.00 85.31 360 GLN A O 1
ATOM 2883 N N . TRP A 1 361 ? -12.106 -0.831 25.018 1.00 86.00 361 TRP A N 1
ATOM 2884 C CA . TRP A 1 361 ? -12.241 0.523 24.466 1.00 86.00 361 TRP A CA 1
ATOM 2885 C C . TRP A 1 361 ? -12.066 0.651 22.940 1.00 86.00 361 TRP A C 1
ATOM 2887 O O . TRP A 1 361 ? -11.472 1.613 22.461 1.00 86.00 361 TRP A O 1
ATOM 2897 N N . PHE A 1 362 ? -12.633 -0.270 22.155 1.00 91.00 362 PHE A N 1
ATOM 2898 C CA . PHE A 1 362 ? -12.594 -0.182 20.688 1.00 91.00 362 PHE A CA 1
ATOM 2899 C C . PHE A 1 362 ? -13.458 0.970 20.152 1.00 91.00 362 PHE A C 1
ATOM 2901 O O . PHE A 1 362 ? -14.684 0.876 20.123 1.00 91.00 362 PHE A O 1
ATOM 2908 N N . THR A 1 363 ? -12.840 2.059 19.693 1.00 89.94 363 THR A N 1
ATOM 2909 C CA . THR A 1 363 ? -13.544 3.242 19.146 1.00 89.94 363 THR A CA 1
ATOM 2910 C C . THR A 1 363 ? -13.799 3.171 17.636 1.00 89.94 363 THR A C 1
ATOM 2912 O O . THR A 1 363 ? -14.418 4.070 17.058 1.00 89.94 363 THR A O 1
ATOM 2915 N N . ASN A 1 364 ? -13.334 2.105 16.986 1.00 92.19 364 ASN A N 1
ATOM 2916 C CA . ASN A 1 364 ? -13.540 1.801 15.573 1.00 92.19 364 ASN A CA 1
ATOM 2917 C C . ASN A 1 364 ? -13.735 0.289 15.375 1.00 92.19 364 ASN A C 1
ATOM 2919 O O . ASN A 1 364 ? -13.397 -0.522 16.240 1.00 92.19 364 ASN A O 1
ATOM 2923 N N . VAL A 1 365 ? -14.314 -0.085 14.236 1.00 93.94 365 VAL A N 1
ATOM 2924 C CA . VAL A 1 365 ? -14.685 -1.478 13.953 1.00 93.94 365 VAL A CA 1
ATOM 2925 C C . VAL A 1 365 ? -13.476 -2.317 13.537 1.00 93.94 365 VAL A C 1
ATOM 2927 O O . VAL A 1 365 ? -13.458 -3.514 13.815 1.00 93.94 365 VAL A O 1
ATOM 2930 N N . GLU A 1 366 ? -12.462 -1.729 12.895 1.00 94.00 366 GLU A N 1
ATOM 2931 C CA . GLU A 1 366 ? -11.288 -2.492 12.453 1.00 94.00 366 GLU A CA 1
ATOM 2932 C C . GLU A 1 366 ? -10.517 -3.083 13.634 1.00 94.00 366 GLU A C 1
ATOM 2934 O O . GLU A 1 366 ? -10.213 -4.271 13.615 1.00 94.00 366 GLU A O 1
ATOM 2939 N N . GLU A 1 367 ? -10.256 -2.293 14.679 1.00 92.00 367 GLU A N 1
ATOM 2940 C CA . GLU A 1 367 ? -9.577 -2.775 15.886 1.00 92.00 367 GLU A CA 1
ATOM 2941 C C . GLU A 1 367 ? -10.377 -3.865 16.600 1.00 92.00 367 GLU A C 1
ATOM 2943 O O . GLU A 1 367 ? -9.796 -4.862 17.028 1.00 92.00 367 GLU A O 1
ATOM 2948 N N . LEU A 1 368 ? -11.707 -3.720 16.669 1.00 93.81 368 LEU A N 1
ATOM 2949 C CA . LEU A 1 368 ? -12.583 -4.758 17.211 1.00 93.81 368 LEU A CA 1
ATOM 2950 C C . LEU A 1 368 ? -12.443 -6.061 16.411 1.00 93.81 368 LEU A C 1
ATOM 2952 O O . LEU A 1 368 ? -12.275 -7.125 16.994 1.00 93.81 368 LEU A O 1
ATOM 2956 N N . ILE A 1 369 ? -12.496 -6.010 15.079 1.00 94.75 369 ILE A N 1
ATOM 2957 C CA . ILE A 1 369 ? -12.370 -7.215 14.248 1.00 94.75 369 ILE A CA 1
ATOM 2958 C C . ILE A 1 369 ? -10.963 -7.815 14.344 1.00 94.75 369 ILE A C 1
ATOM 2960 O O . ILE A 1 369 ? -10.836 -9.033 14.499 1.00 94.75 369 ILE A O 1
ATOM 2964 N N . GLU A 1 370 ? -9.915 -6.991 14.305 1.00 92.38 370 GLU A N 1
ATOM 2965 C CA . GLU A 1 370 ? -8.530 -7.455 14.408 1.00 92.38 370 GLU A CA 1
ATOM 2966 C C . GLU A 1 370 ? -8.269 -8.124 15.760 1.00 92.38 370 GLU A C 1
ATOM 2968 O O . GLU A 1 370 ? -7.613 -9.161 15.806 1.00 92.38 370 GLU A O 1
ATOM 2973 N N . TYR A 1 371 ? -8.857 -7.619 16.849 1.00 92.19 371 TYR A N 1
ATOM 2974 C CA . TYR A 1 371 ? -8.803 -8.262 18.162 1.00 92.19 371 TYR A CA 1
ATOM 2975 C C . TYR A 1 371 ? -9.303 -9.717 18.116 1.00 92.19 371 TYR A C 1
ATOM 2977 O O . TYR A 1 371 ? -8.611 -10.634 18.569 1.00 92.19 371 TYR A O 1
ATOM 2985 N N . TYR A 1 372 ? -10.464 -9.959 17.498 1.00 92.81 372 TYR A N 1
ATOM 2986 C CA . TYR A 1 372 ? -11.019 -11.311 17.357 1.00 92.81 372 TYR A CA 1
ATOM 2987 C C . TYR A 1 372 ? -10.191 -12.198 16.412 1.00 92.81 372 TYR A C 1
ATOM 2989 O O . TYR A 1 372 ? -10.037 -13.395 16.672 1.00 92.81 372 TYR A O 1
ATOM 2997 N N . VAL A 1 373 ? -9.635 -11.635 15.334 1.00 92.00 373 VAL A N 1
ATOM 2998 C CA . VAL A 1 373 ? -8.792 -12.366 14.370 1.00 92.00 373 VAL A CA 1
ATOM 2999 C C . VAL A 1 373 ? -7.448 -12.757 14.991 1.00 92.00 373 VAL A C 1
ATOM 3001 O O . VAL A 1 373 ? -7.063 -13.929 14.934 1.00 92.00 373 VAL A O 1
ATOM 3004 N N . GLN A 1 374 ? -6.749 -11.799 15.603 1.00 88.62 374 GLN A N 1
ATOM 3005 C CA . GLN A 1 374 ? -5.408 -11.962 16.160 1.00 88.62 374 GLN A CA 1
ATOM 3006 C C . GLN A 1 374 ? -5.392 -12.945 17.332 1.00 88.62 374 GLN A C 1
ATOM 3008 O O . GLN A 1 374 ? -4.514 -13.807 17.395 1.00 88.62 374 GLN A O 1
ATOM 3013 N N . TYR A 1 375 ? -6.369 -12.848 18.237 1.00 87.94 375 TYR A N 1
ATOM 3014 C CA . TYR A 1 375 ? -6.455 -13.714 19.418 1.00 87.94 375 TYR A CA 1
ATOM 3015 C C . TYR A 1 375 ? -7.322 -14.960 19.216 1.00 87.94 375 TYR A C 1
ATOM 3017 O O . TYR A 1 375 ? -7.465 -15.752 20.145 1.00 87.94 375 TYR A O 1
ATOM 3025 N N . ARG A 1 376 ? -7.874 -15.167 18.009 1.00 87.19 376 ARG A N 1
ATOM 3026 C CA . ARG A 1 376 ? -8.738 -16.314 17.667 1.00 87.19 376 ARG A CA 1
ATOM 3027 C C . ARG A 1 376 ? -9.899 -16.495 18.649 1.00 87.19 376 ARG A C 1
ATOM 3029 O O . ARG A 1 376 ? -10.254 -17.618 19.002 1.00 87.19 376 ARG A O 1
ATOM 3036 N N . LEU A 1 377 ? -10.497 -15.390 19.081 1.00 88.19 377 LEU A N 1
ATOM 3037 C CA . LEU A 1 377 ? -11.609 -15.425 20.025 1.00 88.19 377 LEU A CA 1
ATOM 3038 C C . LEU A 1 377 ? -12.884 -15.905 19.330 1.00 88.19 377 LEU A C 1
ATOM 3040 O O . LEU A 1 377 ? -13.128 -15.612 18.156 1.00 88.19 377 LEU A O 1
ATOM 3044 N N . ALA A 1 378 ? -13.688 -16.667 20.063 1.00 87.19 378 ALA A N 1
ATOM 3045 C CA . ALA A 1 378 ? -15.015 -17.060 19.625 1.00 87.19 378 ALA A CA 1
ATOM 3046 C C . ALA A 1 378 ? -15.967 -15.867 19.734 1.00 87.19 378 ALA A C 1
ATOM 3048 O O . ALA A 1 378 ? -16.015 -15.216 20.774 1.00 87.19 378 ALA A O 1
ATOM 3049 N N . VAL A 1 379 ? -16.752 -15.605 18.691 1.00 85.81 379 VAL A N 1
ATOM 3050 C CA . VAL A 1 379 ? -17.823 -14.607 18.761 1.00 85.81 379 VAL A CA 1
ATOM 3051 C C . VAL A 1 379 ? -19.014 -15.215 19.500 1.00 85.81 379 VAL A C 1
ATOM 3053 O O . VAL A 1 379 ? -19.678 -16.113 18.987 1.00 85.81 379 VAL A O 1
ATOM 3056 N N . ASP A 1 380 ? -19.303 -14.724 20.700 1.00 75.19 380 ASP A N 1
ATOM 3057 C CA . ASP A 1 380 ? -20.398 -15.183 21.568 1.00 75.19 380 ASP A CA 1
ATOM 3058 C C . ASP A 1 380 ? -21.476 -14.104 21.808 1.00 75.19 380 ASP A C 1
ATOM 3060 O O . ASP A 1 380 ? -22.339 -14.251 22.674 1.00 75.19 380 ASP A O 1
ATOM 3064 N N . GLY A 1 381 ? -21.451 -13.038 21.001 1.00 64.81 381 GLY A N 1
ATOM 3065 C CA . GLY A 1 381 ? -22.410 -11.937 21.046 1.00 64.81 381 GLY A CA 1
ATOM 3066 C C . GLY A 1 381 ? -23.849 -12.320 20.681 1.00 64.81 381 GLY A C 1
ATOM 3067 O O . GLY A 1 381 ? -24.158 -13.451 20.294 1.00 64.81 381 GLY A O 1
ATOM 3068 N N . LEU A 1 382 ? -24.751 -11.335 20.762 1.00 60.31 382 LEU A N 1
ATOM 3069 C CA . LEU A 1 382 ? -26.159 -11.484 20.379 1.00 60.31 382 LEU A CA 1
ATOM 3070 C C . LEU A 1 382 ? -26.270 -11.925 18.914 1.00 60.31 382 LEU A C 1
ATOM 3072 O O . LEU A 1 382 ? -25.999 -11.151 17.992 1.00 60.31 382 LEU A O 1
ATOM 3076 N N . ASN A 1 383 ? -26.664 -13.183 18.714 1.00 63.91 383 ASN A N 1
ATOM 3077 C CA . ASN A 1 383 ? -26.753 -13.798 17.402 1.00 63.91 383 ASN A CA 1
ATOM 3078 C C . ASN A 1 383 ? -28.201 -13.970 16.941 1.00 63.91 383 ASN A C 1
ATOM 3080 O O . ASN A 1 383 ? -29.112 -14.278 17.706 1.00 63.91 383 ASN A O 1
ATOM 3084 N N . THR A 1 384 ? -28.405 -13.810 15.640 1.00 59.41 384 THR A N 1
ATOM 3085 C CA . THR A 1 384 ? -29.562 -14.359 14.939 1.00 59.4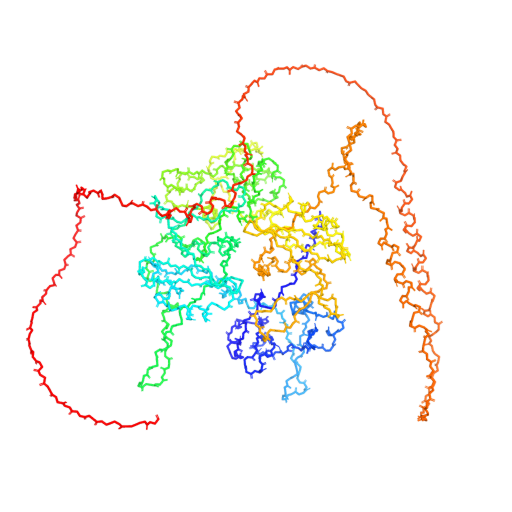1 384 THR A CA 1
ATOM 3086 C C . THR A 1 384 ? -29.069 -15.593 14.187 1.00 59.41 384 THR A C 1
ATOM 3088 O O . THR A 1 384 ? -28.219 -15.502 13.297 1.00 59.41 384 THR A O 1
ATOM 3091 N N . ILE A 1 385 ? -29.527 -16.777 14.600 1.00 61.12 385 ILE A N 1
ATOM 3092 C CA . ILE A 1 385 ? -29.193 -18.040 13.932 1.00 61.12 385 ILE A CA 1
ATOM 3093 C C . ILE A 1 385 ? -30.099 -18.159 12.713 1.00 61.12 385 ILE A C 1
ATOM 3095 O O . ILE A 1 385 ? -31.309 -18.287 12.879 1.00 61.12 385 ILE A O 1
ATOM 3099 N N . VAL A 1 386 ? -29.533 -18.139 11.505 1.00 58.69 386 VAL A N 1
ATOM 3100 C CA . VAL A 1 386 ? -30.361 -18.174 10.287 1.00 58.69 386 VAL A CA 1
ATOM 3101 C C . VAL A 1 386 ? -30.298 -19.523 9.569 1.00 58.69 386 VAL A C 1
ATOM 3103 O O . VAL A 1 386 ? -31.236 -19.883 8.865 1.00 58.69 386 VAL A O 1
ATOM 3106 N N . CYS A 1 387 ? -29.259 -20.338 9.790 1.00 56.44 387 CYS A N 1
ATOM 3107 C CA . CYS A 1 387 ? -29.095 -21.621 9.088 1.00 56.44 387 CYS A CA 1
ATOM 3108 C C . CYS A 1 387 ? -28.463 -22.732 9.952 1.00 56.44 387 CYS A C 1
ATOM 3110 O O . CYS A 1 387 ? -27.530 -23.392 9.503 1.00 56.44 387 CYS A O 1
ATOM 3112 N N . ALA A 1 388 ? -28.927 -22.959 11.187 1.00 56.84 388 ALA A N 1
ATOM 3113 C CA . ALA A 1 388 ? -28.454 -24.094 11.987 1.00 56.84 388 ALA A CA 1
ATOM 3114 C C . ALA A 1 388 ? -29.584 -24.790 12.751 1.00 56.84 388 ALA A C 1
ATOM 3116 O O . ALA A 1 388 ? -30.324 -24.158 13.499 1.00 56.84 388 ALA A O 1
ATOM 3117 N N . ASN A 1 389 ? -29.640 -26.119 12.644 1.00 54.03 389 ASN A N 1
ATOM 3118 C CA . ASN A 1 389 ? -30.518 -26.960 13.465 1.00 54.03 389 ASN A CA 1
ATOM 3119 C C . ASN A 1 389 ? -29.971 -27.171 14.891 1.00 54.03 389 ASN A C 1
ATOM 3121 O O . ASN A 1 389 ? -30.585 -27.882 15.688 1.00 54.03 389 ASN A O 1
ATOM 3125 N N . ARG A 1 390 ? -28.781 -26.637 15.213 1.00 57.59 390 ARG A N 1
ATOM 3126 C CA . ARG A 1 390 ? -28.062 -26.896 16.470 1.00 57.59 390 ARG A CA 1
ATOM 3127 C C . ARG A 1 390 ? -27.300 -25.662 16.953 1.00 57.59 390 ARG A C 1
ATOM 3129 O O . ARG A 1 390 ? -26.850 -24.847 16.151 1.00 57.59 390 ARG A O 1
ATOM 3136 N N . LYS A 1 391 ? -27.148 -25.545 18.278 1.00 60.41 391 LYS A N 1
ATOM 3137 C CA . LYS A 1 391 ? -26.277 -24.537 18.898 1.00 60.41 391 LYS A CA 1
ATOM 3138 C C . LYS A 1 391 ? -24.815 -24.813 18.501 1.00 60.41 391 LYS A C 1
ATOM 3140 O O . LYS A 1 391 ? -24.416 -25.979 18.528 1.00 60.41 391 LYS A O 1
ATOM 3145 N N . PRO A 1 392 ? -24.046 -23.782 18.124 1.00 59.50 392 PRO A N 1
ATOM 3146 C CA . PRO A 1 392 ? -22.637 -23.938 17.783 1.00 59.50 392 PRO A CA 1
ATOM 3147 C C . PRO A 1 392 ? -21.818 -24.320 19.025 1.00 59.50 392 PRO A C 1
ATOM 3149 O O . PRO A 1 392 ? -22.212 -24.019 20.153 1.00 59.50 392 PRO A O 1
ATOM 3152 N N . ILE A 1 393 ? -20.681 -24.982 18.813 1.00 60.62 393 ILE A N 1
ATOM 3153 C CA . ILE A 1 393 ? -19.629 -25.110 19.829 1.00 60.62 393 ILE A CA 1
ATOM 3154 C C . ILE A 1 393 ? -18.804 -23.818 19.748 1.00 60.62 393 ILE A C 1
ATOM 3156 O O . ILE A 1 393 ? -18.470 -23.400 18.643 1.00 60.62 393 ILE A O 1
ATOM 3160 N N . ASN A 1 394 ? -18.496 -23.166 20.876 1.00 62.56 394 ASN A N 1
ATOM 3161 C CA . ASN A 1 394 ? -17.850 -21.840 20.880 1.00 62.56 394 ASN A CA 1
ATOM 3162 C C . ASN A 1 394 ? -16.572 -21.784 20.020 1.00 62.56 394 ASN A C 1
ATOM 3164 O O . ASN A 1 394 ? -16.387 -20.834 19.269 1.00 62.56 394 ASN A O 1
ATOM 3168 N N . GLU A 1 395 ? -15.743 -22.830 20.046 1.00 62.41 395 GLU A N 1
ATOM 3169 C CA . GLU A 1 395 ? -14.501 -22.934 19.254 1.00 62.41 395 GLU A CA 1
ATOM 3170 C C . GLU A 1 395 ? -14.711 -22.836 17.730 1.00 62.41 395 GLU A C 1
ATOM 3172 O O . GLU A 1 395 ? -13.775 -22.583 16.973 1.00 62.41 395 GLU A O 1
ATOM 3177 N N . ASP A 1 396 ? -15.941 -23.023 17.251 1.00 74.44 396 ASP A N 1
ATOM 3178 C CA . ASP A 1 396 ? -16.271 -22.978 15.833 1.00 74.44 396 ASP A CA 1
ATOM 3179 C C . ASP A 1 396 ? -16.617 -21.563 15.327 1.00 74.44 396 ASP A C 1
ATOM 3181 O O . ASP A 1 396 ? -16.842 -21.391 14.124 1.00 74.44 396 ASP A O 1
ATOM 3185 N N . LEU A 1 397 ? -16.656 -20.555 16.206 1.00 84.12 397 LEU A N 1
ATOM 3186 C CA . LEU A 1 397 ? -17.086 -19.182 15.906 1.00 84.12 397 LEU A CA 1
ATOM 3187 C C . LEU A 1 397 ? -15.927 -18.172 15.844 1.00 84.12 397 LEU A C 1
ATOM 3189 O O . LEU A 1 397 ? -16.092 -17.011 16.209 1.00 84.12 397 LEU A O 1
ATOM 3193 N N . CYS A 1 398 ? -14.756 -18.596 15.373 1.00 89.69 398 CYS A N 1
ATOM 3194 C CA . CYS A 1 398 ? -13.597 -17.717 15.203 1.00 89.69 398 CYS A CA 1
ATOM 3195 C C . CYS A 1 398 ? -13.572 -17.060 13.815 1.00 89.69 398 CYS A C 1
ATOM 3197 O O . CYS A 1 398 ? -13.858 -17.704 12.801 1.00 89.69 398 CYS A O 1
ATOM 3199 N N . LEU A 1 399 ? -13.141 -15.799 13.761 1.00 94.00 399 LEU A N 1
ATOM 3200 C CA . LEU A 1 399 ? -12.903 -15.080 12.508 1.00 94.00 399 LEU A CA 1
ATOM 3201 C C . LEU A 1 399 ? -11.577 -15.538 11.887 1.00 94.00 399 LEU A C 1
ATOM 3203 O O . LEU A 1 399 ? -10.528 -15.518 12.540 1.00 94.00 399 LEU A O 1
ATOM 3207 N N . VAL A 1 400 ? -11.618 -15.989 10.629 1.00 92.69 400 VAL A N 1
ATOM 3208 C CA . VAL A 1 400 ? -10.437 -16.524 9.932 1.00 92.69 400 VAL A CA 1
ATOM 3209 C C . VAL A 1 400 ? -10.180 -15.819 8.611 1.00 92.69 400 VAL A C 1
ATOM 3211 O O . VAL A 1 400 ? -9.107 -15.245 8.455 1.00 92.69 400 VAL A O 1
ATOM 3214 N N . ASN A 1 401 ? -11.138 -15.843 7.682 1.00 93.75 401 ASN A N 1
ATOM 3215 C CA . ASN A 1 401 ? -10.940 -15.327 6.329 1.00 93.75 401 ASN A CA 1
ATOM 3216 C C . ASN A 1 401 ? -11.927 -14.186 6.038 1.00 93.75 401 ASN A C 1
ATOM 3218 O O . ASN A 1 401 ? -13.126 -14.443 5.892 1.00 93.75 401 ASN A O 1
ATOM 3222 N N . PRO A 1 402 ? -11.468 -12.933 5.908 1.00 95.75 402 PRO A N 1
ATOM 3223 C CA . PRO A 1 402 ? -12.338 -11.851 5.468 1.00 95.75 402 PRO A CA 1
ATOM 3224 C C . PRO A 1 402 ? -12.784 -12.077 4.016 1.00 95.75 402 PRO A C 1
ATOM 3226 O O . PRO A 1 402 ? -11.962 -12.237 3.112 1.00 95.75 402 PRO A O 1
ATOM 3229 N N . VAL A 1 403 ? -14.092 -12.052 3.764 1.00 95.69 403 VAL A N 1
ATOM 3230 C CA . VAL A 1 403 ? -14.668 -12.157 2.420 1.00 95.69 403 VAL A CA 1
ATOM 3231 C C . VAL A 1 403 ? -14.769 -10.768 1.805 1.00 95.69 403 VAL A C 1
ATOM 3233 O O . VAL A 1 403 ? -15.624 -9.959 2.169 1.00 95.69 403 VAL A O 1
ATOM 3236 N N . ILE A 1 404 ? -13.889 -10.509 0.840 1.00 91.81 404 ILE A N 1
ATOM 3237 C CA . ILE A 1 404 ? -13.755 -9.214 0.171 1.00 91.81 404 ILE A CA 1
ATOM 3238 C C . ILE A 1 404 ? -15.012 -8.865 -0.638 1.00 91.81 404 ILE A C 1
ATOM 3240 O O . ILE A 1 404 ? -15.564 -9.690 -1.373 1.00 91.81 404 ILE A O 1
ATOM 3244 N N . CYS A 1 405 ? -15.456 -7.615 -0.530 1.00 89.00 405 CYS A N 1
ATOM 3245 C CA . CYS A 1 405 ? -16.543 -7.061 -1.319 1.00 89.00 405 CYS A CA 1
ATOM 3246 C C . CYS A 1 405 ? -16.073 -6.765 -2.748 1.00 89.00 405 CYS A C 1
ATOM 3248 O O . CYS A 1 405 ? -15.399 -5.769 -3.013 1.00 89.00 405 CYS A O 1
ATOM 3250 N N . TRP A 1 406 ? -16.472 -7.609 -3.702 1.00 83.50 406 TRP A N 1
ATOM 3251 C CA . TRP A 1 406 ? -16.141 -7.424 -5.119 1.00 83.50 406 TRP A CA 1
ATOM 3252 C C . TRP A 1 406 ? -16.625 -6.086 -5.686 1.00 83.50 406 TRP A C 1
ATOM 3254 O O . TRP A 1 406 ? -15.959 -5.519 -6.548 1.00 83.50 406 TRP A O 1
ATOM 3264 N N . ASP A 1 407 ? -17.726 -5.526 -5.184 1.00 79.50 407 ASP A N 1
ATOM 3265 C CA . ASP A 1 407 ? -18.201 -4.204 -5.614 1.00 79.50 407 ASP A CA 1
ATOM 3266 C C . ASP A 1 407 ? -17.181 -3.098 -5.270 1.00 79.50 407 ASP A C 1
ATOM 3268 O O . ASP A 1 407 ? -17.037 -2.129 -6.020 1.00 79.50 407 ASP A O 1
ATOM 3272 N N . GLN A 1 408 ? -16.416 -3.267 -4.184 1.00 77.31 408 GLN A N 1
ATOM 3273 C CA . GLN A 1 408 ? -15.373 -2.329 -3.769 1.00 77.31 408 GLN A CA 1
ATOM 3274 C C . GLN A 1 408 ? -14.052 -2.492 -4.523 1.00 77.31 408 GLN A C 1
ATOM 3276 O O . GLN A 1 408 ? -13.306 -1.529 -4.588 1.00 77.31 408 GLN A O 1
ATOM 3281 N N . VAL A 1 409 ? -13.741 -3.659 -5.096 1.00 80.06 409 VAL A N 1
ATOM 3282 C CA . VAL A 1 409 ? -12.422 -3.905 -5.726 1.00 80.06 409 VAL A CA 1
ATOM 3283 C C . VAL A 1 409 ? -12.489 -4.197 -7.222 1.00 80.06 409 VAL A C 1
ATOM 3285 O O . VAL A 1 409 ? -11.492 -4.054 -7.920 1.00 80.06 409 VAL A O 1
ATOM 3288 N N . SER A 1 410 ? -13.659 -4.552 -7.762 1.00 82.06 410 SER A N 1
ATOM 3289 C CA . SER A 1 410 ? -13.833 -4.920 -9.180 1.00 82.06 410 SER A CA 1
ATOM 3290 C C . SER A 1 410 ? -13.392 -3.822 -10.143 1.00 82.06 410 SER A C 1
ATOM 3292 O O . SER A 1 410 ? -12.997 -4.100 -11.271 1.00 82.06 410 SER A O 1
ATOM 3294 N N . HIS A 1 411 ? -13.445 -2.566 -9.705 1.00 83.31 411 HIS A N 1
ATOM 3295 C CA . HIS A 1 411 ? -13.017 -1.435 -10.502 1.00 83.31 411 HIS A CA 1
ATOM 3296 C C . HIS A 1 411 ? -11.496 -1.295 -10.629 1.00 83.31 411 HIS A C 1
ATOM 3298 O O . HIS A 1 411 ? -11.079 -0.453 -11.416 1.00 83.31 411 HIS A O 1
ATOM 3304 N N . LEU A 1 412 ? -10.698 -2.084 -9.907 1.00 85.81 412 LEU A N 1
ATOM 3305 C CA . LEU A 1 412 ? -9.235 -2.115 -10.006 1.00 85.81 412 LEU A CA 1
ATOM 3306 C C . LEU A 1 412 ? -8.737 -3.067 -11.101 1.00 85.81 412 LEU A C 1
ATOM 3308 O O . LEU A 1 412 ? -7.597 -2.959 -11.539 1.00 85.81 412 LEU A O 1
ATOM 3312 N N . TYR A 1 413 ? -9.586 -3.990 -11.551 1.00 89.38 413 TYR A N 1
ATOM 3313 C CA . TYR A 1 413 ? -9.231 -4.991 -12.550 1.00 89.38 413 TYR A CA 1
ATOM 3314 C C . TYR A 1 413 ? -9.550 -4.511 -13.966 1.00 89.38 413 TYR A C 1
ATOM 3316 O O . TYR A 1 413 ? -10.503 -3.753 -14.176 1.00 89.38 413 TYR A O 1
ATOM 3324 N N . LEU A 1 414 ? -8.748 -4.978 -14.923 1.00 92.12 414 LEU A N 1
ATOM 3325 C CA . LEU A 1 414 ? -8.936 -4.711 -16.346 1.00 92.12 414 LEU A CA 1
ATOM 3326 C C . LEU A 1 414 ? -10.209 -5.389 -16.867 1.00 92.12 414 LEU A C 1
ATOM 3328 O O . LEU A 1 414 ? -10.513 -6.528 -16.496 1.00 92.12 414 LEU A O 1
ATOM 3332 N N . GLU A 1 415 ? -10.932 -4.707 -17.752 1.00 90.94 415 GLU A N 1
ATOM 3333 C CA . GLU A 1 415 ? -12.042 -5.302 -18.495 1.00 90.94 415 GLU A CA 1
ATOM 3334 C C . GLU A 1 415 ? -11.510 -5.992 -19.759 1.00 90.94 415 GLU A C 1
ATOM 3336 O O . GLU A 1 415 ? -10.706 -5.430 -20.502 1.00 90.94 415 GLU A O 1
ATOM 3341 N N . ASP A 1 416 ? -11.953 -7.227 -20.014 1.00 87.06 416 ASP A N 1
ATOM 3342 C CA . ASP A 1 416 ? -11.560 -7.983 -21.209 1.00 87.06 416 ASP A CA 1
ATOM 3343 C C . ASP A 1 416 ? -12.319 -7.461 -22.439 1.00 87.06 416 ASP A C 1
ATOM 3345 O O . ASP A 1 416 ? -13.387 -7.959 -22.807 1.00 87.06 416 ASP A O 1
ATOM 3349 N N . VAL A 1 417 ? -11.798 -6.378 -23.018 1.00 87.19 417 VAL A N 1
ATOM 3350 C CA . VAL A 1 417 ? -12.391 -5.668 -24.155 1.00 87.19 417 VAL A CA 1
ATOM 3351 C C . VAL A 1 417 ? -11.375 -5.444 -25.271 1.00 87.19 417 VAL A C 1
ATOM 3353 O O . VAL A 1 417 ? -10.181 -5.266 -25.031 1.00 87.19 417 VAL A O 1
ATOM 3356 N N . ASN A 1 418 ? -11.847 -5.411 -26.520 1.00 83.31 418 ASN A N 1
ATOM 3357 C CA . ASN A 1 418 ? -10.967 -5.227 -27.683 1.00 83.31 418 ASN A CA 1
ATOM 3358 C C . ASN A 1 418 ? -10.730 -3.754 -28.037 1.00 83.31 418 ASN A C 1
ATOM 3360 O O . ASN A 1 418 ? -9.813 -3.441 -28.795 1.00 83.31 418 ASN A O 1
ATOM 3364 N N . ASN A 1 419 ? -11.602 -2.861 -27.569 1.00 85.69 419 ASN A N 1
ATOM 3365 C CA . ASN A 1 419 ? -11.552 -1.425 -27.825 1.00 85.69 419 ASN A CA 1
ATOM 3366 C C . ASN A 1 419 ? -12.232 -0.652 -26.688 1.00 85.69 419 ASN A C 1
ATOM 3368 O O . ASN A 1 419 ? -13.033 -1.196 -25.931 1.00 85.69 419 ASN A O 1
ATOM 3372 N N . GLU A 1 420 ? -11.953 0.643 -26.610 1.00 87.00 420 GLU A N 1
ATOM 3373 C CA . GLU A 1 420 ? -12.490 1.556 -25.604 1.00 87.00 420 GLU A CA 1
ATOM 3374 C C . GLU A 1 420 ? -14.023 1.668 -25.624 1.00 87.00 420 GLU A C 1
ATOM 3376 O O . GLU A 1 420 ? -14.635 1.899 -24.583 1.00 87.00 420 GLU A O 1
ATOM 3381 N N . CYS A 1 421 ? -14.667 1.440 -26.775 1.00 88.06 421 CYS A N 1
ATOM 3382 C CA . CYS A 1 421 ? -16.125 1.517 -26.897 1.00 88.06 421 CYS A CA 1
ATOM 3383 C C . CYS A 1 421 ? -16.861 0.339 -26.233 1.00 88.06 421 CYS A C 1
ATOM 3385 O O . CYS A 1 421 ? -18.085 0.388 -26.075 1.00 88.06 421 CYS A O 1
ATOM 3387 N N . GLU A 1 422 ? -16.140 -0.731 -25.893 1.00 90.12 422 GLU A N 1
ATOM 3388 C CA . GLU A 1 422 ? -16.659 -1.920 -25.210 1.00 90.12 422 GLU A CA 1
ATOM 3389 C C . GLU A 1 422 ? -16.559 -1.819 -23.682 1.00 90.12 422 GLU A C 1
ATOM 3391 O O . GLU A 1 422 ? -17.190 -2.618 -22.989 1.00 90.12 422 GLU A O 1
ATOM 3396 N N . LEU A 1 423 ? -15.826 -0.829 -23.157 1.00 92.94 423 LEU A N 1
ATOM 3397 C CA . LEU A 1 423 ? -15.693 -0.611 -21.719 1.00 92.94 423 LEU A CA 1
ATOM 3398 C C . LEU A 1 423 ? -17.054 -0.336 -21.083 1.00 92.94 423 LEU A C 1
ATOM 3400 O O . LEU A 1 423 ? -17.837 0.487 -21.562 1.00 92.94 423 LEU A O 1
ATOM 3404 N N . SER A 1 424 ? -17.326 -0.980 -19.949 1.00 93.06 424 SER A N 1
ATOM 3405 C CA . SER A 1 424 ? -18.617 -0.875 -19.264 1.00 93.06 424 SER A CA 1
ATOM 3406 C C . SER A 1 424 ? -18.942 0.539 -18.778 1.00 93.06 424 SER A C 1
ATOM 3408 O O . SER A 1 424 ? -20.103 0.852 -18.518 1.00 93.06 424 SER A O 1
ATOM 3410 N N . TYR A 1 425 ? -17.930 1.395 -18.670 1.00 94.62 425 TYR A N 1
ATOM 3411 C CA . TYR A 1 425 ? -18.017 2.786 -18.240 1.00 94.62 425 TYR A CA 1
ATOM 3412 C C . TYR A 1 425 ? -17.779 3.787 -19.383 1.00 94.62 425 TYR A C 1
ATOM 3414 O O . TYR A 1 425 ? -17.602 4.978 -19.130 1.00 94.62 425 TYR A O 1
ATOM 3422 N N . PHE A 1 426 ? -17.814 3.325 -20.638 1.00 94.94 426 PHE A N 1
ATOM 3423 C CA . PHE A 1 426 ? -17.876 4.178 -21.822 1.00 94.94 426 PHE A CA 1
ATOM 3424 C C . PHE A 1 426 ? -19.329 4.416 -22.252 1.00 94.94 426 PHE A C 1
ATOM 3426 O O . PHE A 1 426 ? -20.067 3.494 -22.602 1.00 94.94 426 PHE A O 1
ATOM 3433 N N . PHE A 1 427 ? -19.744 5.681 -22.239 1.00 94.25 427 PHE A N 1
ATOM 3434 C CA . PHE A 1 427 ? -21.119 6.107 -22.515 1.00 94.25 427 PHE A CA 1
ATOM 3435 C C . PHE A 1 427 ? -21.306 6.586 -23.962 1.00 94.25 427 PHE A C 1
ATOM 3437 O O . PHE A 1 427 ? -22.437 6.797 -24.402 1.00 94.25 427 PHE A O 1
ATOM 3444 N N . GLY A 1 428 ? -20.222 6.718 -24.733 1.00 91.31 428 GLY A N 1
ATOM 3445 C CA . GLY A 1 428 ? -20.266 7.289 -26.076 1.00 91.31 428 GLY A CA 1
ATOM 3446 C C . GLY A 1 428 ? -20.476 8.809 -26.059 1.00 91.31 428 GLY A C 1
ATOM 3447 O O . GLY A 1 428 ? -20.024 9.478 -25.127 1.00 91.31 428 GLY A O 1
ATOM 3448 N N . PRO A 1 429 ? -21.123 9.381 -27.089 1.00 91.31 429 PRO A N 1
ATOM 3449 C CA . PRO A 1 429 ? -21.337 10.821 -27.205 1.00 91.31 429 PRO A CA 1
ATOM 3450 C C . PRO A 1 429 ? -22.537 11.266 -26.354 1.00 91.31 429 PRO A C 1
ATOM 3452 O O . PRO A 1 429 ? -23.607 11.568 -26.880 1.00 91.31 429 PRO A O 1
ATOM 3455 N N . ILE A 1 430 ? -22.378 11.253 -25.029 1.00 92.94 430 ILE A N 1
ATOM 3456 C CA . ILE A 1 430 ? -23.339 11.869 -24.104 1.00 92.94 430 ILE A CA 1
ATOM 3457 C C . ILE A 1 430 ? -22.956 13.321 -23.825 1.00 92.94 430 ILE A C 1
ATOM 3459 O O . ILE A 1 430 ? -21.775 13.687 -23.848 1.00 92.94 430 ILE A O 1
ATOM 3463 N N . THR A 1 431 ? -23.958 14.146 -23.535 1.00 91.88 431 THR A N 1
ATOM 3464 C CA . THR A 1 431 ? -23.743 15.546 -23.160 1.00 91.88 431 THR A CA 1
ATOM 3465 C C . THR A 1 431 ? -23.069 15.647 -21.790 1.00 91.88 431 THR A C 1
ATOM 3467 O O . THR A 1 431 ? -23.201 14.763 -20.940 1.00 91.88 431 THR A O 1
ATOM 3470 N N . LEU A 1 432 ? -22.376 16.761 -21.533 1.00 91.81 432 LEU A N 1
ATOM 3471 C CA . LEU A 1 432 ? -21.789 17.018 -20.217 1.00 91.81 432 LEU A CA 1
ATOM 3472 C C . LEU A 1 432 ? -22.863 17.039 -19.115 1.00 91.81 432 LEU A C 1
ATOM 3474 O O . LEU A 1 432 ? -22.627 16.540 -18.022 1.00 91.81 432 LEU A O 1
ATOM 3478 N N . THR A 1 433 ? -24.057 17.562 -19.400 1.00 94.06 433 THR A N 1
ATOM 3479 C CA . THR A 1 433 ? -25.176 17.590 -18.445 1.00 94.06 433 THR A CA 1
ATOM 3480 C C . THR A 1 433 ? -25.634 16.184 -18.055 1.00 94.06 433 THR A C 1
ATOM 3482 O O . THR A 1 433 ? -25.816 15.909 -16.870 1.00 94.06 433 THR A O 1
ATOM 3485 N N . GLU A 1 434 ? -25.769 15.273 -19.023 1.00 93.94 434 GLU A N 1
ATOM 3486 C CA . GLU A 1 434 ? -26.096 13.866 -18.753 1.00 93.94 434 GLU A CA 1
ATOM 3487 C C . GLU A 1 434 ? -24.981 13.174 -17.969 1.00 93.94 434 GLU A C 1
ATOM 3489 O O . GLU A 1 434 ? -25.268 12.446 -17.023 1.00 93.94 434 GLU A O 1
ATOM 3494 N N . ALA A 1 435 ? -23.715 13.435 -18.316 1.00 93.69 435 ALA A N 1
ATOM 3495 C CA . ALA A 1 435 ? -22.575 12.887 -17.592 1.00 93.69 435 ALA A CA 1
ATOM 3496 C C . ALA A 1 435 ? -22.581 13.324 -16.119 1.00 93.69 435 ALA A C 1
ATOM 3498 O O . ALA A 1 435 ? -22.474 12.486 -15.228 1.00 93.69 435 ALA A O 1
ATOM 3499 N N . LYS A 1 436 ? -22.784 14.620 -15.855 1.00 94.81 436 LYS A N 1
ATOM 3500 C CA . LYS A 1 436 ? -22.840 15.185 -14.498 1.00 94.81 436 LYS A CA 1
ATOM 3501 C C . LYS A 1 436 ? -23.941 14.564 -13.641 1.00 94.81 436 LYS A C 1
ATOM 3503 O O . LYS A 1 436 ? -23.714 14.303 -12.469 1.00 94.81 436 LYS A O 1
ATOM 3508 N N . ALA A 1 437 ? -25.106 14.279 -14.224 1.00 94.00 437 ALA A N 1
ATOM 3509 C CA . ALA A 1 437 ? -26.228 13.665 -13.511 1.00 94.00 437 ALA A CA 1
ATOM 3510 C C . ALA A 1 437 ? -25.966 12.209 -13.067 1.00 94.00 437 ALA A C 1
ATOM 3512 O O . ALA A 1 437 ? -26.703 11.672 -12.238 1.00 94.00 437 ALA A O 1
ATOM 3513 N N . LEU A 1 438 ? -24.950 11.552 -13.635 1.00 94.31 438 LEU A N 1
ATOM 3514 C CA . LEU A 1 438 ? -24.617 10.154 -13.354 1.00 94.31 438 LEU A CA 1
ATOM 3515 C C . LEU A 1 438 ? -23.555 9.986 -12.264 1.00 94.31 438 LEU A C 1
ATOM 3517 O O . LEU A 1 438 ? -23.508 8.924 -11.642 1.00 94.31 438 LEU A O 1
ATOM 3521 N N . LEU A 1 439 ? -22.714 10.998 -12.044 1.00 93.69 439 LEU A N 1
ATOM 3522 C CA . LEU A 1 439 ? -21.640 10.970 -11.051 1.00 93.69 439 LEU A CA 1
ATOM 3523 C C . LEU A 1 439 ? -22.195 11.449 -9.708 1.00 93.69 439 LEU A C 1
ATOM 3525 O O . LEU A 1 439 ? -22.808 12.514 -9.643 1.00 93.69 439 LEU A O 1
ATOM 3529 N N . LYS A 1 440 ? -22.020 10.654 -8.649 1.00 89.69 440 LYS A N 1
ATOM 3530 C CA . LYS A 1 440 ? -22.673 10.907 -7.354 1.00 89.69 440 LYS A CA 1
ATOM 3531 C C . LYS A 1 440 ? -21.693 11.116 -6.214 1.00 89.69 440 LYS A C 1
ATOM 3533 O O . LYS A 1 440 ? -21.992 11.876 -5.301 1.00 89.69 440 LYS A O 1
ATOM 3538 N N . HIS A 1 441 ? -20.553 10.441 -6.270 1.00 86.75 441 HIS A N 1
ATOM 3539 C CA . HIS A 1 441 ? -19.542 10.466 -5.225 1.00 86.75 441 HIS A CA 1
ATOM 3540 C C . HIS A 1 441 ? -18.229 11.034 -5.757 1.00 86.75 441 HIS A C 1
ATOM 3542 O O . HIS A 1 441 ? -17.914 10.912 -6.942 1.00 86.75 441 HIS A O 1
ATOM 3548 N N . SER A 1 442 ? -17.435 11.636 -4.874 1.00 89.31 442 SER A N 1
ATOM 3549 C CA . SER A 1 442 ? -16.114 12.126 -5.259 1.00 89.31 442 SER A CA 1
ATOM 3550 C C . SER A 1 442 ? -15.202 10.982 -5.727 1.00 89.31 442 SER A C 1
ATOM 3552 O O . SER A 1 442 ? -15.138 9.909 -5.119 1.00 89.31 442 SER A O 1
ATOM 3554 N N . GLY A 1 443 ? -14.512 11.211 -6.840 1.00 91.00 443 GLY A N 1
ATOM 3555 C CA . GLY A 1 443 ? -13.735 10.231 -7.586 1.00 91.00 443 GLY A CA 1
ATOM 3556 C C . GLY A 1 443 ? -14.561 9.325 -8.506 1.00 91.00 443 GLY A C 1
ATOM 3557 O O . GLY A 1 443 ? -13.962 8.489 -9.194 1.00 91.00 443 GLY A O 1
ATOM 3558 N N . ASP A 1 444 ? -15.894 9.459 -8.550 1.00 93.69 444 ASP A N 1
ATOM 3559 C CA . ASP A 1 444 ? -16.704 8.816 -9.588 1.00 93.69 444 ASP A CA 1
ATOM 3560 C C . ASP A 1 444 ? -16.331 9.398 -10.954 1.00 93.69 444 ASP A C 1
ATOM 3562 O O . ASP A 1 444 ? -16.199 10.616 -11.118 1.00 93.69 444 ASP A O 1
ATOM 3566 N N . PHE A 1 445 ? -16.212 8.532 -11.957 1.00 96.12 445 PHE A N 1
ATOM 3567 C CA . PHE A 1 445 ? -15.941 8.954 -13.325 1.00 96.12 445 PHE A CA 1
ATOM 3568 C C . PHE A 1 445 ? -16.658 8.098 -14.367 1.00 96.12 445 PHE A C 1
ATOM 3570 O O . PHE A 1 445 ? -17.071 6.969 -14.109 1.00 96.12 445 PHE A O 1
ATOM 3577 N N . LEU A 1 446 ? -16.762 8.626 -15.582 1.00 96.75 446 LEU A N 1
ATOM 3578 C CA . LEU A 1 446 ? -17.173 7.885 -16.774 1.00 96.75 446 LEU A CA 1
ATOM 3579 C C . LEU A 1 446 ? -16.393 8.370 -17.993 1.00 96.75 446 LEU A C 1
ATOM 3581 O O . LEU A 1 446 ? -15.850 9.477 -17.984 1.00 96.75 446 LEU A O 1
ATOM 3585 N N . LEU A 1 447 ? -16.357 7.556 -19.046 1.00 96.50 447 LEU A N 1
ATOM 3586 C CA . LEU A 1 447 ? -15.789 7.935 -20.335 1.00 96.50 447 LEU A CA 1
ATOM 3587 C C . LEU A 1 447 ? -16.880 8.365 -21.312 1.00 96.50 447 LEU A C 1
ATOM 3589 O O . LEU A 1 447 ? -17.909 7.698 -21.453 1.00 96.50 447 LEU A O 1
ATOM 3593 N N . ARG A 1 448 ? -16.625 9.456 -22.031 1.00 94.38 448 ARG A N 1
ATOM 3594 C CA . ARG A 1 448 ? -17.476 9.960 -23.113 1.00 94.38 448 ARG A CA 1
ATOM 3595 C C . ARG A 1 448 ? -16.631 10.430 -24.293 1.00 94.38 448 ARG A C 1
ATOM 3597 O O . ARG A 1 448 ? -15.437 10.675 -24.142 1.00 94.38 448 ARG A O 1
ATOM 3604 N N . CYS A 1 449 ? -17.268 10.609 -25.442 1.00 92.62 449 CYS A N 1
ATOM 3605 C CA . CYS A 1 449 ? -16.684 11.359 -26.553 1.00 92.62 449 CYS A CA 1
ATOM 3606 C C . CYS A 1 449 ? -17.272 12.771 -26.602 1.00 92.62 449 CYS A C 1
ATOM 3608 O O . CYS A 1 449 ? -18.472 12.943 -26.371 1.00 92.62 449 CYS A O 1
ATOM 3610 N N . ASP A 1 450 ? -16.443 13.768 -26.907 1.00 89.44 450 ASP A N 1
ATOM 3611 C CA . ASP A 1 450 ? -16.925 15.100 -27.281 1.00 89.44 450 ASP A CA 1
ATOM 3612 C C . ASP A 1 450 ? -17.455 15.133 -28.729 1.00 89.44 450 ASP A C 1
ATOM 3614 O O . ASP A 1 450 ? -17.434 14.130 -29.449 1.00 89.44 450 ASP A O 1
ATOM 3618 N N . ASP A 1 451 ? -17.925 16.304 -29.165 1.00 86.12 451 ASP A N 1
ATOM 3619 C CA . ASP A 1 451 ? -18.442 16.511 -30.526 1.00 86.12 451 ASP A CA 1
ATOM 3620 C C . ASP A 1 451 ? -17.368 16.322 -31.618 1.00 86.12 451 ASP A C 1
ATOM 3622 O O . ASP A 1 451 ? -17.700 16.147 -32.790 1.00 86.12 451 ASP A O 1
ATOM 3626 N N . ASN A 1 452 ? -16.082 16.325 -31.245 1.00 86.25 452 ASN A N 1
ATOM 3627 C CA . ASN A 1 452 ? -14.935 16.110 -32.130 1.00 86.25 452 ASN A CA 1
ATOM 3628 C C . ASN A 1 452 ? -14.412 14.662 -32.086 1.00 86.25 452 ASN A C 1
ATOM 3630 O O . ASN A 1 452 ? -13.300 14.412 -32.549 1.00 86.25 452 ASN A O 1
ATOM 3634 N N . GLU A 1 453 ? -15.182 13.727 -31.520 1.00 85.38 453 GLU A N 1
ATOM 3635 C CA . GLU A 1 453 ? -14.791 12.329 -31.289 1.00 85.38 453 GLU A CA 1
ATOM 3636 C C . GLU A 1 453 ? -13.577 12.157 -30.343 1.00 85.38 453 GLU A C 1
ATOM 3638 O O . GLU A 1 453 ? -12.995 11.076 -30.300 1.00 85.38 453 GLU A O 1
ATOM 3643 N N . LYS A 1 454 ? -13.207 13.172 -29.544 1.00 90.12 454 LYS A N 1
ATOM 3644 C CA . LYS A 1 454 ? -12.130 13.055 -28.544 1.00 90.12 454 LYS A CA 1
ATOM 3645 C C . LYS A 1 454 ? -12.614 12.326 -27.305 1.00 90.12 454 LYS A C 1
ATOM 3647 O O . LYS A 1 454 ? -13.676 12.649 -26.765 1.00 90.12 454 LYS A O 1
ATOM 3652 N N . LEU A 1 455 ? -11.810 11.390 -26.816 1.00 93.38 455 LEU A N 1
ATOM 3653 C CA . LEU A 1 455 ? -12.092 10.639 -25.604 1.00 93.38 455 LEU A CA 1
ATOM 3654 C C . LEU A 1 455 ? -11.807 11.486 -24.359 1.00 93.38 455 LEU A C 1
ATOM 3656 O O . LEU A 1 455 ? -10.686 11.941 -24.126 1.00 93.38 455 LEU A O 1
ATOM 3660 N N . LEU A 1 456 ? -12.830 11.667 -23.527 1.00 94.69 456 LEU A N 1
ATOM 3661 C CA . LEU A 1 456 ? -12.762 12.419 -22.279 1.00 94.69 456 LEU A CA 1
ATOM 3662 C C . LEU A 1 456 ? -13.218 11.550 -21.108 1.00 94.69 456 LEU A C 1
ATOM 3664 O O . LEU A 1 456 ? -14.198 10.811 -21.223 1.00 94.69 456 LEU A O 1
ATOM 3668 N N . ALA A 1 457 ? -12.564 11.699 -19.958 1.00 95.88 457 ALA A N 1
ATOM 3669 C CA . ALA A 1 457 ? -13.132 11.273 -18.685 1.00 95.88 457 ALA A CA 1
ATOM 3670 C C . ALA A 1 457 ? -13.789 12.463 -17.992 1.00 95.88 457 ALA A C 1
ATOM 3672 O O . ALA A 1 457 ? -13.153 13.500 -17.809 1.00 95.88 457 ALA A O 1
ATOM 3673 N N . VAL A 1 458 ? -15.046 12.303 -17.590 1.00 96.81 458 VAL A N 1
ATOM 3674 C CA . VAL A 1 458 ? -15.732 13.263 -16.719 1.00 96.81 458 VAL A CA 1
ATOM 3675 C C . VAL A 1 458 ? -15.666 12.720 -15.305 1.00 96.81 458 VAL A C 1
ATOM 3677 O O . VAL A 1 458 ? -16.065 11.578 -15.082 1.00 96.81 458 VAL A O 1
ATOM 3680 N N . VAL A 1 459 ? -15.161 13.526 -14.378 1.00 96.38 459 VAL A N 1
ATOM 3681 C CA . VAL A 1 459 ? -14.905 13.139 -12.986 1.00 96.38 459 VAL A CA 1
ATOM 3682 C C . VAL A 1 459 ? -15.624 14.105 -12.056 1.00 96.38 459 VAL A C 1
ATOM 3684 O O . VAL A 1 459 ? -15.597 15.310 -12.303 1.00 96.38 459 VAL A O 1
ATOM 3687 N N . LEU A 1 460 ? -16.245 13.595 -10.995 1.00 94.88 460 LEU A N 1
ATOM 3688 C CA . LEU A 1 460 ? -16.729 14.398 -9.872 1.00 94.88 460 LEU A CA 1
ATOM 3689 C C . LEU A 1 460 ? -15.639 14.428 -8.798 1.00 94.88 460 LEU A C 1
ATOM 3691 O O . LEU A 1 460 ? -15.192 13.373 -8.365 1.00 94.88 460 LEU A O 1
ATOM 3695 N N . TRP A 1 461 ? -15.197 15.607 -8.376 1.00 92.00 461 TRP A N 1
ATOM 3696 C CA . TRP A 1 461 ? -14.190 15.791 -7.332 1.00 92.00 461 TRP A CA 1
ATOM 3697 C C . TRP A 1 461 ? -14.492 17.051 -6.528 1.00 92.00 461 TRP A C 1
ATOM 3699 O O . TRP A 1 461 ? -14.630 18.115 -7.128 1.00 92.00 461 TRP A O 1
ATOM 3709 N N . ASN A 1 462 ? -14.588 16.953 -5.198 1.00 86.88 462 ASN A N 1
ATOM 3710 C CA . ASN A 1 462 ? -14.893 18.091 -4.318 1.00 86.88 462 ASN A CA 1
ATOM 3711 C C . ASN A 1 462 ? -16.095 18.939 -4.802 1.00 86.88 462 ASN A C 1
ATOM 3713 O O . ASN A 1 462 ? -15.984 20.150 -4.991 1.00 86.88 462 ASN A O 1
ATOM 3717 N N . ASP A 1 463 ? -17.218 18.281 -5.113 1.00 86.62 463 ASP A N 1
ATOM 3718 C CA . ASP A 1 463 ? -18.435 18.892 -5.682 1.00 86.62 463 ASP A CA 1
ATOM 3719 C C . ASP A 1 463 ? -18.239 19.637 -7.026 1.00 86.62 463 ASP A C 1
ATOM 3721 O O . ASP A 1 463 ? -19.131 20.339 -7.510 1.00 86.62 463 ASP A O 1
ATOM 3725 N N . GLN A 1 464 ? -17.088 19.458 -7.678 1.00 91.38 464 GLN A N 1
ATOM 3726 C CA . GLN A 1 464 ? -16.762 20.015 -8.987 1.00 91.38 464 GLN A CA 1
ATOM 3727 C C . GLN A 1 464 ? -16.650 18.919 -10.043 1.00 91.38 464 GLN A C 1
ATOM 3729 O O . GLN A 1 464 ? -16.258 17.787 -9.774 1.00 91.38 464 GLN A O 1
ATOM 3734 N N . PHE A 1 465 ? -16.969 19.269 -11.286 1.00 93.81 465 PHE A N 1
ATOM 3735 C CA . PHE A 1 465 ? -16.854 18.355 -12.416 1.00 93.81 465 PHE A CA 1
ATOM 3736 C C . PHE A 1 465 ? -15.669 18.740 -13.287 1.00 93.81 465 PHE A C 1
ATOM 3738 O O . PHE A 1 465 ? -15.618 19.860 -13.798 1.00 93.81 465 PHE A O 1
ATOM 3745 N N . VAL A 1 466 ? -14.756 17.797 -13.499 1.00 94.12 466 VAL A N 1
ATOM 3746 C CA . VAL A 1 466 ? -13.531 17.999 -14.276 1.00 94.12 466 VAL A CA 1
ATOM 3747 C C . VAL A 1 466 ? -13.544 17.087 -15.499 1.00 94.12 466 VAL A C 1
ATOM 3749 O O . VAL A 1 466 ? -13.755 15.881 -15.381 1.00 94.12 466 VAL A O 1
ATOM 3752 N N . GLU A 1 467 ? -13.314 17.661 -16.682 1.00 94.50 467 GLU A N 1
ATOM 3753 C CA . GLU A 1 467 ? -13.089 16.902 -17.917 1.00 94.50 467 GLU A CA 1
ATOM 3754 C C . GLU A 1 467 ? -11.584 16.707 -18.144 1.00 94.50 467 GLU A C 1
ATOM 3756 O O . GLU A 1 467 ? -10.820 17.672 -18.246 1.00 94.50 467 GLU A O 1
ATOM 3761 N N . ILE A 1 468 ? -11.147 15.454 -18.232 1.00 93.81 468 ILE A N 1
ATOM 3762 C CA . ILE A 1 468 ? -9.757 15.062 -18.477 1.00 93.81 468 ILE A CA 1
ATOM 3763 C C . ILE A 1 468 ? -9.651 14.500 -19.891 1.00 93.81 468 ILE A C 1
ATOM 3765 O O . ILE A 1 468 ? -10.421 13.621 -20.272 1.00 93.81 468 ILE A O 1
ATOM 3769 N N . ASN A 1 469 ? -8.676 14.989 -20.656 1.00 91.75 469 ASN A N 1
ATOM 3770 C CA . ASN A 1 469 ? -8.365 14.442 -21.970 1.00 91.75 469 ASN A CA 1
ATOM 3771 C C . ASN A 1 469 ? -7.705 13.062 -21.825 1.00 91.75 469 ASN A C 1
ATOM 3773 O O . ASN A 1 469 ? -6.663 12.953 -21.181 1.00 91.75 469 ASN A O 1
ATOM 3777 N N . MET A 1 470 ? -8.315 12.045 -22.432 1.00 91.38 470 MET A N 1
ATOM 3778 C CA . MET A 1 470 ? -7.868 10.650 -22.414 1.00 91.38 470 MET A CA 1
ATOM 3779 C C . MET A 1 470 ? -7.342 10.201 -23.785 1.00 91.38 470 MET A C 1
ATOM 3781 O O . MET A 1 470 ? -7.353 9.013 -24.105 1.00 91.38 470 MET A O 1
ATOM 3785 N N . GLU A 1 471 ? -6.892 11.134 -24.621 1.00 84.69 471 GLU A N 1
ATOM 3786 C CA . GLU A 1 471 ? -6.179 10.806 -25.852 1.00 84.69 471 GLU A CA 1
ATOM 3787 C C . GLU A 1 471 ? -4.744 10.343 -25.547 1.00 84.69 471 GLU A C 1
ATOM 3789 O O . GLU A 1 471 ? -4.066 10.924 -24.690 1.00 84.69 471 GLU A O 1
ATOM 3794 N N . PRO A 1 472 ? -4.239 9.316 -26.252 1.00 85.69 472 PRO A N 1
ATOM 3795 C CA . PRO A 1 472 ? -2.856 8.894 -26.111 1.00 85.69 472 PRO A CA 1
ATOM 3796 C C . PRO A 1 472 ? -1.897 9.983 -26.611 1.00 85.69 472 PRO A C 1
ATOM 3798 O O . PRO A 1 472 ? -2.261 10.871 -27.387 1.00 85.69 472 PRO A O 1
ATOM 3801 N N . PHE A 1 473 ? -0.629 9.895 -26.206 1.00 79.19 473 PHE A N 1
ATOM 3802 C CA . PHE A 1 473 ? 0.370 10.871 -26.630 1.00 79.19 473 PHE A CA 1
ATOM 3803 C C . PHE A 1 473 ? 0.548 10.838 -28.158 1.00 79.19 473 PHE A C 1
ATOM 3805 O O . PHE A 1 473 ? 0.597 9.765 -28.773 1.00 79.19 473 PHE A O 1
ATOM 3812 N N . ALA A 1 474 ? 0.661 12.019 -28.775 1.00 66.81 474 ALA A N 1
ATOM 3813 C CA . ALA A 1 474 ? 0.825 12.144 -30.220 1.00 66.81 474 ALA A CA 1
ATOM 3814 C C . ALA A 1 474 ? 2.084 11.394 -30.698 1.00 66.81 474 ALA A C 1
ATOM 3816 O O . ALA A 1 474 ? 3.166 11.579 -30.142 1.00 66.81 474 ALA A O 1
ATOM 3817 N N . GLY A 1 475 ? 1.934 10.559 -31.731 1.00 70.44 475 GLY A N 1
ATOM 3818 C CA . GLY A 1 475 ? 3.007 9.744 -32.314 1.00 70.44 475 GLY A CA 1
ATOM 3819 C C . GLY A 1 475 ? 2.786 8.250 -32.097 1.00 70.44 475 GLY A C 1
ATOM 3820 O O . GLY A 1 475 ? 2.412 7.543 -33.033 1.00 70.44 475 GLY A O 1
ATOM 3821 N N . ASP A 1 476 ? 2.939 7.790 -30.856 1.00 72.31 476 ASP A N 1
ATOM 3822 C CA . ASP A 1 476 ? 3.077 6.355 -30.563 1.00 72.31 476 ASP A CA 1
ATOM 3823 C C . ASP A 1 476 ? 1.743 5.653 -30.265 1.00 72.31 476 ASP A C 1
ATOM 3825 O O . ASP A 1 476 ? 1.686 4.425 -30.221 1.00 72.31 476 ASP A O 1
ATOM 3829 N N . ARG A 1 477 ? 0.656 6.420 -30.069 1.00 82.19 477 ARG A N 1
ATOM 3830 C CA . ARG A 1 477 ? -0.656 5.924 -29.595 1.00 82.19 477 ARG A CA 1
ATOM 3831 C C . ARG A 1 477 ? -0.570 5.184 -28.253 1.00 82.19 477 ARG A C 1
ATOM 3833 O O . ARG A 1 477 ? -1.341 4.263 -27.998 1.00 82.19 477 ARG A O 1
ATOM 3840 N N . LEU A 1 478 ? 0.367 5.596 -27.402 1.00 88.38 478 LEU A N 1
ATOM 3841 C CA . LEU A 1 478 ? 0.546 5.050 -26.063 1.00 88.38 478 LEU A CA 1
ATOM 3842 C C . LEU A 1 478 ? 0.134 6.062 -24.990 1.00 88.38 478 LEU A C 1
ATOM 3844 O O . LEU A 1 478 ? 0.272 7.277 -25.155 1.00 88.38 478 LEU A O 1
ATOM 3848 N N . TYR A 1 479 ? -0.339 5.534 -23.869 1.00 91.25 479 TYR A N 1
ATOM 3849 C CA . TYR A 1 479 ? -0.716 6.278 -22.677 1.00 91.25 479 TYR A CA 1
ATOM 3850 C C . TYR A 1 479 ? 0.479 6.359 -21.738 1.00 91.25 479 TYR A C 1
ATOM 3852 O O . TYR A 1 479 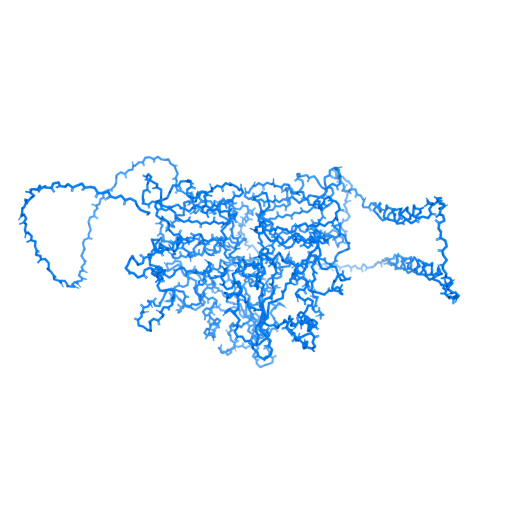? 0.915 5.339 -21.207 1.00 91.25 479 TYR A O 1
ATOM 3860 N N . ARG A 1 480 ? 1.042 7.553 -21.549 1.00 90.38 480 ARG A N 1
ATOM 3861 C CA . ARG A 1 480 ? 2.218 7.725 -20.689 1.00 90.38 480 ARG A CA 1
ATOM 3862 C C . ARG A 1 480 ? 1.824 7.649 -19.225 1.00 90.38 480 ARG A C 1
ATOM 3864 O O . ARG A 1 480 ? 0.941 8.384 -18.787 1.00 90.38 480 ARG A O 1
ATOM 3871 N N . LEU A 1 481 ? 2.509 6.788 -18.483 1.00 90.44 481 LEU A N 1
ATOM 3872 C CA . LEU A 1 481 ? 2.376 6.741 -17.037 1.00 90.44 481 LEU A CA 1
ATOM 3873 C C . LEU A 1 481 ? 3.061 7.963 -16.400 1.00 90.44 481 LEU A C 1
ATOM 3875 O O . LEU A 1 481 ? 4.045 8.470 -16.946 1.00 90.44 481 LEU A O 1
ATOM 3879 N N . PRO A 1 482 ? 2.533 8.464 -15.271 1.00 85.00 482 PRO A N 1
ATOM 3880 C CA . PRO A 1 482 ? 3.186 9.515 -14.501 1.00 85.00 482 PRO A CA 1
ATOM 3881 C C . PRO A 1 482 ? 4.524 9.004 -13.945 1.00 85.00 482 PRO A C 1
ATOM 3883 O O . PRO A 1 482 ? 4.597 7.897 -13.419 1.00 85.00 482 PRO A O 1
ATOM 3886 N N . ALA A 1 483 ? 5.563 9.830 -14.037 1.00 84.44 483 ALA A N 1
ATOM 3887 C CA . ALA A 1 483 ? 6.855 9.601 -13.395 1.00 84.44 483 ALA A CA 1
ATOM 3888 C C . ALA A 1 483 ? 6.940 10.455 -12.123 1.00 84.44 483 ALA A C 1
ATOM 3890 O O . ALA A 1 483 ? 6.476 11.598 -12.129 1.00 84.44 483 ALA A O 1
ATOM 3891 N N . ALA A 1 484 ? 7.525 9.939 -11.038 1.00 77.81 484 ALA A N 1
ATOM 3892 C CA . ALA A 1 484 ? 7.603 10.692 -9.784 1.00 77.81 484 ALA A CA 1
ATOM 3893 C C . ALA A 1 484 ? 8.795 11.662 -9.723 1.00 77.81 484 ALA A C 1
ATOM 3895 O O . ALA A 1 484 ? 8.855 12.483 -8.806 1.00 77.81 484 ALA A O 1
ATOM 3896 N N . ASN A 1 485 ? 9.739 11.581 -10.663 1.00 79.56 485 ASN A N 1
ATOM 3897 C CA . ASN A 1 485 ? 10.796 12.568 -10.878 1.00 79.56 485 ASN A CA 1
ATOM 3898 C C . ASN A 1 485 ? 11.316 12.501 -12.329 1.00 79.56 485 ASN A C 1
ATOM 3900 O O . ASN A 1 485 ? 10.999 11.570 -13.066 1.00 79.56 485 ASN A O 1
ATOM 3904 N N . GLU A 1 486 ? 12.123 13.479 -12.740 1.00 85.75 486 GLU A N 1
ATOM 3905 C CA . GLU A 1 486 ? 12.646 13.589 -14.113 1.00 85.75 486 GLU A CA 1
ATOM 3906 C C . GLU A 1 486 ? 13.647 12.492 -14.520 1.00 85.75 486 GLU A C 1
ATOM 3908 O O . GLU A 1 486 ? 13.896 12.307 -15.712 1.00 85.75 486 GLU A O 1
ATOM 3913 N N . PHE A 1 487 ? 14.214 11.769 -13.550 1.00 87.81 487 PHE A N 1
ATOM 3914 C CA . PHE A 1 487 ? 15.183 10.693 -13.778 1.00 87.81 487 PHE A CA 1
ATOM 3915 C C . PHE A 1 487 ? 14.517 9.326 -13.955 1.00 87.81 487 PHE A C 1
ATOM 3917 O O . PHE A 1 487 ? 15.157 8.397 -14.446 1.00 87.81 487 PHE A O 1
ATOM 3924 N N . GLU A 1 488 ? 13.247 9.182 -13.568 1.00 88.81 488 GLU A N 1
ATOM 3925 C CA . GLU A 1 488 ? 12.490 7.963 -13.837 1.00 88.81 488 GLU A CA 1
ATOM 3926 C C . GLU A 1 488 ? 12.281 7.793 -15.350 1.00 88.81 488 GLU A C 1
ATOM 3928 O O . GLU A 1 488 ? 11.950 8.753 -16.058 1.00 88.81 488 GLU A O 1
ATOM 3933 N N . PRO A 1 489 ? 12.474 6.575 -15.883 1.00 91.00 489 PRO A N 1
ATOM 3934 C CA . PRO A 1 489 ? 12.280 6.336 -17.297 1.00 91.00 489 PRO A CA 1
ATOM 3935 C C . PRO A 1 489 ? 10.808 6.509 -17.683 1.00 91.00 489 PRO A C 1
ATOM 3937 O O . PRO A 1 489 ? 9.891 6.268 -16.901 1.00 91.00 489 PRO A O 1
ATOM 3940 N N . ARG A 1 490 ? 10.572 6.901 -18.936 1.00 91.31 490 ARG A N 1
ATOM 3941 C CA . ARG A 1 490 ? 9.215 7.077 -19.460 1.00 91.31 490 ARG A CA 1
ATOM 3942 C C . ARG A 1 490 ? 8.571 5.719 -19.714 1.00 91.31 490 ARG A C 1
ATOM 3944 O O . ARG A 1 490 ? 8.976 5.004 -20.625 1.00 91.31 490 ARG A O 1
ATOM 3951 N N . GLU A 1 491 ? 7.536 5.405 -18.949 1.00 93.56 491 GLU A N 1
ATOM 3952 C CA . GLU A 1 491 ? 6.741 4.190 -19.123 1.00 93.56 491 GLU A CA 1
ATOM 3953 C C . GLU A 1 491 ? 5.439 4.488 -19.859 1.00 93.56 491 GLU A C 1
ATOM 3955 O O . GLU A 1 491 ? 4.899 5.601 -19.815 1.00 93.56 491 GLU A O 1
ATOM 3960 N N . SER A 1 492 ? 4.934 3.512 -20.612 1.00 92.94 492 SER A N 1
ATOM 3961 C CA . SER A 1 492 ? 3.722 3.712 -21.403 1.00 92.94 492 SER A CA 1
ATOM 3962 C C . SER A 1 492 ? 2.875 2.453 -21.554 1.00 92.94 492 SER A C 1
ATOM 3964 O O . SER A 1 492 ? 3.377 1.335 -21.667 1.00 92.94 492 SER A O 1
ATOM 3966 N N . LEU A 1 493 ? 1.562 2.653 -21.601 1.00 92.75 493 LEU A N 1
ATOM 3967 C CA . LEU A 1 493 ? 0.538 1.620 -21.693 1.00 92.75 493 LEU A CA 1
ATOM 3968 C C . LEU A 1 493 ? -0.178 1.669 -23.041 1.00 92.75 493 LEU A C 1
ATOM 3970 O O . LEU A 1 493 ? -0.237 2.705 -23.703 1.00 92.75 493 LEU A O 1
ATOM 3974 N N . LYS A 1 494 ? -0.720 0.523 -23.461 1.00 87.62 494 LYS A N 1
ATOM 3975 C CA . LYS A 1 494 ? -1.334 0.357 -24.791 1.00 87.62 494 LYS A CA 1
ATOM 3976 C C . LYS A 1 494 ? -2.840 0.611 -24.807 1.00 87.62 494 LYS A C 1
ATOM 3978 O O . LYS A 1 494 ? -3.389 0.825 -25.881 1.00 87.62 494 LYS A O 1
ATOM 3983 N N . SER A 1 495 ? -3.506 0.549 -23.655 1.00 90.50 495 SER A N 1
ATOM 3984 C CA . SER A 1 495 ? -4.959 0.707 -23.558 1.00 90.50 495 SER A CA 1
ATOM 3985 C C . SER A 1 495 ? -5.335 1.796 -22.563 1.00 90.50 495 SER A C 1
ATOM 3987 O O . SER A 1 495 ? -4.653 1.995 -21.556 1.00 90.50 495 SER A O 1
ATOM 3989 N N . VAL A 1 496 ? -6.447 2.474 -22.848 1.00 92.81 496 VAL A N 1
ATOM 3990 C CA . VAL A 1 496 ? -7.015 3.481 -21.948 1.00 92.81 496 VAL A CA 1
ATOM 3991 C C . VAL A 1 496 ? -7.507 2.865 -20.640 1.00 92.81 496 VAL A C 1
ATOM 3993 O O . VAL A 1 496 ? -7.355 3.485 -19.594 1.00 92.81 496 VAL A O 1
ATOM 3996 N N . ASP A 1 497 ? -8.046 1.640 -20.680 1.00 94.19 497 ASP A N 1
ATOM 3997 C CA . ASP A 1 497 ? -8.488 0.933 -19.476 1.00 94.19 497 ASP A CA 1
ATOM 3998 C C . ASP A 1 497 ? -7.300 0.689 -18.557 1.00 94.19 497 ASP A C 1
ATOM 4000 O O . ASP A 1 497 ? -7.308 1.127 -17.415 1.00 94.19 497 ASP A O 1
ATOM 4004 N N . GLU A 1 498 ? -6.215 0.116 -19.077 1.00 93.12 498 GLU A N 1
ATOM 4005 C CA . GLU A 1 498 ? -5.024 -0.115 -18.268 1.00 93.12 498 GLU A CA 1
ATOM 4006 C C . GLU A 1 498 ? -4.431 1.176 -17.711 1.00 93.12 498 GLU A C 1
ATOM 4008 O O . GLU A 1 498 ? -4.040 1.212 -16.546 1.00 93.12 498 GLU A O 1
ATOM 4013 N N . TYR A 1 499 ? -4.424 2.246 -18.505 1.00 94.00 499 TYR A N 1
ATOM 4014 C CA . TYR A 1 499 ? -4.004 3.559 -18.036 1.00 94.00 499 TYR A CA 1
ATOM 4015 C C . TYR A 1 499 ? -4.867 4.052 -16.873 1.00 94.00 499 TYR A C 1
ATOM 4017 O O . TYR A 1 499 ? -4.344 4.310 -15.794 1.00 94.00 499 TYR A O 1
ATOM 4025 N N . ILE A 1 500 ? -6.188 4.110 -17.045 1.00 94.44 500 ILE A N 1
ATOM 4026 C CA . ILE A 1 500 ? -7.128 4.554 -16.008 1.00 94.44 500 ILE A CA 1
ATOM 4027 C C . ILE A 1 500 ? -7.009 3.700 -14.748 1.00 94.44 500 ILE A C 1
ATOM 4029 O O . ILE A 1 500 ? -6.947 4.233 -13.644 1.00 94.44 500 ILE A O 1
ATOM 4033 N N . LYS A 1 501 ? -6.955 2.376 -14.896 1.00 93.56 501 LYS A N 1
ATOM 4034 C CA . LYS A 1 501 ? -6.847 1.448 -13.769 1.00 93.56 501 LYS A CA 1
ATOM 4035 C C . LYS A 1 501 ? -5.521 1.621 -13.035 1.00 93.56 501 LYS A C 1
ATOM 4037 O O . LYS A 1 501 ? -5.526 1.587 -11.809 1.00 93.56 501 LYS A O 1
ATOM 4042 N N . SER A 1 502 ? -4.420 1.864 -13.751 1.00 92.31 502 SER A N 1
ATOM 4043 C CA . SER A 1 502 ? -3.120 2.182 -13.148 1.00 92.31 502 SER A CA 1
ATOM 4044 C C . SER A 1 502 ? -3.208 3.455 -12.302 1.00 92.31 502 SER A C 1
ATOM 4046 O O . SER A 1 502 ? -2.821 3.447 -11.138 1.00 92.31 502 SER A O 1
ATOM 4048 N N . LEU A 1 503 ? -3.839 4.512 -12.830 1.00 92.50 503 LEU A N 1
ATOM 4049 C CA . LEU A 1 503 ? -4.048 5.770 -12.105 1.00 92.50 503 LEU A CA 1
ATOM 4050 C C . LEU A 1 503 ? -4.908 5.610 -10.847 1.00 92.50 503 LEU A C 1
ATOM 4052 O O . LEU A 1 503 ? -4.617 6.245 -9.834 1.00 92.50 503 LEU A O 1
ATOM 4056 N N . ILE A 1 504 ? -5.957 4.782 -10.907 1.00 91.81 504 ILE A N 1
ATOM 4057 C CA . ILE A 1 504 ? -6.797 4.463 -9.745 1.00 91.81 504 ILE A CA 1
ATOM 4058 C C . ILE A 1 504 ? -5.974 3.699 -8.704 1.00 91.81 504 ILE A C 1
ATOM 4060 O O . ILE A 1 504 ? -5.986 4.055 -7.526 1.00 91.81 504 ILE A O 1
ATOM 4064 N N . LEU A 1 505 ? -5.233 2.675 -9.141 1.00 87.12 505 LEU A N 1
ATOM 4065 C CA . LEU A 1 505 ? -4.427 1.819 -8.274 1.00 87.12 505 LEU A CA 1
ATOM 4066 C C . LEU A 1 505 ? -3.360 2.622 -7.519 1.00 87.12 505 LEU A C 1
ATOM 4068 O O . LEU A 1 505 ? -3.199 2.446 -6.314 1.00 87.12 505 LEU A O 1
ATOM 4072 N N . THR A 1 506 ? -2.676 3.544 -8.200 1.00 84.19 506 THR A N 1
ATOM 4073 C CA . THR A 1 506 ? -1.652 4.412 -7.596 1.00 84.19 506 THR A CA 1
ATOM 4074 C C . THR A 1 506 ? -2.202 5.703 -7.000 1.00 84.19 506 THR A C 1
ATOM 4076 O O . THR A 1 506 ? -1.438 6.515 -6.471 1.00 84.19 506 THR A O 1
ATOM 4079 N N . ARG A 1 507 ? -3.520 5.927 -7.089 1.00 86.19 507 ARG A N 1
ATOM 4080 C CA . ARG A 1 507 ? -4.202 7.155 -6.650 1.00 86.19 507 ARG A CA 1
ATOM 4081 C C . ARG A 1 507 ? -3.537 8.418 -7.214 1.00 86.19 507 ARG A C 1
ATOM 4083 O O . ARG A 1 507 ? -3.343 9.405 -6.500 1.00 86.19 507 ARG A O 1
ATOM 4090 N N . THR A 1 508 ? -3.110 8.379 -8.473 1.00 88.19 508 THR A N 1
ATOM 4091 C CA . THR A 1 508 ? -2.400 9.491 -9.119 1.00 88.19 508 THR A CA 1
ATOM 4092 C C . THR A 1 508 ? -3.307 10.714 -9.218 1.00 88.19 508 THR A C 1
ATOM 4094 O O . THR A 1 508 ? -4.464 10.599 -9.618 1.00 88.19 508 THR A O 1
ATOM 4097 N N . VAL A 1 509 ? -2.763 11.889 -8.887 1.00 88.62 509 VAL A N 1
ATOM 4098 C CA . VAL A 1 509 ? -3.458 13.165 -9.087 1.00 88.62 509 VAL A CA 1
ATOM 4099 C C . VAL A 1 509 ? -3.262 13.605 -10.534 1.00 88.62 509 VAL A C 1
ATOM 4101 O O . VAL A 1 509 ? -2.134 13.715 -11.010 1.00 88.62 509 VAL A O 1
ATOM 4104 N N . ILE A 1 510 ? -4.360 13.841 -11.247 1.00 87.94 510 ILE A N 1
ATOM 4105 C CA . ILE A 1 510 ? -4.353 14.390 -12.604 1.00 87.94 510 ILE A CA 1
ATOM 4106 C C . ILE A 1 510 ? -5.227 15.629 -12.603 1.00 87.94 510 ILE A C 1
ATOM 4108 O O . ILE A 1 510 ? -6.425 15.529 -12.363 1.00 87.94 510 ILE A O 1
ATOM 4112 N N . ARG A 1 511 ? -4.644 16.796 -12.900 1.00 86.00 511 ARG A N 1
ATOM 4113 C CA . ARG A 1 511 ? -5.364 18.085 -12.902 1.00 86.00 511 ARG A CA 1
ATOM 4114 C C . ARG A 1 511 ? -6.150 18.318 -11.598 1.00 86.00 511 ARG A C 1
ATOM 4116 O O . ARG A 1 511 ? -7.308 18.726 -11.639 1.00 86.00 511 ARG A O 1
ATOM 4123 N N . GLY A 1 512 ? -5.535 17.987 -10.462 1.00 87.62 512 GLY A N 1
ATOM 4124 C CA . GLY A 1 512 ? -6.119 18.154 -9.132 1.00 87.62 512 GLY A CA 1
ATOM 4125 C C . GLY A 1 512 ? -7.196 17.143 -8.733 1.00 87.62 512 GLY A C 1
ATOM 4126 O O . GLY A 1 512 ? -7.801 17.330 -7.681 1.00 87.62 512 GLY A O 1
ATOM 4127 N N . VAL A 1 513 ? -7.438 16.084 -9.521 1.00 91.88 513 VAL A N 1
ATOM 4128 C CA . VAL A 1 513 ? -8.427 15.040 -9.191 1.00 91.88 513 VAL A CA 1
ATOM 4129 C C . VAL A 1 513 ? -7.810 13.644 -9.125 1.00 91.88 513 VAL A C 1
ATOM 4131 O O . VAL A 1 513 ? -6.814 13.364 -9.794 1.00 91.88 513 VAL A O 1
ATOM 4134 N N . VAL A 1 514 ? -8.433 12.747 -8.355 1.00 92.12 514 VAL A N 1
ATOM 4135 C CA . VAL A 1 514 ? -8.067 11.323 -8.283 1.00 92.12 514 VAL A CA 1
ATOM 4136 C C . VAL A 1 514 ? -9.240 10.469 -8.756 1.00 92.12 514 VAL A C 1
ATOM 4138 O O . VAL A 1 514 ? -10.338 10.536 -8.204 1.00 92.12 514 VAL A O 1
ATOM 4141 N N . LEU A 1 515 ? -9.005 9.633 -9.769 1.00 93.50 515 LEU A N 1
ATOM 4142 C CA . LEU A 1 515 ? -9.993 8.660 -10.236 1.00 93.50 515 LEU A CA 1
ATOM 4143 C C . LEU A 1 515 ? -10.158 7.556 -9.188 1.00 93.50 515 LEU A C 1
ATOM 4145 O O . LEU A 1 515 ? -9.168 6.990 -8.727 1.00 93.50 515 LEU A O 1
ATOM 4149 N N . ARG A 1 516 ? -11.403 7.224 -8.833 1.00 89.44 516 ARG A N 1
ATOM 4150 C CA . ARG A 1 516 ? -11.711 6.138 -7.891 1.00 89.44 516 ARG A CA 1
ATOM 4151 C C . ARG A 1 516 ? -12.592 5.086 -8.535 1.00 89.44 516 ARG A C 1
ATOM 4153 O O . ARG A 1 516 ? -12.165 3.952 -8.718 1.00 89.44 516 ARG A O 1
ATOM 4160 N N . ARG A 1 517 ? -13.820 5.451 -8.909 1.00 89.31 517 ARG A N 1
ATOM 4161 C CA . ARG A 1 517 ? -14.848 4.480 -9.292 1.00 89.31 517 ARG A CA 1
ATOM 4162 C C . ARG A 1 517 ? -15.441 4.787 -10.670 1.00 89.31 517 ARG A C 1
ATOM 4164 O O . ARG A 1 517 ? -15.997 5.860 -10.870 1.00 89.31 517 ARG A O 1
ATOM 4171 N N . PRO A 1 518 ? -15.409 3.835 -11.614 1.00 93.88 518 PRO A N 1
ATOM 4172 C CA . PRO A 1 518 ? -16.127 3.965 -12.867 1.00 93.88 518 PRO A CA 1
ATOM 4173 C C . PRO A 1 518 ? -17.631 3.794 -12.630 1.00 93.88 518 PRO A C 1
ATOM 4175 O O . PRO A 1 518 ? -18.079 2.774 -12.094 1.00 93.88 518 PRO A O 1
ATOM 4178 N N . VAL A 1 519 ? -18.428 4.751 -13.092 1.00 93.56 519 VAL A N 1
ATOM 4179 C CA . VAL A 1 519 ? -19.878 4.603 -13.215 1.00 93.56 519 VAL A CA 1
ATOM 4180 C C . VAL A 1 519 ? -20.151 3.739 -14.439 1.00 93.56 519 VAL A C 1
ATOM 4182 O O . VAL A 1 519 ? -19.809 4.106 -15.557 1.00 93.56 519 VAL A O 1
ATOM 4185 N N . LYS A 1 520 ? -20.742 2.558 -14.238 1.00 90.88 520 LYS A N 1
ATOM 4186 C CA . LYS A 1 520 ? -20.990 1.587 -15.315 1.00 90.88 520 LYS A CA 1
ATOM 4187 C C . LYS A 1 520 ? -22.367 1.785 -15.951 1.00 90.88 520 LYS A C 1
ATOM 4189 O O . LYS A 1 520 ? -23.369 1.951 -15.252 1.00 90.88 520 LYS A O 1
ATOM 4194 N N . TRP A 1 521 ? -22.446 1.681 -17.276 1.00 80.44 521 TRP A N 1
ATOM 4195 C CA . TRP A 1 521 ? -23.704 1.684 -18.018 1.00 80.44 521 TRP A CA 1
ATOM 4196 C C . TRP A 1 521 ? -24.496 0.396 -17.736 1.00 80.44 521 TRP A C 1
ATOM 4198 O O . TRP A 1 521 ? -24.131 -0.701 -18.169 1.00 80.44 521 TRP A O 1
ATOM 4208 N N . LYS A 1 522 ? -25.642 0.503 -17.051 1.00 64.94 522 LYS A N 1
ATOM 4209 C CA . LYS A 1 522 ? -26.563 -0.629 -16.837 1.00 64.94 522 LYS A CA 1
ATOM 4210 C C . LYS A 1 522 ? -27.320 -0.964 -18.129 1.00 64.94 522 LYS A C 1
ATOM 4212 O O . LYS A 1 522 ? -28.472 -0.582 -18.309 1.00 64.94 522 LYS A O 1
ATOM 4217 N N . GLN A 1 523 ? -26.708 -1.725 -19.040 1.00 52.34 523 GLN A N 1
ATOM 4218 C CA . GLN A 1 523 ? -27.392 -2.166 -20.270 1.00 52.34 523 GLN A CA 1
ATOM 4219 C C . GLN A 1 523 ? -28.429 -3.286 -20.028 1.00 52.34 523 GLN A C 1
ATOM 4221 O O . GLN A 1 523 ? -29.218 -3.594 -20.920 1.00 52.34 523 GLN A O 1
ATOM 4226 N N . LYS A 1 524 ? -28.447 -3.912 -18.840 1.00 38.44 524 LYS A N 1
ATOM 4227 C CA . LYS A 1 524 ? -29.123 -5.204 -18.614 1.00 38.44 524 LYS A CA 1
ATOM 4228 C C . LYS A 1 524 ? -30.555 -5.171 -18.064 1.00 38.44 524 LYS A C 1
ATOM 4230 O O . LYS A 1 524 ? -31.210 -6.206 -18.159 1.00 38.44 524 LYS A O 1
ATOM 4235 N N . ASP A 1 525 ? -31.090 -4.033 -17.619 1.00 38.25 525 ASP A N 1
ATOM 4236 C CA . ASP A 1 525 ? -32.447 -4.020 -17.033 1.00 38.25 525 ASP A CA 1
ATOM 4237 C C . ASP A 1 525 ? -33.569 -3.686 -18.031 1.00 38.25 525 ASP A C 1
ATOM 4239 O O . ASP A 1 525 ? -34.715 -4.077 -17.819 1.00 38.25 525 ASP A O 1
ATOM 4243 N N . LYS A 1 526 ? -33.266 -3.066 -19.182 1.00 37.38 526 LYS A N 1
ATOM 4244 C CA . LYS A 1 526 ? -34.295 -2.713 -20.184 1.00 37.38 526 LYS A CA 1
ATOM 4245 C C . LYS A 1 526 ? -34.606 -3.796 -21.226 1.00 37.38 526 LYS A C 1
ATOM 4247 O O . LYS A 1 526 ? -35.592 -3.665 -21.934 1.00 37.38 526 LYS A O 1
ATOM 4252 N N . LEU A 1 527 ? -33.828 -4.880 -21.312 1.00 38.44 527 LEU A N 1
ATOM 4253 C CA . LEU A 1 527 ? -34.122 -5.993 -22.237 1.00 38.44 527 LEU A CA 1
ATOM 4254 C C . LEU A 1 527 ? -34.845 -7.188 -21.593 1.00 38.44 527 LEU A C 1
ATOM 4256 O O . LEU A 1 527 ? -35.217 -8.114 -22.309 1.00 38.44 527 LEU A O 1
ATOM 4260 N N . LYS A 1 528 ? -35.062 -7.189 -20.269 1.00 40.16 528 LYS A N 1
ATOM 4261 C CA . LYS A 1 528 ? -35.766 -8.282 -19.567 1.00 40.16 528 LYS A CA 1
ATOM 4262 C C . LYS A 1 528 ? -37.179 -7.941 -19.085 1.00 40.16 528 LYS A C 1
ATOM 4264 O O . LYS A 1 528 ? -37.932 -8.869 -18.806 1.00 40.16 528 LYS A O 1
ATOM 4269 N N . LYS A 1 529 ? -37.574 -6.665 -19.031 1.00 39.97 529 LYS A N 1
ATOM 4270 C CA . LYS A 1 529 ? -38.970 -6.270 -18.783 1.00 39.97 529 LYS A CA 1
ATOM 4271 C C . LYS A 1 529 ? -39.645 -5.948 -20.111 1.00 39.97 529 LYS A C 1
ATOM 4273 O O . LYS A 1 529 ? -39.368 -4.921 -20.718 1.00 39.97 529 LYS A O 1
ATOM 4278 N N . GLY A 1 530 ? -40.477 -6.876 -20.579 1.00 35.44 530 GLY A N 1
ATOM 4279 C CA . GLY A 1 530 ? -41.272 -6.774 -21.804 1.00 35.44 530 GLY A CA 1
ATOM 4280 C C . GLY A 1 530 ? -42.452 -5.807 -21.699 1.00 35.44 530 GLY A C 1
ATOM 4281 O O . GLY A 1 530 ? -43.538 -6.141 -22.158 1.00 35.44 530 GLY A O 1
ATOM 4282 N N . ASP A 1 531 ? -42.246 -4.629 -21.116 1.00 37.62 531 ASP A N 1
ATOM 4283 C CA . ASP A 1 531 ? -43.288 -3.614 -21.010 1.00 37.62 531 ASP A CA 1
ATOM 4284 C C . ASP A 1 531 ? -43.287 -2.765 -22.287 1.00 37.62 531 ASP A C 1
ATOM 4286 O O . ASP A 1 531 ? -42.444 -1.891 -22.498 1.00 37.62 531 ASP A O 1
ATOM 4290 N N . SER A 1 532 ? -44.225 -3.071 -23.182 1.00 33.22 532 SER A N 1
ATOM 4291 C CA . SER A 1 532 ? -44.580 -2.238 -24.330 1.00 33.22 532 SER A CA 1
ATOM 4292 C C . SER A 1 532 ? -45.107 -0.878 -23.843 1.00 33.22 532 SER A C 1
ATOM 4294 O O . SER A 1 532 ? -46.126 -0.866 -23.147 1.00 33.22 532 SER A O 1
ATOM 4296 N N . PRO A 1 533 ? -44.486 0.263 -24.198 1.00 39.31 533 PRO A N 1
ATOM 4297 C CA . PRO A 1 533 ? -45.030 1.571 -23.864 1.00 39.31 533 PRO A CA 1
ATOM 4298 C C . PRO A 1 533 ? -46.187 1.914 -24.808 1.00 39.31 533 PRO A C 1
ATOM 4300 O O . PRO A 1 533 ? -46.040 1.871 -26.031 1.00 39.31 533 PRO A O 1
ATOM 4303 N N . SER A 1 534 ? -47.331 2.275 -24.228 1.00 36.81 534 SER A N 1
ATOM 4304 C CA . SER A 1 534 ? -48.456 2.918 -24.912 1.00 36.81 534 SER A CA 1
ATOM 4305 C C . SER A 1 534 ? -48.008 4.198 -25.644 1.00 36.81 534 SER A C 1
ATOM 4307 O O . SER A 1 534 ? -47.128 4.905 -25.146 1.00 36.81 534 SER A O 1
ATOM 4309 N N . PRO A 1 535 ? -48.5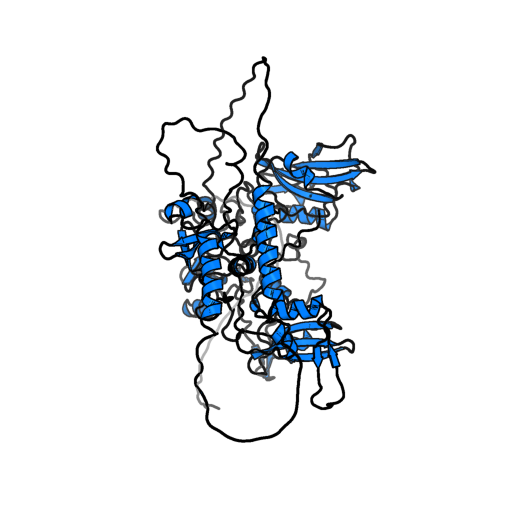95 4.536 -26.807 1.00 36.84 535 PRO A N 1
ATOM 4310 C CA . PRO A 1 535 ? -48.179 5.688 -27.596 1.00 36.84 535 PRO A CA 1
ATOM 4311 C C . PRO A 1 535 ? -48.768 6.971 -26.998 1.00 36.84 535 PRO A C 1
ATOM 4313 O O . PRO A 1 535 ? -49.981 7.158 -26.993 1.00 36.84 535 PRO A O 1
ATOM 4316 N N . GLY A 1 536 ? -47.919 7.859 -26.485 1.00 35.69 536 GLY A N 1
ATOM 4317 C CA . GLY A 1 536 ? -48.358 9.147 -25.945 1.00 35.69 536 GLY A CA 1
ATOM 4318 C C . GLY A 1 536 ? -47.320 9.764 -25.020 1.00 35.69 536 GLY A C 1
ATOM 4319 O O . GLY A 1 536 ? -47.478 9.743 -23.806 1.00 35.69 536 GLY A O 1
ATOM 4320 N N . GLY A 1 537 ? -46.232 10.273 -25.591 1.00 32.97 537 GLY A N 1
ATOM 4321 C CA . GLY A 1 537 ? -45.180 10.963 -24.850 1.00 32.97 537 GLY A CA 1
ATOM 4322 C C . GLY A 1 537 ? -43.901 10.995 -25.668 1.00 32.97 537 GLY A C 1
ATOM 4323 O O . GLY A 1 537 ? -43.228 9.976 -25.810 1.00 32.97 537 GLY A O 1
ATOM 4324 N N . GLU A 1 538 ? -43.586 12.151 -26.244 1.00 30.83 538 GLU A N 1
ATOM 4325 C CA . GLU A 1 538 ? -42.330 12.399 -26.948 1.00 30.83 538 GLU A CA 1
ATOM 4326 C C . GLU A 1 538 ? -41.146 12.267 -25.978 1.00 30.83 538 GLU A C 1
ATOM 4328 O O . GLU A 1 538 ? -40.698 13.231 -25.367 1.00 30.83 538 GLU A O 1
ATOM 4333 N N . PHE A 1 539 ? -40.611 11.056 -25.838 1.00 36.03 539 PHE A N 1
ATOM 4334 C CA . PHE A 1 539 ? -39.265 10.830 -25.328 1.00 36.03 539 PHE A CA 1
ATOM 4335 C C . PHE A 1 539 ? -38.380 10.472 -26.517 1.00 36.03 539 PHE A C 1
ATOM 4337 O O . PHE A 1 539 ? -38.504 9.396 -27.104 1.00 36.03 539 PHE A O 1
ATOM 4344 N N . LYS A 1 540 ? -37.483 11.393 -26.886 1.00 36.44 540 LYS A N 1
ATOM 4345 C CA . LYS A 1 540 ? -36.421 11.136 -27.861 1.00 36.44 540 LYS A CA 1
ATOM 4346 C C . LYS A 1 540 ? -35.542 10.004 -27.326 1.00 36.44 540 LYS A C 1
ATOM 4348 O O . LYS A 1 540 ? -34.730 10.195 -26.428 1.00 36.44 540 LYS A O 1
ATOM 4353 N N . SER A 1 541 ? -35.739 8.807 -27.866 1.00 32.88 541 SER A N 1
ATOM 4354 C CA . SER A 1 541 ? -34.833 7.674 -27.704 1.00 32.88 541 SER A CA 1
ATOM 4355 C C . SER A 1 541 ? -33.428 8.051 -28.195 1.00 32.88 541 SER A C 1
ATOM 4357 O O . SER A 1 541 ? -33.329 8.717 -29.232 1.00 32.88 541 SER A O 1
ATOM 4359 N N . PRO A 1 542 ? -32.345 7.596 -27.534 1.00 38.91 542 PRO A N 1
ATOM 4360 C CA . PRO A 1 542 ? -31.000 7.744 -28.074 1.00 38.91 542 PRO A CA 1
ATOM 4361 C C . PRO A 1 542 ? -30.928 7.062 -29.446 1.00 38.91 542 PRO A C 1
ATOM 4363 O O . PRO A 1 542 ? -31.640 6.074 -29.668 1.00 38.91 542 PRO A O 1
ATOM 4366 N N . PRO A 1 543 ? -30.087 7.559 -30.367 1.00 39.72 543 PRO A N 1
ATOM 4367 C CA . PRO A 1 543 ? -30.014 7.027 -31.714 1.00 39.72 543 PRO A CA 1
ATOM 4368 C C . PRO A 1 543 ? -29.699 5.533 -31.664 1.00 39.72 543 PRO A C 1
ATOM 4370 O O . PRO A 1 543 ? -28.755 5.095 -31.001 1.00 39.72 543 PRO A O 1
ATOM 4373 N N . GLU A 1 544 ? -30.512 4.754 -32.381 1.00 36.47 544 GLU A N 1
ATOM 4374 C CA . GLU A 1 544 ? -30.214 3.374 -32.742 1.00 36.47 544 GLU A CA 1
ATOM 4375 C C . GLU A 1 544 ? -28.723 3.243 -33.057 1.00 36.47 544 GLU A C 1
ATOM 4377 O O . GLU A 1 544 ? -28.203 3.960 -33.919 1.00 36.47 544 GLU A O 1
ATOM 4382 N N . ARG A 1 545 ? -28.049 2.306 -32.373 1.00 40.91 545 ARG A N 1
ATOM 4383 C CA . ARG A 1 545 ? -26.689 1.846 -32.682 1.00 40.91 545 ARG A CA 1
ATOM 4384 C C . ARG A 1 545 ? -26.662 1.310 -34.117 1.00 40.91 545 ARG A C 1
ATOM 4386 O O . ARG A 1 545 ? -26.715 0.104 -34.365 1.00 40.91 545 ARG A O 1
ATOM 4393 N N . LYS A 1 546 ? -26.589 2.217 -35.090 1.00 35.56 546 LYS A N 1
ATOM 4394 C CA . LYS A 1 546 ? -26.265 1.904 -36.472 1.00 35.56 546 LYS A CA 1
ATOM 4395 C C . LYS A 1 546 ? -24.824 1.421 -36.475 1.00 35.56 546 LYS A C 1
ATOM 4397 O O . LYS A 1 546 ? -23.931 2.056 -35.928 1.00 35.56 546 LYS A O 1
ATOM 4402 N N . ARG A 1 547 ? -24.637 0.257 -37.088 1.00 39.38 547 ARG A N 1
ATOM 4403 C CA . ARG A 1 547 ? -23.394 -0.500 -37.283 1.00 39.38 547 ARG A CA 1
ATOM 4404 C C . ARG A 1 547 ? -22.344 0.266 -38.118 1.00 39.38 547 ARG A C 1
ATOM 4406 O O . ARG A 1 547 ? -21.865 -0.257 -39.120 1.00 39.38 547 ARG A O 1
ATOM 4413 N N . SER A 1 548 ? -22.005 1.507 -37.764 1.00 45.44 548 SER A N 1
ATOM 4414 C CA . SER A 1 548 ? -21.130 2.370 -38.569 1.00 45.44 548 SER A CA 1
ATOM 4415 C C . SER A 1 548 ? -19.636 2.165 -38.282 1.00 45.44 548 SER A C 1
ATOM 4417 O O . SER A 1 548 ? -18.834 2.293 -39.208 1.00 45.44 548 SER A O 1
ATOM 4419 N N . CYS A 1 549 ? -19.239 1.750 -37.071 1.00 46.25 549 CYS A N 1
ATOM 4420 C CA . CYS A 1 549 ? -17.815 1.587 -36.737 1.00 46.25 549 CYS A CA 1
ATOM 4421 C C . CYS A 1 549 ? -17.162 0.369 -37.418 1.00 46.25 549 CYS A C 1
ATOM 4423 O O . CYS A 1 549 ? -16.040 0.472 -37.914 1.00 46.25 549 CYS A O 1
ATOM 4425 N N . LEU A 1 550 ? -17.879 -0.754 -37.571 1.00 43.31 550 LEU A N 1
ATOM 4426 C CA . LEU A 1 550 ? -17.323 -1.948 -38.227 1.00 43.31 550 LEU A CA 1
ATOM 4427 C C . LEU A 1 550 ? -17.077 -1.724 -39.732 1.00 43.31 550 LEU A C 1
ATOM 4429 O O . LEU A 1 550 ? -16.087 -2.200 -40.287 1.00 43.31 550 LEU A O 1
ATOM 4433 N N . CYS A 1 551 ? -17.929 -0.932 -40.391 1.00 42.44 551 CYS A N 1
ATOM 4434 C CA . CYS A 1 551 ? -17.740 -0.573 -41.796 1.00 42.44 551 CYS A CA 1
ATOM 4435 C C . CYS A 1 551 ? -16.558 0.386 -42.004 1.00 42.44 551 CYS A C 1
ATOM 4437 O O . CYS A 1 551 ? -15.882 0.284 -43.026 1.00 42.44 551 CYS A O 1
ATOM 4439 N N . ARG A 1 552 ? -16.257 1.284 -41.051 1.00 50.09 552 ARG A N 1
ATOM 4440 C CA . ARG A 1 552 ? -15.064 2.148 -41.134 1.00 50.09 552 ARG A CA 1
ATOM 4441 C C . ARG A 1 552 ? -13.772 1.364 -40.882 1.00 50.09 552 ARG A C 1
ATOM 4443 O O . ARG A 1 552 ? -12.811 1.569 -41.618 1.00 50.09 552 ARG A O 1
ATOM 4450 N N . PHE A 1 553 ? -13.765 0.411 -39.949 1.00 45.81 553 PHE A N 1
ATOM 4451 C CA . PHE A 1 553 ? -12.580 -0.408 -39.663 1.00 45.81 553 PHE A CA 1
ATOM 4452 C C . PHE A 1 553 ? -12.226 -1.368 -40.810 1.00 45.81 553 PHE A C 1
ATOM 4454 O O . PHE A 1 553 ? -11.068 -1.452 -41.215 1.00 45.81 553 PHE A O 1
ATOM 4461 N N . ILE A 1 554 ? -13.226 -2.015 -41.425 1.00 47.88 554 ILE A N 1
ATOM 4462 C CA . ILE A 1 554 ? -13.005 -2.853 -42.617 1.00 47.88 554 ILE A CA 1
ATOM 4463 C C . ILE A 1 554 ? -12.532 -1.996 -43.804 1.00 47.88 554 ILE A C 1
ATOM 4465 O O . ILE A 1 554 ? -11.633 -2.403 -44.539 1.00 47.88 554 ILE A O 1
ATOM 4469 N N . ARG A 1 555 ? -13.058 -0.772 -43.967 1.00 45.06 555 ARG A N 1
ATOM 4470 C CA . ARG A 1 555 ? -12.603 0.149 -45.023 1.00 45.06 555 ARG A CA 1
ATOM 4471 C C . ARG A 1 555 ? -11.177 0.656 -44.776 1.00 45.06 555 ARG A C 1
ATOM 4473 O O . ARG A 1 555 ? -10.430 0.815 -45.737 1.00 45.06 555 ARG A O 1
ATOM 4480 N N . TRP A 1 556 ? -10.767 0.839 -43.520 1.00 50.91 556 TRP A N 1
ATOM 4481 C CA . TRP A 1 556 ? -9.392 1.200 -43.160 1.00 50.91 556 TRP A CA 1
ATOM 4482 C C . TRP A 1 556 ? -8.408 0.042 -43.394 1.00 50.91 556 TRP A C 1
ATOM 4484 O O . TRP A 1 556 ? -7.387 0.239 -44.053 1.00 50.91 556 TRP A O 1
ATOM 4494 N N . LEU A 1 557 ? -8.756 -1.185 -42.986 1.00 47.16 557 LEU A N 1
ATOM 4495 C CA . LEU A 1 557 ? -7.947 -2.381 -43.266 1.00 47.16 557 LEU A CA 1
ATOM 4496 C C . LEU A 1 557 ? -7.801 -2.658 -44.772 1.00 47.16 557 LEU A C 1
ATOM 4498 O O . LEU A 1 557 ? -6.734 -3.084 -45.217 1.00 47.16 557 LEU A O 1
ATOM 4502 N N . CYS A 1 558 ? -8.830 -2.373 -45.576 1.00 48.72 558 CYS A N 1
ATOM 4503 C CA . CYS A 1 558 ? -8.733 -2.466 -47.034 1.00 48.72 558 CYS A CA 1
ATOM 4504 C C . CYS A 1 558 ? -7.903 -1.331 -47.664 1.00 48.72 558 CYS A C 1
ATOM 4506 O O . CYS A 1 558 ? -7.177 -1.591 -48.620 1.00 48.72 558 CYS A O 1
ATOM 4508 N N . CYS A 1 559 ? -7.942 -0.104 -47.132 1.00 51.50 559 CYS A N 1
ATOM 4509 C CA . CYS A 1 559 ? -7.173 1.020 -47.681 1.00 51.50 559 CYS A CA 1
ATOM 4510 C C . CYS A 1 559 ? -5.676 0.980 -47.328 1.00 51.50 559 CYS A C 1
ATOM 4512 O O . CYS A 1 559 ? -4.854 1.374 -48.157 1.00 51.50 559 CYS A O 1
ATOM 4514 N N . CYS A 1 560 ? -5.289 0.483 -46.148 1.00 47.88 560 CYS A N 1
ATOM 4515 C CA . CYS A 1 560 ? -3.874 0.452 -45.753 1.00 47.88 560 CYS A CA 1
ATOM 4516 C C . CYS A 1 560 ? -3.053 -0.572 -46.554 1.00 47.88 560 CYS A C 1
ATOM 4518 O O . CYS A 1 560 ? -1.894 -0.315 -46.861 1.00 47.88 560 CYS A O 1
ATOM 4520 N N . LYS A 1 561 ? -3.654 -1.677 -47.016 1.00 47.00 561 LYS A N 1
ATOM 4521 C CA . LYS A 1 561 ? -2.940 -2.664 -47.847 1.00 47.00 561 LYS A CA 1
ATOM 4522 C C . LYS A 1 561 ? -2.760 -2.271 -49.315 1.00 47.00 561 LYS A C 1
ATOM 4524 O O . LYS A 1 561 ? -2.012 -2.936 -50.025 1.00 47.00 561 LYS A O 1
ATOM 4529 N N . GLN A 1 562 ? -3.419 -1.210 -49.781 1.00 43.78 562 GLN A N 1
ATOM 4530 C CA . GLN A 1 562 ? -3.356 -0.802 -51.188 1.00 43.78 562 GLN A CA 1
ATOM 4531 C C . GLN A 1 562 ? -2.331 0.314 -51.450 1.00 43.78 562 GLN A C 1
ATOM 4533 O O . GLN A 1 562 ? -1.930 0.502 -52.595 1.00 43.78 562 GLN A O 1
ATOM 4538 N N . LYS A 1 563 ? -1.847 1.010 -50.408 1.00 45.16 563 LYS A N 1
ATOM 4539 C CA . LYS A 1 563 ? -0.844 2.084 -50.547 1.00 45.16 563 LYS A CA 1
ATOM 4540 C C . LYS A 1 563 ? 0.618 1.637 -50.429 1.00 45.16 563 LYS A C 1
ATOM 4542 O O . LYS A 1 563 ? 1.481 2.364 -50.903 1.00 45.16 563 LYS A O 1
ATOM 4547 N N . GLU A 1 564 ? 0.909 0.443 -49.916 1.00 45.53 564 GLU A N 1
ATOM 4548 C CA . GLU A 1 564 ? 2.288 -0.088 -49.874 1.00 45.53 564 GLU A CA 1
ATOM 4549 C C . GLU A 1 564 ? 2.701 -0.878 -51.129 1.00 45.53 564 GLU A C 1
ATOM 4551 O O . GLU A 1 564 ? 3.862 -1.246 -51.268 1.00 45.53 564 GLU A O 1
ATOM 4556 N N . LEU A 1 565 ? 1.795 -1.103 -52.090 1.00 41.69 565 LEU A N 1
ATOM 4557 C CA . LEU A 1 565 ? 2.099 -1.864 -53.313 1.00 41.69 565 LEU A CA 1
ATOM 4558 C C . LEU A 1 565 ? 2.358 -1.021 -54.573 1.00 41.69 565 LEU A C 1
ATOM 4560 O O . LEU A 1 565 ? 2.554 -1.585 -55.647 1.00 41.69 565 LEU A O 1
ATOM 4564 N N . GLN A 1 566 ? 2.392 0.310 -54.480 1.00 38.72 566 GLN A N 1
ATOM 4565 C CA . GLN A 1 566 ? 2.694 1.176 -55.624 1.00 38.72 566 GLN A CA 1
ATOM 4566 C C . GLN A 1 566 ? 3.530 2.385 -55.198 1.00 38.72 566 GLN A C 1
ATOM 4568 O O . GLN A 1 566 ? 2.977 3.439 -54.899 1.00 38.72 566 GLN A O 1
ATOM 4573 N N . ARG A 1 567 ? 4.860 2.229 -55.179 1.00 36.97 567 ARG A N 1
ATOM 4574 C CA . ARG A 1 567 ? 5.858 3.296 -55.404 1.00 36.97 567 ARG A CA 1
ATOM 4575 C C . ARG A 1 567 ? 7.264 2.684 -55.452 1.00 36.97 567 ARG A C 1
ATOM 4577 O O . ARG A 1 567 ? 7.890 2.429 -54.430 1.00 36.97 567 ARG A O 1
ATOM 4584 N N . SER A 1 568 ? 7.756 2.449 -56.663 1.00 32.03 568 SER A N 1
ATOM 4585 C CA . SER A 1 568 ? 9.183 2.285 -56.966 1.00 32.03 568 SER A CA 1
ATOM 4586 C C . SER A 1 568 ? 9.428 2.840 -58.371 1.00 32.03 568 SER A C 1
ATOM 4588 O O . SER A 1 568 ? 8.706 2.468 -59.295 1.00 32.03 568 SER A O 1
ATOM 4590 N N . PRO A 1 569 ? 10.393 3.751 -58.530 1.00 41.19 569 PRO A N 1
ATOM 4591 C CA . PRO A 1 569 ? 11.324 3.690 -59.662 1.00 41.19 569 PRO A CA 1
ATOM 4592 C C . PRO A 1 569 ? 12.763 3.866 -59.135 1.00 41.19 569 PRO A C 1
ATOM 4594 O O . PRO A 1 569 ? 13.049 4.822 -58.428 1.00 41.19 569 PRO A O 1
ATOM 4597 N N . SER A 1 570 ? 13.605 2.832 -59.198 1.00 40.47 570 SER A N 1
ATOM 4598 C CA . SER A 1 570 ? 14.525 2.468 -60.300 1.00 40.47 570 SER A CA 1
ATOM 4599 C C . SER A 1 570 ? 15.928 3.092 -60.139 1.00 40.47 570 SER A C 1
ATOM 4601 O O . SER A 1 570 ? 16.027 4.188 -59.601 1.00 40.47 570 SER A O 1
ATOM 4603 N N . PRO A 1 571 ? 17.004 2.393 -60.556 1.00 44.50 571 PRO A N 1
ATOM 4604 C CA . PRO A 1 571 ? 18.224 2.269 -59.750 1.00 44.50 571 PRO A CA 1
ATOM 4605 C C . PRO A 1 571 ? 19.502 2.793 -60.433 1.00 44.50 571 PRO A C 1
ATOM 4607 O O . PRO A 1 571 ? 19.537 2.960 -61.650 1.00 44.50 571 PRO A O 1
ATOM 4610 N N . GLU A 1 572 ? 20.588 2.915 -59.664 1.00 45.50 572 GLU A N 1
ATOM 4611 C CA . GLU A 1 572 ? 21.955 3.024 -60.189 1.00 45.50 572 GLU A CA 1
ATOM 4612 C C . GLU A 1 572 ? 22.901 1.992 -59.541 1.00 45.50 572 GLU A C 1
ATOM 4614 O O . GLU A 1 572 ? 22.693 1.547 -58.414 1.00 45.50 572 GLU A O 1
ATOM 4619 N N . LYS A 1 573 ? 23.863 1.561 -60.364 1.00 39.47 573 LYS A N 1
ATOM 4620 C CA . LYS A 1 573 ? 24.791 0.409 -60.312 1.00 39.47 573 LYS A CA 1
ATOM 4621 C C . LYS A 1 573 ? 25.673 0.413 -59.041 1.00 39.47 573 LYS A C 1
ATOM 4623 O O . LYS A 1 573 ? 25.872 1.471 -58.467 1.00 39.47 573 LYS A O 1
ATOM 4628 N N . VAL A 1 574 ? 26.169 -0.713 -58.507 1.00 44.19 574 VAL A N 1
ATOM 4629 C CA . VAL A 1 574 ? 27.401 -1.428 -58.929 1.00 44.19 574 VAL A CA 1
ATOM 4630 C C . VAL A 1 574 ? 27.445 -2.860 -58.330 1.00 44.19 574 VAL A C 1
ATOM 4632 O O . VAL A 1 574 ? 27.256 -3.033 -57.130 1.00 44.19 574 VAL A O 1
ATOM 4635 N N . ASP A 1 575 ? 27.654 -3.847 -59.217 1.00 47.56 575 ASP A N 1
ATOM 4636 C CA . ASP A 1 575 ? 28.415 -5.128 -59.181 1.00 47.56 575 ASP A CA 1
ATOM 4637 C C . ASP A 1 575 ? 28.702 -5.819 -57.823 1.00 47.56 575 ASP A C 1
ATOM 4639 O O . ASP A 1 575 ? 29.312 -5.241 -56.934 1.00 47.56 575 ASP A O 1
ATOM 4643 N N . ALA A 1 576 ? 28.228 -7.046 -57.544 1.00 41.25 576 ALA A N 1
ATOM 4644 C CA . ALA A 1 576 ? 28.649 -8.396 -58.004 1.00 41.25 576 ALA A CA 1
ATOM 4645 C C . ALA A 1 576 ? 29.143 -9.182 -56.759 1.00 41.25 576 ALA A C 1
ATOM 4647 O O . ALA A 1 576 ? 30.082 -8.759 -56.101 1.00 41.25 576 ALA A O 1
ATOM 4648 N N . ASN A 1 577 ? 28.497 -10.260 -56.289 1.00 39.16 577 ASN A N 1
ATOM 4649 C CA . ASN A 1 577 ? 28.786 -11.637 -56.709 1.00 39.16 577 ASN A CA 1
ATOM 4650 C C . ASN A 1 577 ? 27.747 -12.633 -56.108 1.00 39.16 577 ASN A C 1
ATOM 4652 O O . ASN A 1 577 ? 27.530 -12.649 -54.902 1.00 39.16 577 ASN A O 1
ATOM 4656 N N . THR A 1 578 ? 27.116 -13.429 -56.986 1.00 39.94 578 THR A N 1
ATOM 4657 C CA . THR A 1 578 ? 26.837 -14.896 -56.964 1.00 39.94 578 THR A CA 1
ATOM 4658 C C . THR A 1 578 ? 26.606 -15.600 -55.595 1.00 39.94 578 THR A C 1
ATOM 4660 O O . THR A 1 578 ? 27.471 -15.552 -54.740 1.00 39.94 578 THR A O 1
ATOM 4663 N N . GLN A 1 579 ? 25.521 -16.340 -55.287 1.00 40.00 579 GLN A N 1
ATOM 4664 C CA . GLN A 1 579 ? 24.993 -17.560 -55.935 1.00 40.00 579 GLN A CA 1
ATOM 4665 C C . GLN A 1 579 ? 23.593 -17.979 -55.385 1.00 40.00 579 GLN A C 1
ATOM 4667 O O . GLN A 1 579 ? 23.399 -18.033 -54.180 1.00 40.00 579 GLN A O 1
ATOM 4672 N N . THR A 1 580 ? 22.672 -18.346 -56.304 1.00 43.25 580 THR A N 1
ATOM 4673 C CA . THR A 1 580 ? 21.685 -19.479 -56.308 1.00 43.25 580 THR A CA 1
ATOM 4674 C C . THR A 1 580 ? 20.808 -19.809 -55.082 1.00 43.25 580 THR A C 1
ATOM 4676 O O . THR A 1 580 ? 21.281 -19.840 -53.965 1.00 43.25 580 THR A O 1
ATOM 4679 N N . LYS A 1 581 ? 19.571 -20.326 -55.163 1.00 39.12 581 LYS A N 1
ATOM 4680 C CA . LYS A 1 581 ? 18.458 -20.452 -56.134 1.00 39.12 581 LYS A CA 1
ATOM 4681 C C . LYS A 1 581 ? 17.321 -21.133 -55.331 1.00 39.12 581 LYS A C 1
ATOM 4683 O O . LYS A 1 581 ? 17.588 -22.079 -54.606 1.00 39.12 581 LYS A O 1
ATOM 4688 N N . LYS A 1 582 ? 16.062 -20.756 -55.598 1.00 39.22 582 LYS A N 1
ATOM 4689 C CA . LYS A 1 582 ? 14.816 -21.533 -55.370 1.00 39.22 582 LYS A CA 1
ATOM 4690 C C . LYS A 1 582 ? 14.438 -21.916 -53.921 1.00 39.22 582 LYS A C 1
ATOM 4692 O O . LYS A 1 582 ? 14.785 -22.994 -53.472 1.00 39.22 582 LYS A O 1
ATOM 4697 N N . GLN A 1 583 ? 13.529 -21.147 -53.311 1.00 37.41 583 GLN A N 1
ATOM 4698 C CA . GLN A 1 583 ? 12.326 -21.631 -52.593 1.00 37.41 583 GLN A CA 1
ATOM 4699 C C . GLN A 1 583 ? 11.626 -20.449 -51.895 1.00 37.41 583 GLN A C 1
ATOM 4701 O O . GLN A 1 583 ? 12.137 -19.955 -50.907 1.00 37.41 583 GLN A O 1
ATOM 4706 N N . GLN A 1 584 ? 10.465 -20.003 -52.393 1.00 34.91 584 GLN A N 1
ATOM 4707 C CA . GLN A 1 584 ? 9.325 -19.468 -51.608 1.00 34.91 584 GLN A CA 1
ATOM 4708 C C . GLN A 1 584 ? 8.359 -18.718 -52.538 1.00 34.91 584 GLN A C 1
ATOM 4710 O O . GLN A 1 584 ? 8.345 -17.498 -52.630 1.00 34.91 584 GLN A O 1
ATOM 4715 N N . LYS A 1 585 ? 7.500 -19.470 -53.235 1.00 37.09 585 LYS A N 1
ATOM 4716 C CA . LYS A 1 585 ? 6.346 -18.928 -53.982 1.00 37.09 585 LYS A CA 1
ATOM 4717 C C . LYS A 1 585 ? 5.010 -19.520 -53.505 1.00 37.09 585 LYS A C 1
ATOM 4719 O O . LYS A 1 585 ? 4.048 -19.573 -54.256 1.00 37.09 585 LYS A O 1
ATOM 4724 N N . LYS A 1 586 ? 4.930 -19.978 -52.246 1.00 44.03 586 LYS A N 1
ATOM 4725 C CA . LYS A 1 586 ? 3.729 -20.631 -51.672 1.00 44.03 586 LYS A CA 1
ATOM 4726 C C . LYS A 1 586 ? 3.021 -19.864 -50.542 1.00 44.03 586 LYS A C 1
ATOM 4728 O O . LYS A 1 586 ? 2.028 -20.353 -50.022 1.00 44.03 586 LYS A O 1
ATOM 4733 N N . ARG A 1 587 ? 3.451 -18.651 -50.174 1.00 40.25 587 ARG A N 1
ATOM 4734 C CA . ARG A 1 587 ? 2.898 -17.945 -48.994 1.00 40.25 587 ARG A CA 1
ATOM 4735 C C . ARG A 1 587 ? 1.695 -17.019 -49.247 1.00 40.25 587 ARG A C 1
ATOM 4737 O O . ARG A 1 587 ? 1.169 -16.462 -48.295 1.00 40.25 587 ARG A O 1
ATOM 4744 N N . CYS A 1 588 ? 1.184 -16.899 -50.476 1.00 46.72 588 CYS A N 1
ATOM 4745 C CA . CYS A 1 588 ? 0.091 -15.953 -50.771 1.00 46.72 588 CYS A CA 1
ATOM 4746 C C . CYS A 1 588 ? -1.339 -16.546 -50.719 1.00 46.72 588 CYS A C 1
ATOM 4748 O O . CYS A 1 588 ? -2.307 -15.792 -50.680 1.00 46.72 588 CYS A O 1
ATOM 4750 N N . CYS A 1 589 ? -1.513 -17.873 -50.664 1.00 49.78 589 CYS A N 1
ATOM 4751 C CA . CYS A 1 589 ? -2.857 -18.477 -50.698 1.00 49.78 589 CYS A CA 1
ATOM 4752 C C . CYS A 1 589 ? -3.500 -18.680 -49.314 1.00 49.78 589 CYS A C 1
ATOM 4754 O O . CYS A 1 589 ? -4.725 -18.656 -49.216 1.00 49.78 589 CYS A O 1
ATOM 4756 N N . LEU A 1 590 ? -2.716 -18.813 -48.234 1.00 47.28 590 LEU A N 1
ATOM 4757 C CA . LEU A 1 590 ? -3.272 -19.100 -46.902 1.00 47.28 590 LEU A CA 1
ATOM 4758 C C . LEU A 1 590 ? -4.106 -17.930 -46.347 1.00 47.28 590 LEU A C 1
ATOM 4760 O O . LEU A 1 590 ? -5.170 -18.149 -45.776 1.00 47.28 590 LEU A O 1
ATOM 4764 N N . CYS A 1 591 ? -3.692 -16.683 -46.599 1.00 49.25 591 CYS A N 1
ATOM 4765 C CA . CYS A 1 591 ? -4.419 -15.499 -46.126 1.00 49.25 591 CYS A CA 1
ATOM 4766 C C . CYS A 1 591 ? -5.820 -15.359 -46.745 1.00 49.25 591 CYS A C 1
ATOM 4768 O O . CYS A 1 591 ? -6.725 -14.845 -46.093 1.00 49.25 591 CYS A O 1
ATOM 4770 N N . ARG A 1 592 ? -6.039 -15.837 -47.980 1.00 50.22 592 ARG A N 1
ATOM 4771 C CA . ARG A 1 592 ? -7.377 -15.827 -48.600 1.00 50.22 592 ARG A CA 1
ATOM 4772 C C . ARG A 1 592 ? -8.300 -16.879 -47.992 1.00 50.22 592 ARG A C 1
ATOM 4774 O O . ARG A 1 592 ? -9.477 -16.596 -47.797 1.00 50.22 592 ARG A O 1
ATOM 4781 N N . VAL A 1 593 ? -7.769 -18.055 -47.659 1.00 59.44 593 VAL A N 1
ATOM 4782 C CA . VAL A 1 593 ? -8.554 -19.137 -47.046 1.00 59.44 593 VAL A CA 1
ATOM 4783 C C . VAL A 1 593 ? -8.967 -18.769 -45.619 1.00 59.44 593 VAL A C 1
ATOM 4785 O O . VAL A 1 593 ? -10.126 -18.954 -45.263 1.00 59.44 593 VAL A O 1
ATOM 4788 N N . VAL A 1 594 ? -8.075 -18.153 -44.834 1.00 62.38 594 VAL A N 1
ATOM 4789 C CA . VAL A 1 594 ? -8.406 -17.703 -43.469 1.00 62.38 594 VAL A CA 1
ATOM 4790 C C . VAL A 1 594 ? -9.457 -16.582 -43.481 1.00 62.38 594 VAL A C 1
ATOM 4792 O O . VAL A 1 594 ? -10.418 -16.643 -42.718 1.00 62.38 594 VAL A O 1
ATOM 4795 N N . CYS A 1 595 ? -9.367 -15.612 -44.401 1.00 59.94 595 CYS A N 1
ATOM 4796 C CA . CYS A 1 595 ? -10.397 -14.570 -44.527 1.00 59.94 595 CYS A CA 1
ATOM 4797 C C 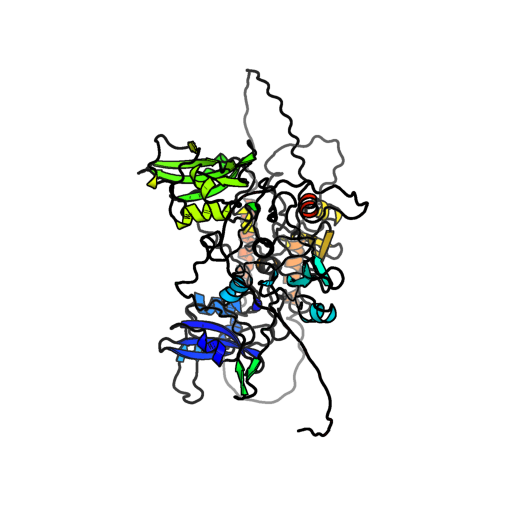. CYS A 1 595 ? -11.769 -15.120 -44.963 1.00 59.94 595 CYS A C 1
ATOM 4799 O O . CYS A 1 595 ? -12.803 -14.634 -44.496 1.00 59.94 595 CYS A O 1
ATOM 4801 N N . LEU A 1 596 ? -11.799 -16.136 -45.832 1.00 65.44 596 LEU A N 1
ATOM 4802 C CA . LEU A 1 596 ? -13.046 -16.787 -46.250 1.00 65.44 596 LEU A CA 1
ATOM 4803 C C . LEU A 1 596 ? -13.663 -17.623 -45.120 1.00 65.44 596 LEU A C 1
ATOM 4805 O O . LEU A 1 596 ? -14.875 -17.588 -44.932 1.00 65.44 596 LEU A O 1
ATOM 4809 N N . LEU A 1 597 ? -12.848 -18.306 -44.314 1.00 62.72 597 LEU A N 1
ATOM 4810 C CA . LEU A 1 597 ? -13.341 -19.070 -43.164 1.00 62.72 597 LEU A CA 1
ATOM 4811 C C . LEU A 1 597 ? -13.896 -18.159 -42.061 1.00 62.72 597 LEU A C 1
ATOM 4813 O O . LEU A 1 597 ? -14.985 -18.424 -41.553 1.00 62.72 597 LEU A O 1
ATOM 4817 N N . CYS A 1 598 ? -13.226 -17.046 -41.744 1.00 63.56 598 CYS A N 1
ATOM 4818 C CA . CYS A 1 598 ? -13.728 -16.098 -40.743 1.00 63.56 598 CYS A CA 1
ATOM 4819 C C . CYS A 1 598 ? -15.059 -15.449 -41.161 1.00 63.56 598 CYS A C 1
ATOM 4821 O O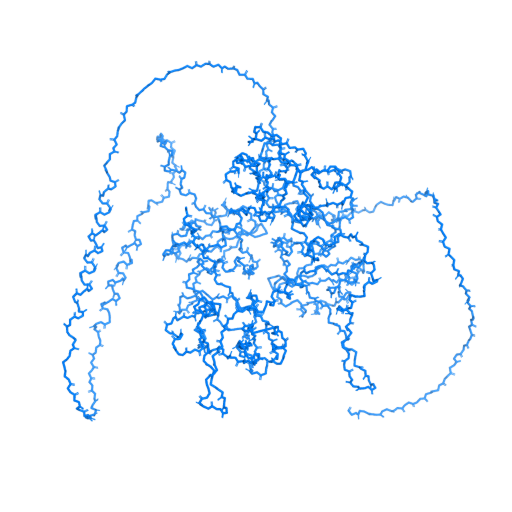 . CYS A 1 598 ? -15.948 -15.274 -40.329 1.00 63.56 598 CYS A O 1
ATOM 4823 N N . SER A 1 599 ? -15.237 -15.142 -42.451 1.00 63.41 599 SER A N 1
ATOM 4824 C CA . SER A 1 599 ? -16.498 -14.582 -42.959 1.00 63.41 599 SER A CA 1
ATOM 4825 C C . SER A 1 599 ? -17.633 -15.616 -43.003 1.00 63.41 599 SER A C 1
ATOM 4827 O O . SER A 1 599 ? -18.778 -15.273 -42.700 1.00 63.41 599 SER A O 1
ATOM 4829 N N . TYR A 1 600 ? -17.330 -16.890 -43.277 1.00 56.47 600 TYR A N 1
ATOM 4830 C CA . TYR A 1 600 ? -18.329 -17.964 -43.260 1.00 56.47 600 TYR A CA 1
ATOM 4831 C C . TYR A 1 600 ? -18.803 -18.303 -41.836 1.00 56.47 600 TYR A C 1
ATOM 4833 O O . TYR A 1 600 ? -20.005 -18.409 -41.590 1.00 56.47 600 TYR A O 1
ATOM 4841 N N . ILE A 1 601 ? -17.879 -18.392 -40.870 1.00 66.75 601 ILE A N 1
ATOM 4842 C CA . ILE A 1 601 ? -18.205 -18.701 -39.467 1.00 66.75 601 ILE A CA 1
ATOM 4843 C C . ILE A 1 601 ? -19.044 -17.578 -38.840 1.00 66.75 601 ILE A C 1
ATOM 4845 O O . ILE A 1 601 ? -20.030 -17.853 -38.150 1.00 66.75 601 ILE A O 1
ATOM 4849 N N . TRP A 1 602 ? -18.733 -16.311 -39.140 1.00 53.56 602 TRP A N 1
ATOM 4850 C CA . TRP A 1 602 ? -19.517 -15.181 -38.634 1.00 53.56 602 TRP A CA 1
ATOM 4851 C C . TRP A 1 602 ? -20.933 -15.141 -39.234 1.00 53.56 602 TRP A C 1
ATOM 4853 O O . TRP A 1 602 ? -21.909 -14.887 -38.522 1.00 53.56 602 TRP A O 1
ATOM 4863 N N . CYS A 1 603 ? -21.080 -15.463 -40.524 1.00 53.78 603 CYS A N 1
ATOM 4864 C CA . CYS A 1 603 ? -22.390 -15.521 -41.178 1.00 53.78 603 CYS A CA 1
ATOM 4865 C C . CYS A 1 603 ? -23.278 -16.637 -40.587 1.00 53.78 603 CYS A C 1
ATOM 4867 O O . CYS A 1 603 ? -24.467 -16.421 -40.319 1.00 53.78 603 CYS A O 1
ATOM 4869 N N . CYS A 1 604 ? -22.693 -17.801 -40.279 1.00 53.62 604 CYS A N 1
ATOM 4870 C CA . CYS A 1 604 ? -23.408 -18.916 -39.654 1.00 53.62 604 CYS A CA 1
ATOM 4871 C C . CYS A 1 604 ? -23.836 -18.631 -38.202 1.00 53.62 604 CYS A C 1
ATOM 4873 O O . CYS A 1 604 ? -24.943 -19.012 -37.810 1.00 53.62 604 CYS A O 1
ATOM 4875 N N . LEU A 1 605 ? -23.020 -17.927 -37.409 1.00 53.84 605 LEU A N 1
ATOM 4876 C CA . LEU A 1 605 ? -23.365 -17.594 -36.020 1.00 53.84 605 LEU A CA 1
ATOM 4877 C C . LEU A 1 605 ? -24.434 -16.494 -35.920 1.00 53.84 605 LEU A C 1
ATOM 4879 O O . LEU A 1 605 ? -25.291 -16.551 -35.035 1.00 53.84 605 LEU A O 1
ATOM 4883 N N . CYS A 1 606 ? -24.471 -15.543 -36.858 1.00 53.28 606 CYS A N 1
ATOM 4884 C CA . CYS A 1 606 ? -25.520 -14.521 -36.880 1.00 53.28 606 CYS A CA 1
ATOM 4885 C C . CYS A 1 606 ? -26.888 -15.049 -37.354 1.00 53.28 606 CYS A C 1
ATOM 4887 O O . CYS A 1 606 ? -27.915 -14.549 -36.893 1.00 53.28 606 CYS A O 1
ATOM 4889 N N . CYS A 1 607 ? -26.941 -16.075 -38.210 1.00 50.88 607 CYS A N 1
ATOM 4890 C CA . CYS A 1 607 ? -28.218 -16.600 -38.713 1.00 50.88 607 CYS A CA 1
ATOM 4891 C C . CYS A 1 607 ? -28.955 -17.528 -37.727 1.00 50.88 607 CYS A C 1
ATOM 4893 O O . CYS A 1 607 ? -30.171 -17.688 -37.836 1.00 50.88 607 CYS A O 1
ATOM 4895 N N . ARG A 1 608 ? -28.279 -18.114 -36.726 1.00 47.12 608 ARG A N 1
ATOM 4896 C CA . ARG A 1 608 ? -28.906 -19.100 -35.819 1.00 47.12 608 ARG A CA 1
ATOM 4897 C C . ARG A 1 608 ? -29.723 -18.519 -34.655 1.00 47.12 608 ARG A C 1
ATOM 4899 O O . ARG A 1 608 ? -30.434 -19.272 -34.001 1.00 47.12 608 ARG A O 1
ATOM 4906 N N . ARG A 1 609 ? -29.698 -17.205 -34.401 1.00 46.22 609 ARG A N 1
ATOM 4907 C CA . ARG A 1 609 ? -30.347 -16.592 -33.216 1.00 46.22 609 ARG A CA 1
ATOM 4908 C C . ARG A 1 609 ? -31.782 -16.062 -33.411 1.00 46.22 609 ARG A C 1
ATOM 4910 O O . ARG A 1 609 ? -32.275 -15.373 -32.527 1.00 46.22 609 ARG A O 1
ATOM 4917 N N . LYS A 1 610 ? -32.485 -16.368 -34.515 1.00 43.22 610 LYS A N 1
ATOM 4918 C CA . LYS A 1 610 ? -33.762 -15.690 -34.863 1.00 43.22 610 LYS A CA 1
ATOM 4919 C C . LYS A 1 610 ? -35.029 -16.547 -35.079 1.00 43.22 610 LYS A C 1
ATOM 4921 O O . LYS A 1 610 ? -35.956 -16.072 -35.725 1.00 43.22 610 LYS A O 1
ATOM 4926 N N . LYS A 1 611 ? -35.148 -17.763 -34.528 1.00 41.94 611 LYS A N 1
ATOM 4927 C CA . LYS A 1 611 ? -36.410 -18.542 -34.613 1.00 41.94 611 LYS A CA 1
ATOM 4928 C C . LYS A 1 611 ? -36.740 -19.317 -33.330 1.00 41.94 611 LYS A C 1
ATOM 4930 O O . LYS A 1 611 ? -36.229 -20.417 -33.157 1.00 41.94 611 LYS A O 1
ATOM 4935 N N . LYS A 1 612 ? -37.626 -18.767 -32.487 1.00 37.75 612 LYS A N 1
ATOM 4936 C CA . LYS A 1 612 ? -38.822 -19.434 -31.918 1.00 37.75 612 LYS A CA 1
ATOM 4937 C C . LYS A 1 612 ? -39.476 -18.548 -30.847 1.00 37.75 612 LYS A C 1
ATOM 4939 O O . LYS A 1 612 ? -38.908 -18.330 -29.783 1.00 37.75 612 LYS A O 1
ATOM 4944 N N . THR A 1 613 ? -40.682 -18.094 -31.162 1.00 39.25 613 THR A N 1
ATOM 4945 C CA . THR A 1 613 ? -41.642 -17.400 -30.299 1.00 39.25 613 THR A CA 1
ATOM 4946 C C . THR A 1 613 ? -42.929 -18.229 -30.343 1.00 39.25 613 THR A C 1
ATOM 4948 O O . THR A 1 613 ? -43.290 -18.659 -31.435 1.00 39.25 613 THR A O 1
ATOM 4951 N N . GLU A 1 614 ? -43.560 -18.490 -29.192 1.00 37.81 614 GLU A N 1
ATOM 4952 C CA . GLU A 1 614 ? -44.995 -18.254 -28.887 1.00 37.81 614 GLU A CA 1
ATOM 4953 C C . GLU A 1 614 ? -45.620 -19.218 -27.840 1.00 37.81 614 GLU A C 1
ATOM 4955 O O . GLU A 1 614 ? -45.172 -20.361 -27.723 1.00 37.81 614 GLU A O 1
ATOM 4960 N N . PRO A 1 615 ? -46.626 -18.753 -27.051 1.00 38.34 615 PRO A N 1
ATOM 4961 C CA . PRO A 1 615 ? -46.986 -19.272 -25.718 1.00 38.34 615 PRO A CA 1
ATOM 4962 C C . PRO A 1 615 ? -48.467 -19.732 -25.560 1.00 38.34 615 PRO A C 1
ATOM 4964 O O . PRO A 1 615 ? -49.273 -19.595 -26.476 1.00 38.34 615 PRO A O 1
ATOM 4967 N N . LYS A 1 616 ? -48.857 -20.226 -24.366 1.00 40.00 616 LYS A N 1
ATOM 4968 C CA . LYS A 1 616 ? -50.255 -20.414 -23.869 1.00 40.00 616 LYS A CA 1
ATOM 4969 C C . LYS A 1 616 ? -50.288 -20.139 -22.340 1.00 40.00 616 LYS A C 1
ATOM 4971 O O . LYS A 1 616 ? -49.425 -20.667 -21.653 1.00 40.00 616 LYS A O 1
ATOM 4976 N N . GLN A 1 617 ? -51.011 -19.121 -21.823 1.00 37.47 617 GLN A N 1
ATOM 4977 C CA . GLN A 1 617 ? -52.381 -19.121 -21.212 1.00 37.47 617 GLN A CA 1
ATOM 4978 C C . GLN A 1 617 ? -52.583 -20.180 -20.086 1.00 37.47 617 GLN A C 1
ATOM 4980 O O . GLN A 1 617 ? -52.176 -21.309 -20.301 1.00 37.47 617 GLN A O 1
ATOM 4985 N N . GLN A 1 618 ? -53.225 -19.997 -18.908 1.00 37.06 618 GLN A N 1
ATOM 4986 C CA . GLN A 1 618 ? -54.177 -19.017 -18.326 1.00 37.06 618 GLN A CA 1
ATOM 4987 C C . GLN A 1 618 ? -54.501 -19.382 -16.828 1.00 37.06 618 GLN A C 1
ATOM 4989 O O . GLN A 1 618 ? -54.254 -20.521 -16.445 1.00 37.06 618 GLN A O 1
ATOM 4994 N N . LYS A 1 619 ? -55.213 -18.480 -16.097 1.00 38.91 619 LYS A N 1
ATOM 4995 C CA . LYS A 1 619 ? -56.042 -18.597 -14.834 1.00 38.91 619 LYS A CA 1
ATOM 4996 C C . LYS A 1 619 ? -55.356 -18.374 -13.457 1.00 38.91 619 LYS A C 1
ATOM 4998 O O . LYS A 1 619 ? -54.427 -19.091 -13.132 1.00 38.91 619 LYS A O 1
ATOM 5003 N N . LYS A 1 620 ? -55.664 -17.283 -12.706 1.00 37.78 620 LYS A N 1
ATOM 5004 C CA . LYS A 1 620 ? -56.833 -16.923 -11.812 1.00 37.78 620 LYS A CA 1
ATOM 5005 C C . LYS A 1 620 ? -56.836 -17.723 -10.484 1.00 37.78 620 LYS A C 1
ATOM 5007 O O . LYS A 1 620 ? -56.724 -18.932 -10.586 1.00 37.78 620 LYS A O 1
ATOM 5012 N N . SER A 1 621 ? -57.044 -17.219 -9.252 1.00 38.00 621 SER A N 1
ATOM 5013 C CA . SER A 1 621 ? -57.391 -15.918 -8.606 1.00 38.00 621 SER A CA 1
ATOM 5014 C C . SER A 1 621 ? -57.371 -16.132 -7.039 1.00 38.00 621 SER A C 1
ATOM 5016 O O . SER A 1 621 ? -56.763 -17.123 -6.649 1.00 38.00 621 SER A O 1
ATOM 5018 N N . PRO A 1 622 ? -57.963 -15.311 -6.127 1.00 39.47 622 PRO A N 1
ATOM 5019 C CA . PRO A 1 622 ? -57.254 -14.405 -5.196 1.00 39.47 622 PRO A CA 1
ATOM 5020 C C . PRO A 1 622 ? -57.626 -14.558 -3.682 1.00 39.47 622 PRO A C 1
ATOM 5022 O O . PRO A 1 622 ? -58.287 -15.516 -3.300 1.00 39.47 622 PRO A O 1
ATOM 5025 N N . ASP A 1 623 ? -57.235 -13.549 -2.882 1.00 37.03 623 ASP A N 1
ATOM 5026 C CA . ASP A 1 623 ? -57.781 -13.086 -1.580 1.00 37.03 623 ASP A CA 1
ATOM 5027 C C . ASP A 1 623 ? -57.145 -13.553 -0.252 1.00 37.03 623 ASP A C 1
ATOM 5029 O O . ASP A 1 623 ? -57.449 -14.619 0.264 1.00 37.03 623 ASP A O 1
ATOM 5033 N N . SER A 1 624 ? -56.390 -12.644 0.391 1.00 37.47 624 SER A N 1
ATOM 5034 C CA . SER A 1 624 ? -56.657 -12.193 1.775 1.00 37.47 624 SER A CA 1
ATOM 5035 C C . SER A 1 624 ? -55.807 -10.961 2.146 1.00 37.47 624 SER A C 1
ATOM 5037 O O . SER A 1 624 ? -54.606 -10.911 1.896 1.00 37.47 624 SER A O 1
ATOM 5039 N N . LYS A 1 625 ? -56.481 -9.964 2.722 1.00 38.34 625 LYS A N 1
ATOM 5040 C CA . LYS A 1 625 ? -56.085 -8.588 3.097 1.00 38.34 625 LYS A CA 1
ATOM 5041 C C . LYS A 1 625 ? -55.710 -8.542 4.617 1.00 38.34 625 LYS A C 1
ATOM 5043 O O . LYS A 1 625 ? -55.866 -9.567 5.271 1.00 38.34 625 LYS A O 1
ATOM 5048 N N . PRO A 1 626 ? -55.388 -7.387 5.242 1.00 35.06 626 PRO A N 1
ATOM 5049 C CA . PRO A 1 626 ? -54.069 -6.750 5.406 1.00 35.06 626 PRO A CA 1
ATOM 5050 C C . PRO A 1 626 ? -53.665 -6.546 6.901 1.00 35.06 626 PRO A C 1
ATOM 5052 O O . PRO A 1 626 ? -54.480 -6.753 7.794 1.00 35.06 626 PRO A O 1
ATOM 5055 N N . SER A 1 627 ? -52.468 -6.021 7.207 1.00 31.86 627 SER A N 1
ATOM 5056 C CA . SER A 1 627 ? -52.260 -5.280 8.470 1.00 31.86 627 SER A CA 1
ATOM 5057 C C . SER A 1 627 ? -51.239 -4.152 8.333 1.00 31.86 627 SER A C 1
ATOM 5059 O O . SER A 1 627 ? -50.154 -4.341 7.789 1.00 31.86 627 SER A O 1
ATOM 5061 N N . LEU A 1 628 ? -51.637 -2.988 8.846 1.00 29.55 628 LEU A N 1
ATOM 5062 C CA . LEU A 1 628 ? -50.894 -1.739 8.940 1.00 29.55 628 LEU A CA 1
ATOM 5063 C C . LEU A 1 628 ? -49.606 -1.880 9.767 1.00 29.55 628 LEU A C 1
ATOM 5065 O O . LEU A 1 628 ? -49.650 -2.453 10.851 1.00 29.55 628 LEU A O 1
ATOM 5069 N N . PHE A 1 629 ? -48.531 -1.230 9.323 1.00 28.80 629 PHE A N 1
ATOM 5070 C CA . PHE A 1 629 ? -47.701 -0.387 10.189 1.00 28.80 629 PHE A CA 1
ATOM 5071 C C . PHE A 1 629 ? -47.025 0.680 9.316 1.00 28.80 629 PHE A C 1
ATOM 5073 O O . PHE A 1 629 ? -46.190 0.378 8.465 1.00 28.80 629 PHE A O 1
ATOM 5080 N N . GLU A 1 630 ? -47.466 1.925 9.484 1.00 26.69 630 GLU A N 1
ATOM 5081 C CA . GLU A 1 630 ? -46.803 3.123 8.979 1.00 26.69 630 GLU A CA 1
ATOM 5082 C C . GLU A 1 630 ? -45.555 3.392 9.829 1.00 26.69 630 GLU A C 1
ATOM 5084 O O . GLU A 1 630 ? -45.649 3.571 11.040 1.00 26.69 630 GLU A O 1
ATOM 5089 N N . SER A 1 631 ? -44.390 3.484 9.194 1.00 26.48 631 SER A N 1
ATOM 5090 C CA . SER A 1 631 ? -43.333 4.394 9.639 1.00 26.48 631 SER A CA 1
ATOM 5091 C C . SER A 1 631 ? -42.527 4.816 8.418 1.00 26.48 631 SER A C 1
ATOM 5093 O O . SER A 1 631 ? -41.630 4.114 7.948 1.00 26.48 631 SER A O 1
ATOM 5095 N N . THR A 1 632 ? -42.908 5.955 7.860 1.00 23.70 632 THR A N 1
ATOM 5096 C CA . THR A 1 632 ? -42.216 6.623 6.765 1.00 23.70 632 THR A CA 1
ATOM 5097 C C . THR A 1 632 ? -40.944 7.255 7.329 1.00 23.70 632 THR A C 1
ATOM 5099 O O . THR A 1 632 ? -41.004 8.297 7.973 1.00 23.70 632 THR A O 1
ATOM 5102 N N . TYR A 1 633 ? -39.790 6.629 7.104 1.00 25.53 633 TYR A N 1
ATOM 5103 C CA . TYR A 1 633 ? -38.507 7.326 7.138 1.00 25.53 633 TYR A CA 1
ATOM 5104 C C . TYR A 1 633 ? -38.053 7.491 5.692 1.00 25.53 633 TYR A C 1
ATOM 5106 O O . TYR A 1 633 ? -37.603 6.545 5.048 1.00 25.53 633 TYR A O 1
ATOM 5114 N N . GLU A 1 634 ? -38.231 8.699 5.164 1.00 24.19 634 GLU A N 1
ATOM 5115 C CA . GLU A 1 634 ? -37.580 9.117 3.929 1.00 24.19 634 GLU A CA 1
ATOM 5116 C C . GLU A 1 634 ? -36.066 9.131 4.171 1.00 24.19 634 GLU A C 1
ATOM 5118 O O . GLU A 1 634 ? -35.521 10.024 4.817 1.00 24.19 634 GLU A O 1
ATOM 5123 N N . VAL A 1 635 ? -35.373 8.106 3.672 1.00 24.95 635 VAL A N 1
ATOM 5124 C CA . VAL A 1 635 ? -33.915 8.119 3.545 1.00 24.95 635 VAL A CA 1
ATOM 5125 C C . VAL A 1 635 ? -33.589 8.874 2.263 1.00 24.95 635 VAL A C 1
ATOM 5127 O O . VAL A 1 635 ? -33.530 8.304 1.174 1.00 24.95 635 VAL A O 1
ATOM 5130 N N . THR A 1 636 ? -33.426 10.187 2.386 1.00 24.48 636 THR A N 1
ATOM 5131 C CA . THR A 1 636 ? -32.973 11.058 1.299 1.00 24.48 636 THR A CA 1
ATOM 5132 C C . THR A 1 636 ? -31.479 10.803 1.041 1.00 24.48 636 THR A C 1
ATOM 5134 O O . THR A 1 636 ? -30.661 11.050 1.931 1.00 24.48 636 THR A O 1
ATOM 5137 N N . PRO A 1 637 ? -31.064 10.327 -0.147 1.00 26.16 637 PRO A N 1
ATOM 5138 C CA . PRO A 1 637 ? -29.652 10.145 -0.460 1.00 26.16 637 PRO A CA 1
ATOM 5139 C C . PRO A 1 637 ? -29.067 11.483 -0.931 1.00 26.16 637 PRO A C 1
ATOM 5141 O O . PRO A 1 637 ? -29.398 11.940 -2.023 1.00 26.16 637 PRO A O 1
ATOM 5144 N N . GLY A 1 638 ? -28.218 12.127 -0.120 1.00 27.48 638 GLY A N 1
ATOM 5145 C CA . GLY A 1 638 ? -27.586 13.390 -0.540 1.00 27.48 638 GLY A CA 1
ATOM 5146 C C . GLY A 1 638 ? -26.651 14.126 0.432 1.00 27.48 638 GLY A C 1
ATOM 5147 O O . GLY A 1 638 ? -26.435 15.312 0.224 1.00 27.48 638 GLY A O 1
ATOM 5148 N N . TYR A 1 639 ? -26.098 13.498 1.479 1.00 30.44 639 TYR A N 1
ATOM 5149 C CA . TYR A 1 639 ? -25.423 14.232 2.575 1.00 30.44 639 TYR A CA 1
ATOM 5150 C C . TYR A 1 639 ? -23.912 13.976 2.772 1.00 30.44 639 TYR A C 1
ATOM 5152 O O . TYR A 1 639 ? -23.357 14.395 3.789 1.00 30.44 639 TYR A O 1
ATOM 5160 N N . GLU A 1 640 ? -23.215 13.320 1.839 1.00 34.22 640 GLU A N 1
ATOM 5161 C CA . GLU A 1 640 ? -21.837 12.854 2.092 1.00 34.22 640 GLU A CA 1
ATOM 5162 C C . GLU A 1 640 ? -20.765 13.962 2.175 1.00 34.22 640 GLU A C 1
ATOM 5164 O O . GLU A 1 640 ? -19.845 13.819 2.977 1.00 34.22 640 GLU A O 1
ATOM 5169 N N . THR A 1 641 ? -20.880 15.089 1.460 1.00 35.81 641 THR A N 1
ATOM 5170 C CA . THR A 1 641 ? -19.866 16.169 1.517 1.00 35.81 641 THR A CA 1
ATOM 5171 C C . THR A 1 641 ? -20.118 17.209 2.616 1.00 35.81 641 THR A C 1
ATOM 5173 O O . THR A 1 641 ? -19.180 17.800 3.149 1.00 35.81 641 THR A O 1
ATOM 5176 N N . ALA A 1 642 ? -21.369 17.404 3.044 1.00 28.95 642 ALA A N 1
ATOM 5177 C CA . ALA A 1 642 ? -21.708 18.439 4.027 1.00 28.95 642 ALA A CA 1
ATOM 5178 C C . ALA A 1 642 ? -21.327 18.074 5.478 1.00 28.95 642 ALA A C 1
ATOM 5180 O O . ALA A 1 642 ? -21.069 18.960 6.295 1.00 28.95 642 ALA A O 1
ATOM 5181 N N . LEU A 1 643 ? -21.289 16.782 5.824 1.00 29.52 643 LEU A N 1
ATOM 5182 C CA . LEU A 1 643 ? -21.045 16.331 7.203 1.00 29.52 643 LEU A CA 1
ATOM 5183 C C . LEU A 1 643 ? -19.561 16.169 7.547 1.00 29.52 643 LEU A C 1
ATOM 5185 O O . LEU A 1 643 ? -19.186 16.433 8.689 1.00 29.52 643 LEU A O 1
ATOM 5189 N N . THR A 1 644 ? -18.706 15.801 6.588 1.00 38.53 644 THR A N 1
ATOM 5190 C CA . THR A 1 644 ? -17.250 15.924 6.764 1.00 38.53 644 THR A CA 1
ATOM 5191 C C . THR A 1 644 ? -16.859 17.390 6.847 1.00 38.53 644 THR A C 1
ATOM 5193 O O . THR A 1 644 ? -16.073 17.743 7.712 1.00 38.53 644 THR A O 1
ATOM 5196 N N . LYS A 1 645 ? -17.491 18.273 6.068 1.00 39.22 645 LYS A N 1
ATOM 5197 C CA . LYS A 1 645 ? -17.251 19.712 6.193 1.00 39.22 645 LYS A CA 1
ATOM 5198 C C . LYS A 1 645 ? -17.598 20.241 7.592 1.00 39.22 645 LYS A C 1
ATOM 5200 O O . LYS A 1 645 ? -16.759 20.882 8.204 1.00 39.22 645 LYS A O 1
ATOM 5205 N N . LYS A 1 646 ? -18.753 19.874 8.169 1.00 40.62 646 LYS A N 1
ATOM 5206 C CA . LYS A 1 646 ? -19.137 20.290 9.538 1.00 40.62 646 LYS A CA 1
ATOM 5207 C C . LYS A 1 646 ? -18.241 19.756 10.658 1.00 40.62 646 LYS A C 1
ATOM 5209 O O . LYS A 1 646 ? -18.008 20.469 11.623 1.00 40.62 646 LYS A O 1
ATOM 5214 N N . ALA A 1 647 ? -17.712 18.537 10.546 1.00 39.56 647 ALA A N 1
ATOM 5215 C CA . ALA A 1 647 ? -16.775 18.020 11.552 1.00 39.56 647 ALA A CA 1
ATOM 5216 C C . ALA A 1 647 ? -15.430 18.778 11.560 1.00 39.56 647 ALA A C 1
ATOM 5218 O O . ALA A 1 647 ? -14.671 18.678 12.520 1.00 39.56 647 ALA A O 1
ATOM 5219 N N . TRP A 1 648 ? -15.153 19.546 10.504 1.00 46.38 648 TRP A N 1
ATOM 5220 C CA . TRP A 1 648 ? -13.926 20.314 10.331 1.00 46.38 648 TRP A CA 1
ATOM 5221 C C . TRP A 1 648 ? -14.161 21.842 10.282 1.00 46.38 648 TRP A C 1
ATOM 5223 O O . TRP A 1 648 ? -13.210 22.616 10.395 1.00 46.38 648 TRP A O 1
ATOM 5233 N N . GLU A 1 649 ? -15.419 22.293 10.198 1.00 35.09 649 GLU A N 1
ATOM 5234 C CA . GLU A 1 649 ? -15.844 23.696 10.098 1.00 35.09 649 GLU A CA 1
ATOM 5235 C C . GLU A 1 649 ? -17.073 23.991 10.994 1.00 35.09 649 GLU A C 1
ATOM 5237 O O . GLU A 1 649 ? -18.212 23.967 10.538 1.00 35.09 649 GLU A O 1
ATOM 5242 N N . GLU A 1 650 ? -16.838 24.334 12.264 1.00 38.59 650 GLU A N 1
ATOM 5243 C CA . GLU A 1 650 ? -17.717 25.152 13.130 1.00 38.59 650 GLU A CA 1
ATOM 5244 C C . GLU A 1 650 ? -16.770 26.036 13.985 1.00 38.59 650 GLU A C 1
ATOM 5246 O O . GLU A 1 650 ? -15.838 25.515 14.604 1.00 38.59 650 GLU A O 1
ATOM 5251 N N . GLU A 1 651 ? -16.781 27.372 14.055 1.00 37.56 651 GLU A N 1
ATOM 5252 C CA . GLU A 1 651 ? -17.466 28.486 13.385 1.00 37.56 651 GLU A CA 1
ATOM 5253 C C . GLU A 1 651 ? -16.411 29.569 13.027 1.00 37.56 651 GLU A C 1
ATOM 5255 O O . GLU A 1 651 ? -15.335 29.637 13.642 1.00 37.56 651 GLU A O 1
ATOM 5260 N N . ALA A 1 652 ? -16.735 30.448 12.073 1.00 29.47 652 ALA A N 1
ATOM 5261 C CA . ALA A 1 652 ? -16.162 31.787 11.955 1.00 29.47 652 ALA A CA 1
ATOM 5262 C C . ALA A 1 652 ? -17.255 32.821 12.282 1.00 29.47 652 ALA A C 1
ATOM 5264 O O . ALA A 1 652 ? -18.401 32.641 11.884 1.00 29.47 652 ALA A O 1
ATOM 5265 N N . ASP A 1 653 ? -16.828 33.892 12.954 1.00 32.06 653 ASP A N 1
ATOM 5266 C CA . ASP A 1 653 ? -17.519 35.158 13.242 1.00 32.06 653 ASP A CA 1
ATOM 5267 C C . ASP A 1 653 ? -18.478 35.232 14.447 1.00 32.06 653 ASP A C 1
ATOM 5269 O O . ASP A 1 653 ? -19.643 34.865 14.384 1.00 32.06 653 ASP A O 1
ATOM 5273 N N . GLY A 1 654 ? -18.006 35.917 15.502 1.00 29.75 654 GLY A N 1
ATOM 5274 C CA . GLY A 1 654 ? -18.861 36.821 16.279 1.00 29.75 654 GLY A CA 1
ATOM 5275 C C . GLY A 1 654 ? -18.993 36.552 17.780 1.00 29.75 654 GLY A C 1
ATOM 5276 O O . GLY A 1 654 ? -19.601 35.585 18.201 1.00 29.75 654 GLY A O 1
ATOM 5277 N N . ALA A 1 655 ? -18.530 37.533 18.562 1.00 29.36 655 ALA A N 1
ATOM 5278 C CA . ALA A 1 655 ? -18.925 37.843 19.941 1.00 29.36 655 ALA A CA 1
ATOM 5279 C C . ALA A 1 655 ? -18.516 36.867 21.065 1.00 29.36 655 ALA A C 1
ATOM 5281 O O . ALA A 1 655 ? -19.066 35.791 21.261 1.00 29.36 655 ALA A O 1
ATOM 5282 N N . ALA A 1 656 ? -17.588 37.342 21.898 1.00 27.56 656 ALA A N 1
ATOM 5283 C CA . ALA A 1 656 ? -17.333 36.798 23.224 1.00 27.56 656 ALA A CA 1
ATOM 5284 C C . ALA A 1 656 ? -18.576 36.918 24.123 1.00 27.56 656 ALA A C 1
ATOM 5286 O O . ALA A 1 656 ? -19.187 37.989 24.170 1.00 27.56 656 ALA A O 1
ATOM 5287 N N . PRO A 1 657 ? -18.838 35.901 24.957 1.00 30.23 657 PRO A N 1
ATOM 5288 C CA . PRO A 1 657 ? -19.354 36.146 26.287 1.00 30.23 657 PRO A CA 1
ATOM 5289 C C . PRO A 1 657 ? -18.398 35.561 27.330 1.00 30.23 657 PRO A C 1
ATOM 5291 O O . PRO A 1 657 ? -18.101 34.370 27.376 1.00 30.23 657 PRO A O 1
ATOM 5294 N N . SER A 1 658 ? -17.919 36.456 28.183 1.00 28.48 658 SER A N 1
ATOM 5295 C CA . SER A 1 658 ? -17.409 36.172 29.518 1.00 28.48 658 SER A CA 1
ATOM 5296 C C . SER A 1 658 ? -18.387 35.282 30.289 1.00 28.48 658 SER A C 1
ATOM 5298 O O . SER A 1 658 ? -19.520 35.706 30.512 1.00 28.48 658 SER A O 1
ATOM 5300 N N . VAL A 1 659 ? -17.957 34.100 30.734 1.00 33.59 659 VAL A N 1
ATOM 5301 C CA . VAL A 1 659 ? -18.674 33.334 31.764 1.00 33.59 659 VAL A CA 1
ATOM 5302 C C . VAL A 1 659 ? -17.676 32.781 32.779 1.00 33.59 659 VAL A C 1
ATOM 5304 O O . VAL A 1 659 ? -16.596 32.301 32.440 1.00 33.59 659 VAL A O 1
ATOM 5307 N N . GLU A 1 660 ? -18.060 32.976 34.034 1.00 30.83 660 GLU A N 1
ATOM 5308 C CA . GLU A 1 660 ? -17.298 32.898 35.269 1.00 30.83 660 GLU A CA 1
ATOM 5309 C C . GLU A 1 660 ? -16.799 31.494 35.624 1.00 30.83 660 GLU A C 1
ATOM 5311 O O . GLU A 1 660 ? -17.471 30.482 35.435 1.00 30.83 660 GLU A O 1
ATOM 5316 N N . ILE A 1 661 ? -15.612 31.467 36.229 1.00 28.78 661 ILE A N 1
ATOM 5317 C CA . ILE A 1 661 ? -15.024 30.300 36.882 1.00 28.78 661 ILE A CA 1
ATOM 5318 C C . ILE A 1 661 ? -15.645 30.181 38.278 1.00 28.78 661 ILE A C 1
ATOM 5320 O O . ILE A 1 661 ? -15.315 30.964 39.170 1.00 28.78 661 ILE A O 1
ATOM 5324 N N . SER A 1 662 ? -16.487 29.171 38.496 1.00 36.53 662 SER A N 1
ATOM 5325 C CA . SER A 1 662 ? -16.841 28.705 39.839 1.00 36.53 662 SER A CA 1
ATOM 5326 C C . SER A 1 662 ? -16.053 27.441 40.186 1.00 36.53 662 SER A C 1
ATOM 5328 O O . SER A 1 662 ? -16.181 26.402 39.541 1.00 36.53 662 SER A O 1
ATOM 5330 N N . LYS A 1 663 ? -15.230 27.585 41.226 1.00 31.17 663 LYS A N 1
ATOM 5331 C CA . LYS A 1 663 ? -14.439 26.569 41.925 1.00 31.17 663 LYS A CA 1
ATOM 5332 C C . LYS A 1 663 ? -15.293 25.395 42.416 1.00 31.17 663 LYS A C 1
ATOM 5334 O O . LYS A 1 663 ? -16.349 25.626 42.997 1.00 31.17 663 LYS A O 1
ATOM 5339 N N . MET A 1 664 ? -14.740 24.186 42.355 1.00 37.97 664 MET A N 1
ATOM 5340 C CA . MET A 1 664 ? -14.827 23.235 43.466 1.00 37.97 664 MET A CA 1
ATOM 5341 C C . MET A 1 664 ? -13.597 22.320 43.472 1.00 37.97 664 MET A C 1
ATOM 5343 O O . MET A 1 664 ? -13.238 21.722 42.461 1.00 37.97 664 MET A O 1
ATOM 5347 N N . ASP A 1 665 ? -12.940 22.319 44.628 1.00 34.44 665 ASP A N 1
ATOM 5348 C CA . ASP A 1 665 ? -11.675 21.673 44.955 1.00 34.44 665 ASP A CA 1
ATOM 5349 C C . ASP A 1 665 ? -11.802 20.159 45.223 1.00 34.44 665 ASP A C 1
ATOM 5351 O O . ASP A 1 665 ? -12.888 19.650 45.503 1.00 34.44 665 ASP A O 1
ATOM 5355 N N . ASN A 1 666 ? -10.612 19.540 45.331 1.00 36.66 666 ASN A N 1
ATOM 5356 C CA . ASN A 1 666 ? -10.203 18.553 46.349 1.00 36.66 666 ASN A CA 1
ATOM 5357 C C . ASN A 1 666 ? -10.341 17.040 46.049 1.00 36.66 666 ASN A C 1
ATOM 5359 O O . ASN A 1 666 ? -11.429 16.486 46.129 1.00 36.66 666 ASN A O 1
ATOM 5363 N N . ILE A 1 667 ? -9.207 16.328 45.848 1.00 38.25 667 ILE A N 1
ATOM 5364 C CA . ILE A 1 667 ? -8.384 15.688 46.919 1.00 38.25 667 ILE A CA 1
ATOM 5365 C C . ILE A 1 667 ? -7.286 14.736 46.359 1.00 38.25 667 ILE A C 1
ATOM 5367 O O . ILE A 1 667 ? -7.594 13.777 45.662 1.00 38.25 667 ILE A O 1
ATOM 5371 N N . SER A 1 668 ? -6.029 15.029 46.760 1.00 36.44 668 SER A N 1
ATOM 5372 C CA . SER A 1 668 ? -4.922 14.143 47.231 1.00 36.44 668 SER A CA 1
ATOM 5373 C C . SER A 1 668 ? -4.264 13.086 46.304 1.00 36.44 668 SER A C 1
ATOM 5375 O O . SER A 1 668 ? -4.944 12.417 45.547 1.00 36.44 668 SER A O 1
ATOM 5377 N N . THR A 1 669 ? -2.947 12.791 46.329 1.00 36.38 669 THR A N 1
ATOM 5378 C CA . THR A 1 669 ? -1.819 13.161 47.227 1.00 36.38 669 THR A CA 1
ATOM 5379 C C . THR A 1 669 ? -0.451 12.688 46.680 1.00 36.38 669 THR A C 1
ATOM 5381 O O . THR A 1 669 ? -0.331 11.530 46.297 1.00 36.38 669 THR A O 1
ATOM 5384 N N . SER A 1 670 ? 0.549 13.576 46.832 1.00 35.81 670 SER A N 1
ATOM 5385 C CA . SER A 1 670 ? 1.939 13.393 47.339 1.00 35.81 670 SER A CA 1
ATOM 5386 C C . SER A 1 670 ? 3.033 12.745 46.454 1.00 35.81 670 SER A C 1
ATOM 5388 O O . SER A 1 670 ? 2.758 11.871 45.649 1.00 35.81 670 SER A O 1
ATOM 5390 N N . THR A 1 671 ? 4.325 13.131 46.504 1.00 36.94 671 THR A N 1
ATOM 5391 C CA . THR A 1 671 ? 5.160 13.841 47.517 1.00 36.94 671 THR A CA 1
ATOM 5392 C C . THR A 1 671 ? 6.423 14.401 46.803 1.00 36.94 671 THR A C 1
ATOM 5394 O O . THR A 1 671 ? 6.964 13.689 45.966 1.00 36.94 671 THR A O 1
ATOM 5397 N N . ALA A 1 672 ? 6.747 15.706 46.914 1.00 34.06 672 ALA A N 1
ATOM 5398 C CA . ALA A 1 672 ? 7.913 16.357 47.585 1.00 34.06 672 ALA A CA 1
ATOM 5399 C C . ALA A 1 672 ? 9.338 15.923 47.111 1.00 34.06 672 ALA A C 1
ATOM 5401 O O . ALA A 1 672 ? 9.569 14.740 46.914 1.00 34.06 672 ALA A O 1
ATOM 5402 N N . VAL A 1 673 ? 10.355 16.787 46.910 1.00 35.28 673 VAL A N 1
ATOM 5403 C CA . VAL A 1 673 ? 10.965 17.755 47.858 1.00 35.28 673 VAL A CA 1
ATOM 5404 C C . VAL A 1 673 ? 11.882 18.798 47.143 1.00 35.28 673 VAL A C 1
ATOM 5406 O O . VAL A 1 673 ? 12.700 18.417 46.313 1.00 35.28 673 VAL A O 1
ATOM 5409 N N . GLU A 1 674 ? 11.691 20.079 47.523 1.00 35.66 674 GLU A N 1
ATOM 5410 C CA . GLU A 1 674 ? 12.573 21.279 47.734 1.00 35.66 674 GLU A CA 1
ATOM 5411 C C . GLU A 1 674 ? 13.747 21.625 46.780 1.00 35.66 674 GLU A C 1
ATOM 5413 O O . GLU A 1 674 ? 14.577 20.786 46.466 1.00 35.66 674 GLU A O 1
ATOM 5418 N N . MET A 1 675 ? 13.874 22.829 46.185 1.00 31.52 675 MET A N 1
ATOM 5419 C CA . MET A 1 675 ? 13.976 24.244 46.652 1.00 31.52 675 MET A CA 1
ATOM 5420 C C . MET A 1 675 ? 15.319 24.676 47.284 1.00 31.52 675 MET A C 1
ATOM 5422 O O . MET A 1 675 ? 15.722 24.174 48.324 1.00 31.52 675 MET A O 1
ATOM 5426 N N . GLY A 1 676 ? 15.934 25.723 46.704 1.00 34.72 676 GLY A N 1
ATOM 5427 C CA . GLY A 1 676 ? 17.028 26.508 47.300 1.00 34.72 676 GLY A CA 1
ATOM 5428 C C . GLY A 1 676 ? 17.640 27.554 46.347 1.00 34.72 676 GLY A C 1
ATOM 5429 O O . GLY A 1 676 ? 18.442 27.220 45.485 1.00 34.72 676 GLY A O 1
ATOM 5430 N N . THR A 1 677 ? 17.238 28.819 46.494 1.00 31.25 677 THR A N 1
ATOM 5431 C CA . THR A 1 677 ? 17.559 30.015 45.679 1.00 31.25 677 THR A CA 1
ATOM 5432 C C . THR A 1 677 ? 18.707 30.894 46.222 1.00 31.25 677 THR A C 1
ATOM 5434 O O . THR A 1 677 ? 19.039 30.815 47.401 1.00 31.25 677 THR A O 1
ATOM 5437 N N . SER A 1 678 ? 19.116 31.882 45.393 1.00 34.03 678 SER A N 1
ATOM 5438 C CA . SER A 1 678 ? 19.703 33.214 45.724 1.00 34.03 678 SER A CA 1
ATOM 5439 C C . SER A 1 678 ? 21.247 33.334 45.673 1.00 34.03 678 SER A C 1
ATOM 5441 O O . SER A 1 678 ? 21.928 32.411 46.091 1.00 34.03 678 SER A O 1
ATOM 5443 N N . THR A 1 679 ? 21.918 34.422 45.247 1.00 32.53 679 THR A N 1
ATOM 5444 C CA . THR A 1 679 ? 21.633 35.641 44.440 1.00 32.53 679 THR A CA 1
ATOM 5445 C C . THR A 1 679 ? 22.959 36.424 44.255 1.00 32.53 679 THR A C 1
ATOM 5447 O O . THR A 1 679 ? 23.728 36.459 45.205 1.00 32.53 679 THR A O 1
ATOM 5450 N N . ILE A 1 680 ? 23.116 37.161 43.128 1.00 34.53 680 ILE A N 1
ATOM 5451 C CA . ILE A 1 680 ? 23.833 38.473 42.967 1.00 34.53 680 ILE A CA 1
ATOM 5452 C C . ILE A 1 680 ? 25.393 38.432 43.118 1.00 34.53 680 ILE A C 1
ATOM 5454 O O . ILE A 1 680 ? 25.907 37.792 44.014 1.00 34.53 680 ILE A O 1
ATOM 5458 N N . SER A 1 681 ? 26.280 39.035 42.301 1.00 33.00 681 SER A N 1
ATOM 5459 C CA . SER A 1 681 ? 26.323 40.332 41.589 1.00 33.00 681 SER A CA 1
ATOM 5460 C C . SER A 1 681 ? 27.533 40.447 40.625 1.00 33.00 681 SER A C 1
ATOM 5462 O O . SER A 1 681 ? 28.603 39.947 40.949 1.00 33.00 681 SER A O 1
ATOM 5464 N N . LYS A 1 682 ? 27.366 41.317 39.607 1.00 37.75 682 LYS A N 1
ATOM 5465 C CA . LYS A 1 682 ? 28.322 42.292 39.002 1.00 37.75 682 LYS A CA 1
ATOM 5466 C C . LYS A 1 682 ? 29.384 41.840 37.967 1.00 37.75 682 LYS A C 1
ATOM 5468 O O . LYS A 1 682 ? 30.365 41.181 38.276 1.00 37.75 682 LYS A O 1
ATOM 5473 N N . SER A 1 683 ? 29.173 42.347 36.745 1.00 34.06 683 SER A N 1
ATOM 5474 C CA . SER A 1 683 ? 30.091 42.592 35.607 1.00 34.06 683 SER A CA 1
ATOM 5475 C C . SER A 1 683 ? 30.997 43.827 35.850 1.00 34.06 683 SER A C 1
ATOM 5477 O O . SER A 1 683 ? 30.931 44.359 36.962 1.00 34.06 683 SER A O 1
ATOM 5479 N N . PRO A 1 684 ? 31.656 44.460 34.840 1.00 47.53 684 PRO A N 1
ATOM 5480 C CA . PRO A 1 684 ? 32.139 44.064 33.493 1.00 47.53 684 PRO A CA 1
ATOM 5481 C C . PRO A 1 684 ? 33.667 44.358 33.342 1.00 47.53 684 PRO A C 1
ATOM 5483 O O . PRO A 1 684 ? 34.295 44.812 34.285 1.00 47.53 684 PRO A O 1
ATOM 5486 N N . GLU A 1 685 ? 34.373 43.971 32.277 1.00 39.59 685 GLU A N 1
ATOM 5487 C CA . GLU A 1 685 ? 34.797 44.798 31.120 1.00 39.59 685 GLU A CA 1
ATOM 5488 C C . GLU A 1 685 ? 36.058 44.126 30.531 1.00 39.59 685 GLU A C 1
ATOM 5490 O O . GLU A 1 685 ? 36.831 43.532 31.280 1.00 39.59 685 GLU A O 1
ATOM 5495 N N . GLY A 1 686 ? 36.313 44.261 29.223 1.00 38.25 686 GLY A N 1
ATOM 5496 C CA . GLY A 1 686 ? 37.652 44.007 28.670 1.00 38.25 686 GLY A CA 1
ATOM 5497 C C . GLY A 1 686 ? 37.679 43.438 27.255 1.00 38.25 686 GLY A C 1
ATOM 5498 O O . GLY A 1 686 ? 37.606 42.234 27.055 1.00 38.25 686 GLY A O 1
ATOM 5499 N N . ALA A 1 687 ? 37.803 44.333 26.280 1.00 35.12 687 ALA A N 1
ATOM 5500 C CA . ALA A 1 687 ? 37.911 44.091 24.846 1.00 35.12 687 ALA A CA 1
ATOM 5501 C C . ALA A 1 687 ? 39.115 43.220 24.414 1.00 35.12 687 ALA A C 1
ATOM 5503 O O . ALA A 1 687 ? 40.167 43.265 25.041 1.00 35.12 687 ALA A O 1
ATOM 5504 N N . SER A 1 688 ? 39.020 42.573 23.240 1.00 38.38 688 SER A N 1
ATOM 5505 C CA . SER A 1 688 ? 39.742 43.003 22.017 1.00 38.38 688 SER A CA 1
ATOM 5506 C C . SER A 1 688 ? 40.079 41.852 21.034 1.00 38.38 688 SER A C 1
ATOM 5508 O O . SER A 1 688 ? 40.975 41.059 21.279 1.00 38.38 688 SER A O 1
ATOM 5510 N N . ILE A 1 689 ? 39.356 41.835 19.902 1.00 38.16 689 ILE A N 1
ATOM 5511 C CA . ILE A 1 689 ? 39.834 41.909 18.497 1.00 38.16 689 ILE A CA 1
ATOM 5512 C C . ILE A 1 689 ? 40.736 40.801 17.864 1.00 38.16 689 ILE A C 1
ATOM 5514 O O . ILE A 1 689 ? 41.840 40.528 18.318 1.00 38.16 689 ILE A O 1
ATOM 5518 N N . ARG A 1 690 ? 40.303 40.436 16.628 1.00 38.50 690 ARG A N 1
ATOM 5519 C CA . ARG A 1 690 ? 40.977 39.935 15.384 1.00 38.50 690 ARG A CA 1
ATOM 5520 C C . ARG A 1 690 ? 40.996 38.409 15.133 1.00 38.50 690 ARG A C 1
ATOM 5522 O O . ARG A 1 690 ? 41.552 37.673 15.926 1.00 38.50 690 ARG A O 1
ATOM 5529 N N . SER A 1 691 ? 40.266 37.891 14.120 1.00 38.00 691 SER A N 1
ATOM 5530 C CA . SER A 1 691 ? 40.538 37.829 12.643 1.00 38.00 691 SER A CA 1
ATOM 5531 C C . SER A 1 691 ? 41.470 36.641 12.295 1.00 38.00 691 SER A C 1
ATOM 5533 O O . SER A 1 691 ? 42.434 36.477 13.023 1.00 38.00 691 SER A O 1
ATOM 5535 N N . ILE A 1 692 ? 41.349 35.786 11.268 1.00 44.88 692 ILE A N 1
ATOM 5536 C CA . ILE A 1 692 ? 40.858 35.840 9.874 1.00 44.88 692 ILE A CA 1
ATOM 5537 C C . ILE A 1 692 ? 40.632 34.385 9.378 1.00 44.88 692 ILE A C 1
ATOM 5539 O O . ILE A 1 692 ? 41.218 33.449 9.910 1.00 44.88 692 ILE A O 1
ATOM 5543 N N . LEU A 1 693 ? 39.796 34.273 8.341 1.00 31.95 693 LEU A N 1
ATOM 5544 C CA . LEU A 1 693 ? 39.480 33.163 7.422 1.00 31.95 693 LEU A CA 1
ATOM 5545 C C . LEU A 1 693 ? 40.577 32.121 7.087 1.00 31.95 693 LEU A C 1
ATOM 5547 O O . LEU A 1 693 ? 41.720 32.483 6.805 1.00 31.95 693 LEU A O 1
ATOM 5551 N N . SER A 1 694 ? 40.118 30.872 6.911 1.00 51.47 694 SER A N 1
ATOM 5552 C CA . SER A 1 694 ? 40.451 29.957 5.801 1.00 51.47 694 SER A CA 1
ATOM 5553 C C . SER A 1 694 ? 39.186 29.240 5.345 1.00 51.47 694 SER A C 1
ATOM 5555 O O . SER A 1 694 ? 38.473 28.769 6.264 1.00 51.47 694 SER A O 1
#

Radius of gyration: 33.17 Å; chains: 1; bounding box: 99×77×108 Å

Sequence (694 aa):
MEAEKHRLPASPLSALPYFHGVQHGIVAQRALSGPNTFLLFLDADNGKKLAVVIMDAEQVVHTVYINTNGTLFWFTDEDRGYGFTVVQRLIDYYVENEKAIVILPEHHKQAVTLVLLGHQVNYQHFLAQELQLDPSWGLQDYSYMHGVISNEKINVLLEKDGDYLISLEPKRRRIPCMYVRWNDQIEVIRCRADATRGMYLLPRGGNSACKEFVSTLDELIKSASRCGAEIHGVMFKRPIKHEPKRVVNLMTGESFENVRPLFTASPEAQVPAKPYSLLKLVAPLAVGYLPYYHGVKCPDTLYGLLKSKGDFLLCTNEITGDLHLLLRTSVRQDTAVYSFVIQYHKVKEVFFLNPSDCDQWFTNVEELIEYYVQYRLAVDGLNTIVCANRKPINEDLCLVNPVICWDQVSHLYLEDVNNECELSYFFGPITLTEAKALLKHSGDFLLRCDDNEKLLAVVLWNDQFVEINMEPFAGDRLYRLPAANEFEPRESLKSVDEYIKSLILTRTVIRGVVLRRPVKWKQKDKLKKGDSPSPGGEFKSPPERKRSCLCRFIRWLCCCKQKELQRSPSPEKVDANTQTKKQQKKRCCLCRVVCLLCSYIWCCLCCRRKKKTEPKQQKKSPDSKPSLFESTYEVTPGYETALTKKAWEEEADGAAPSVEISKMDNISTSTAVEMGTSTISKSPEGASIRSILS

Organism: Trichuris trichiura (NCBI:txid36087)

Foldseek 3Di:
DPPPPFDFFDAALVPDQQEPEEDAPVVLLVLADAALEKGWYQHPVPLRFIWIWHQHNVRDIDIQGWDDPLQATDRDPVVVVVGAQHVVVRLCVQAVVQPWRWDQDPVHNPDTDTHGNYHRSGPVVVLQVQLFAQPDPDPCRPQQEPEADDPVVVLVQADDAQEKGWYADPVGSPFIWIWGDFLNDIDTFGQDADPVPCWAWAADAPPQPDTFTDNGPSLRLSQQQVLVPDFLLGGHRGRRGDQQPFDQPPVPRDTDRPCPPPDDPPVPPCPPCDDCPLVVRHRDHALNSPQQEQEADAPVVCPVLQDDQQEWGWYQHNVPRFIWIWGWFDDPPFIWIKIFTFDADVVLCATDQDPVCSVVSHRHVRSRLSVQAVVQFFRPGDIDTDGDPDDDDSSRRGHHHRRGHCQQCVLLGFDPDPAPCPDQQEPEADDPVVQVVQAADALEWGWYAYPVRFIWIWGQTSNDTDIDGLADDPPPRWNWDDDPDPSRRIGTHNGSSSRLSNQQVSQPQDSSGGHHHRRGDPPDPVVPDPDDDDPDDDDPDDDDPDPPPVVVVVVVVVVVVVVVPDDDDDDDDDDDDDDDDDDDPPPPPPVVVVVVVVVVVVVVVVVPPDDDDDDDDDDDDDDDDDDDDDDDDPPDPDCSSPVSCVSRQPDDDDDDDDDDDDDDDDDDDDDDDDDDDDDDDDDDDDDDDDDDDD

InterPro domains:
  IPR036860 SH2 domain superfamily [G3DSA:3.30.505.10] (3-124)
  IPR036860 SH2 domain superfamily [G3DSA:3.30.505.10] (134-245)
  IPR036860 SH2 domain superfamily [G3DSA:3.30.505.10] (287-380)
  IPR036860 SH2 domain superfamily [G3DSA:3.30.505.10] (415-524)
  IPR036860 SH2 domain superfamily [SSF55550] (12-101)
  IPR036860 SH2 domain superfamily [SSF55550] (139-229)
  IPR036860 SH2 domain superfamily [SSF55550] (290-383)
  IPR036860 SH2 domain superfamily [SSF55550] (414-463)
  IPR055491 Domain of unknown function DUF7063 [PF23205] (16-95)
  IPR055491 Domain of unknown function DUF7063 [PF23205] (290-375)
  IPR055569 Domain of unknown function DUF7145 [PF23638] (140-241)
  IPR055569 Domain of unknown function DUF7145 [PF23638] (415-520)